Protein AF-A0A2D7XE38-F1 (afdb_monomer)

Sequence (533 aa):
MKELQLIQGSDQWLEARTKHFTASEAPIMMGASKKMGRNELLRLKATGNEREYSDWVQRNLFDKGHALEALARVLVEEDIGEELYPVTATDDDGWLLASMDGMTMLGARLFEHKQWNEELAADVRAGDLGPEYYWQLEQQLLVTGADEAIFVVSDGTREKWEQMIYKPVKGRAEKLIAGWKQFEKDLAEYEVVPEKPQPVGKTMESLPALRIELTGAVTASNLAEYKAHAFEVIQSINTDLQTDQDFADAEKTVKWCKDVEDRLDAAKQHALSQTASIDELFRTIDAISAETRTKRLELDRLVKAQKENRRLEIKTTAEASLKKHLDALNDRVQPVRFTVQADFAGAMKGKRTIATLQDAADTELARAKIDANQLADKIDANLKLIREAGHDFLFSDLQALALKEADDLKMLIDARITKHNAEEQAKIDAKLAAARDEIRQEEQAKAVDQAAKPVEQTAKPVEQEASKAAPSASTGLRTGCYGRTPTAKQTRPTDRQIIDCLTLQFRVHDSKVIEWLLDMDLEAASREMESAF

Foldseek 3Di:
DFWDPDDPPDPVNQLLPLVAAELLCLCQLLQNDPPAFNVRVLLCNLVVDDDDDDPCCCVPPPVLQLVLLVLVQVVVCVVPVFHWDWTWFFAPVSHYIYTFSTAGPVLAETEHEDEADPVQLVCLVVVNHGSSPVSSVLSNCVGRVYAWYWYWYYSSDPVGIGIDIDGHDPPSNVLSVLSVVLSVVVSVVDDNDPPPDQQQADAQDDQDDWDFDDDQHTPDTPLVVSLVVLVVSLVPQDLPQDDSNNLNNLVNLLVVLVVLLVVLVVVVVVVVVHDDDDVVSVVSSVVSNVSSVVSSVSSVVSSVVVVVVLLVVLQVVLVVVLVVLQVVLPVVLPPAHDAFDFDLVVQQPPPDDSVSSNSSSVSSSSVSSSVSVVLSVLLNVQVVVCVVLPCVVLPPVSRVLSNDDNVVNVVVSCVSVVVVVVVVVVVVVVVVVVVVVVVVVVVVVVVVVVVPDDDDDDDDDDDDDDDDDDDDDDDDDDDDDDDDDDDDDDDDDDPVVVLVVCCVVVVHDSVVSVVVVVPDPPVVVVVVVVVVD

Secondary structure (DSSP, 8-state):
-EEE---TTSHHHHHHHHHSEEGGGHHHHTT--SSS-HHHHHHHHHHT------HHHIIIIIIHHHHHHHHHHHHHHHHHSS-EEEEEEE-SSS-EEEEEEEEETTS-EEEEEEE--HHHHHHHHHT---HHHHHHHHHHHHHH--SEEEEEEESSSSSSEEEEEE---TTHHHHHHHHHHHHHHHHHT------PPP--PPPPPPPPP--EEEESEEEEE-HHHHHHHHHHHHHHS-----SHHHHHHHHHHHHHHHHHHHHHHHHHHHHHTT-S--HHHHHHHHHHHHHHHHHHHHHHHHHHHHHHHHHHHHHHHHHHHHHHHHHHHHHHTTT--------HHHHTTT--SHHHHHHHHHHHHHHHHHHHHHHHHHHHHHHHHHHHTS-GGG-TTHHHHTTS-HHHHHHHHHHHHHHHHHHHHHHHHHHHHHHHHHHHHHHHHHHHHHT---------------------------------------PPPPHHHHHHHHHHHHT--HHHHHHHHHS--HHHHHHHHHT--

Radius of gyration: 43.66 Å; Cα contacts (8 Å, |Δi|>4): 543; chains: 1; bounding box: 97×76×158 Å

Mean predicted aligned error: 15.08 Å

Solvent-accessible surface area (backbone atoms only — not comparable to full-atom values): 30902 Å² total; per-residue (Å²): 87,41,80,49,101,54,61,84,93,36,72,72,36,52,60,51,51,66,77,32,52,38,17,89,45,37,11,24,72,70,59,45,38,94,84,53,50,39,56,56,52,44,51,31,61,72,68,70,52,79,85,87,70,54,75,64,51,44,54,70,52,47,56,44,36,56,59,27,39,62,44,37,47,57,59,48,27,69,74,71,74,50,64,64,46,66,48,33,32,20,24,81,88,65,53,45,31,23,74,37,68,17,30,31,94,83,49,49,37,36,32,42,69,41,69,63,43,76,67,62,35,50,29,35,70,71,67,59,68,52,56,55,49,50,38,24,51,41,38,37,34,68,26,61,68,28,67,34,34,43,41,37,31,24,72,37,44,87,89,45,62,33,62,40,81,45,60,84,54,92,68,47,58,64,46,51,54,42,43,52,62,47,50,54,51,55,46,75,67,55,76,84,71,76,80,70,74,77,52,73,40,54,76,75,82,79,79,77,86,87,50,79,39,77,74,101,48,80,78,48,65,51,60,69,63,53,49,54,51,51,50,51,56,64,67,66,56,82,80,82,69,84,48,71,48,44,46,27,25,38,56,43,41,37,50,50,35,48,61,47,42,56,51,46,50,52,53,48,56,56,50,66,75,73,57,97,81,56,66,70,59,53,58,48,49,51,49,53,42,51,51,39,51,48,56,28,55,50,44,53,47,52,50,51,51,48,55,52,51,52,51,48,51,54,46,53,51,42,53,52,52,50,47,55,52,47,51,56,47,30,68,70,40,60,94,36,77,79,86,74,85,72,59,47,70,66,54,32,53,92,50,85,46,71,67,52,33,47,35,28,31,53,42,47,40,49,51,40,51,39,58,43,50,55,50,46,52,48,28,44,55,39,48,46,55,52,60,74,66,74,51,66,89,81,48,86,57,46,69,63,54,28,72,49,57,69,65,66,41,49,57,51,50,54,52,51,51,55,50,50,55,51,54,50,51,52,55,50,53,52,52,54,49,51,55,54,52,52,52,50,51,52,50,51,53,55,50,59,69,66,61,81,69,90,86,87,90,89,82,91,86,90,91,89,88,90,86,90,87,84,83,89,87,89,84,87,82,92,82,87,85,91,79,81,83,80,84,72,80,85,68,82,73,53,71,64,59,52,44,54,51,51,22,66,75,71,70,48,58,60,70,59,51,52,50,53,66,69,70,54,61,62,67,59,54,49,52,52,55,66,71,72,111

pLDDT: mean 84.03, std 16.88, range [28.22, 98.31]

Structure (mmCIF, N/CA/C/O backbone):
data_AF-A0A2D7XE38-F1
#
_entry.id   AF-A0A2D7XE38-F1
#
loop_
_atom_site.group_PDB
_atom_site.id
_atom_site.type_symbol
_atom_site.label_atom_id
_atom_site.label_alt_id
_atom_site.label_comp_id
_atom_site.label_asym_id
_atom_site.label_entity_id
_atom_site.label_seq_id
_atom_site.pdbx_PDB_ins_code
_atom_site.Cartn_x
_atom_site.Cartn_y
_atom_site.Cartn_z
_atom_site.occupancy
_atom_site.B_iso_or_equiv
_atom_site.auth_seq_id
_atom_site.auth_comp_id
_atom_site.auth_asym_id
_atom_site.auth_atom_id
_atom_site.pdbx_PDB_model_num
ATOM 1 N N . MET A 1 1 ? -15.564 -20.311 10.139 1.00 91.31 1 MET A N 1
ATOM 2 C CA . MET A 1 1 ? -14.860 -20.684 8.892 1.00 91.31 1 MET A CA 1
ATOM 3 C C . MET A 1 1 ? -15.537 -21.880 8.230 1.00 91.31 1 MET A C 1
ATOM 5 O O . MET A 1 1 ? -16.139 -22.695 8.927 1.00 91.31 1 MET A O 1
ATOM 9 N N . LYS A 1 2 ? -15.362 -22.050 6.915 1.00 93.81 2 LYS A N 1
ATOM 10 C CA . LYS A 1 2 ? -15.827 -23.217 6.144 1.00 93.81 2 LYS A CA 1
ATOM 11 C C . LYS A 1 2 ? -14.663 -23.862 5.395 1.00 93.81 2 LYS A C 1
ATOM 13 O O . LYS A 1 2 ? -14.098 -23.236 4.505 1.00 93.81 2 LYS A O 1
ATOM 18 N N . GLU A 1 3 ? -14.320 -25.105 5.715 1.00 93.75 3 GLU A N 1
ATOM 19 C CA . GLU A 1 3 ? -13.298 -25.848 4.966 1.00 93.75 3 GLU A CA 1
ATOM 20 C C . GLU A 1 3 ? -13.785 -26.238 3.567 1.00 93.75 3 GLU A C 1
ATOM 22 O O . GLU A 1 3 ? -14.900 -26.733 3.385 1.00 93.75 3 GLU A O 1
ATOM 27 N N . LEU A 1 4 ? -12.914 -26.056 2.577 1.00 92.75 4 LEU A N 1
ATOM 28 C CA . LEU A 1 4 ? -13.113 -26.495 1.205 1.00 92.75 4 LEU A CA 1
ATOM 29 C C . LEU A 1 4 ? -12.293 -27.766 0.970 1.00 92.75 4 LEU A C 1
ATOM 31 O O . LEU A 1 4 ? -11.076 -27.773 1.140 1.00 92.75 4 LEU A O 1
ATOM 35 N N . GLN A 1 5 ? -12.960 -28.835 0.534 1.00 91.69 5 GLN A N 1
ATOM 36 C CA . GLN A 1 5 ? -12.341 -30.130 0.227 1.00 91.69 5 GLN A CA 1
ATOM 37 C C . GLN A 1 5 ? -11.603 -30.071 -1.125 1.00 91.69 5 GLN A C 1
ATOM 39 O O . GLN A 1 5 ? -12.030 -30.661 -2.115 1.00 91.69 5 GLN A O 1
ATOM 44 N N . LEU A 1 6 ? -10.523 -29.286 -1.167 1.00 91.06 6 LEU A N 1
ATOM 45 C CA . LEU A 1 6 ? -9.747 -28.940 -2.357 1.00 91.06 6 LEU A CA 1
ATOM 46 C C . LEU A 1 6 ? -8.266 -29.271 -2.148 1.00 91.06 6 LEU A C 1
ATOM 48 O O . LEU A 1 6 ? -7.663 -28.872 -1.154 1.00 91.06 6 LEU A O 1
ATOM 52 N N . ILE A 1 7 ? -7.658 -29.945 -3.125 1.00 89.12 7 ILE A N 1
ATOM 53 C CA . ILE A 1 7 ? -6.214 -30.206 -3.133 1.00 89.12 7 ILE A CA 1
ATOM 54 C C . ILE A 1 7 ? -5.501 -28.919 -3.563 1.00 89.12 7 ILE A C 1
ATOM 56 O O . ILE A 1 7 ? -5.771 -28.398 -4.649 1.00 89.12 7 ILE A O 1
ATOM 60 N N . GLN A 1 8 ? -4.596 -28.400 -2.732 1.00 88.31 8 GLN A N 1
ATOM 61 C CA . GLN A 1 8 ? -3.843 -27.186 -3.061 1.00 88.31 8 GLN A CA 1
ATOM 62 C C . GLN A 1 8 ? -2.996 -27.399 -4.326 1.00 88.31 8 GLN A C 1
ATOM 64 O O . GLN A 1 8 ? -2.434 -28.473 -4.536 1.00 88.31 8 GLN A O 1
ATOM 69 N N . GLY A 1 9 ? -2.960 -26.397 -5.207 1.00 83.75 9 GLY A N 1
ATOM 70 C CA . GLY A 1 9 ? -2.322 -26.498 -6.524 1.00 83.75 9 GLY A CA 1
ATOM 71 C C . GLY A 1 9 ? -3.111 -27.263 -7.601 1.00 83.75 9 GLY A C 1
ATOM 72 O O . GLY A 1 9 ? -2.611 -27.377 -8.714 1.00 83.75 9 GLY A O 1
ATOM 73 N N . SER A 1 10 ? -4.320 -27.767 -7.318 1.00 88.38 10 SER A N 1
ATOM 74 C CA . SER A 1 10 ? -5.197 -28.367 -8.344 1.00 88.38 10 SER A CA 1
ATOM 75 C C . SER A 1 10 ? -6.051 -27.330 -9.085 1.00 88.38 10 SER A C 1
ATOM 77 O O . SER A 1 10 ? -6.361 -26.270 -8.541 1.00 88.38 10 SER A O 1
ATOM 79 N N . ASP A 1 11 ? -6.520 -27.670 -10.287 1.00 88.94 11 ASP A N 1
ATOM 80 C CA . ASP A 1 11 ? -7.397 -26.830 -11.118 1.00 88.94 11 ASP A CA 1
ATOM 81 C C . ASP A 1 11 ? -8.637 -26.331 -10.349 1.00 88.94 11 ASP A C 1
ATOM 83 O O . ASP A 1 11 ? -9.005 -25.165 -10.440 1.00 88.94 11 ASP A O 1
ATOM 87 N N . GLN A 1 12 ? -9.251 -27.182 -9.517 1.00 90.44 12 GLN A N 1
ATOM 88 C CA . GLN A 1 12 ? -10.419 -26.817 -8.698 1.00 90.44 12 GLN A CA 1
ATOM 89 C C . GLN A 1 12 ? -10.074 -25.795 -7.602 1.00 90.44 12 GLN A C 1
ATOM 91 O O . GLN A 1 12 ? -10.903 -24.966 -7.225 1.00 90.44 12 GLN A O 1
ATOM 96 N N . TRP A 1 13 ? -8.844 -25.841 -7.087 1.00 91.06 13 TRP A N 1
ATOM 97 C CA . TRP A 1 13 ? -8.325 -24.873 -6.123 1.00 91.06 13 TRP A CA 1
ATOM 98 C C . TRP A 1 13 ? -7.972 -23.543 -6.799 1.00 91.06 13 TRP A C 1
ATOM 100 O O . TRP A 1 13 ? -8.266 -22.486 -6.242 1.00 91.06 13 TRP A O 1
ATOM 110 N N . LEU A 1 14 ? -7.435 -23.568 -8.023 1.00 88.12 14 LEU A N 1
ATOM 111 C CA . LEU A 1 14 ? -7.238 -22.368 -8.845 1.00 88.12 14 LEU A CA 1
ATOM 112 C C . LEU A 1 14 ? -8.584 -21.706 -9.201 1.00 88.12 14 LEU A C 1
ATOM 114 O O . LEU A 1 14 ? -8.777 -20.522 -8.916 1.00 88.12 14 LEU A O 1
ATOM 118 N N . GLU A 1 15 ? -9.565 -22.483 -9.671 1.00 88.50 15 GLU A N 1
ATOM 119 C CA . GLU A 1 15 ? -10.914 -22.002 -10.000 1.00 88.50 15 GLU A CA 1
ATOM 120 C C . GLU A 1 15 ? -11.650 -21.429 -8.771 1.00 88.50 15 GLU A C 1
ATOM 122 O O . GLU A 1 15 ? -12.406 -20.462 -8.878 1.00 88.50 15 GLU A O 1
ATOM 127 N N . ALA A 1 16 ? -11.429 -21.986 -7.575 1.00 90.06 16 ALA A N 1
ATOM 128 C CA . ALA A 1 16 ? -11.934 -21.397 -6.337 1.00 90.06 16 ALA A CA 1
ATOM 129 C C . ALA A 1 16 ? -11.265 -20.041 -6.043 1.00 90.06 16 ALA A C 1
ATOM 131 O O . ALA A 1 16 ? -11.941 -19.084 -5.660 1.00 90.06 16 ALA A O 1
ATOM 132 N N . ARG A 1 17 ? -9.951 -19.922 -6.256 1.00 90.94 17 ARG A N 1
ATOM 133 C CA . ARG A 1 17 ? -9.167 -18.706 -5.982 1.00 90.94 17 ARG A CA 1
ATOM 134 C C . ARG A 1 17 ? -9.442 -17.550 -6.947 1.00 90.94 17 ARG A C 1
ATOM 136 O O . ARG A 1 17 ? -9.263 -16.399 -6.552 1.00 90.94 17 ARG A O 1
ATOM 143 N N . THR A 1 18 ? -9.916 -17.796 -8.171 1.00 86.50 18 THR A N 1
ATOM 144 C CA . THR A 1 18 ? -10.368 -16.700 -9.054 1.00 86.50 18 THR A CA 1
ATOM 145 C C . THR A 1 18 ? -11.619 -16.004 -8.501 1.00 86.50 18 THR A C 1
ATOM 147 O O . THR A 1 18 ? -11.728 -14.784 -8.605 1.00 86.50 18 THR A O 1
ATOM 150 N N . LYS A 1 19 ? -12.514 -16.759 -7.845 1.00 87.56 19 LYS A N 1
ATOM 151 C CA . LYS A 1 19 ? -13.845 -16.315 -7.381 1.00 87.56 19 LYS A CA 1
ATOM 152 C C . LYS A 1 19 ? -13.878 -15.645 -6.002 1.00 87.56 19 LYS A C 1
ATOM 154 O O . LYS A 1 19 ? -14.866 -14.992 -5.689 1.00 87.56 19 LYS A O 1
ATOM 159 N N . HIS A 1 20 ? -12.834 -15.809 -5.190 1.00 92.62 20 HIS A N 1
ATOM 160 C CA . HIS A 1 20 ? -12.748 -15.270 -3.824 1.00 92.62 20 HIS A CA 1
ATOM 161 C C . HIS A 1 20 ? -11.574 -14.291 -3.687 1.00 92.62 20 HIS A C 1
ATOM 163 O O . HIS A 1 20 ? -10.660 -14.274 -4.517 1.00 92.62 20 HIS A O 1
ATOM 169 N N . PHE A 1 21 ? -11.544 -13.509 -2.607 1.00 95.88 21 PHE A N 1
ATOM 170 C CA . PHE A 1 21 ? -10.371 -12.712 -2.243 1.00 95.88 21 PHE A CA 1
ATOM 171 C C . PHE A 1 21 ? -9.426 -13.542 -1.375 1.00 95.88 21 PHE A C 1
ATOM 173 O O . PHE A 1 21 ? -9.794 -13.928 -0.267 1.00 95.88 21 PHE A O 1
ATOM 180 N N . THR A 1 22 ? -8.226 -13.866 -1.867 1.00 95.75 22 THR A N 1
ATOM 181 C CA . THR A 1 22 ? -7.351 -14.844 -1.197 1.00 95.75 22 THR A CA 1
ATOM 182 C C . THR A 1 22 ? -6.312 -14.192 -0.282 1.00 95.75 22 THR A C 1
ATOM 184 O O . THR A 1 22 ? -5.786 -13.123 -0.589 1.00 95.75 22 THR A O 1
ATOM 187 N N . ALA A 1 23 ? -5.929 -14.867 0.806 1.00 96.81 23 ALA A N 1
ATOM 188 C CA . ALA A 1 23 ? -4.904 -14.370 1.732 1.00 96.81 23 ALA A CA 1
ATOM 189 C C . ALA A 1 23 ? -3.565 -14.049 1.036 1.00 96.81 23 ALA A C 1
ATOM 191 O O . ALA A 1 23 ? -2.936 -13.033 1.317 1.00 96.81 23 ALA A O 1
ATOM 192 N N . SER A 1 24 ? -3.167 -14.862 0.052 1.00 94.12 24 SER A N 1
ATOM 193 C CA . SER A 1 24 ? -1.986 -14.620 -0.791 1.00 94.12 24 SER A CA 1
ATOM 194 C C . SER A 1 24 ? -2.069 -13.354 -1.661 1.00 94.12 24 SER A C 1
ATOM 196 O O . SER A 1 24 ? -1.044 -12.860 -2.125 1.00 94.12 24 SER A O 1
ATOM 198 N N . GLU A 1 25 ? -3.271 -12.825 -1.900 1.00 95.62 25 GLU A N 1
ATOM 199 C CA . GLU A 1 25 ? -3.508 -11.595 -2.666 1.00 95.62 25 GLU A CA 1
ATOM 200 C C . GLU A 1 25 ? -3.668 -10.359 -1.769 1.00 95.62 25 GLU A C 1
ATOM 202 O O . GLU A 1 25 ? -3.504 -9.241 -2.254 1.00 95.62 25 GLU A O 1
ATOM 207 N N . ALA A 1 26 ? -3.910 -10.526 -0.464 1.00 97.25 26 ALA A N 1
ATOM 208 C CA . ALA A 1 26 ? -3.991 -9.426 0.498 1.00 97.25 26 ALA A CA 1
ATOM 209 C C . ALA A 1 26 ? -2.785 -8.459 0.455 1.00 97.25 26 ALA A C 1
ATOM 211 O O . ALA A 1 26 ? -3.016 -7.251 0.351 1.00 97.25 26 ALA A O 1
ATOM 212 N N . PRO A 1 27 ? -1.508 -8.908 0.447 1.00 97.38 27 PRO A N 1
ATOM 213 C CA . PRO A 1 27 ? -0.373 -7.992 0.307 1.00 97.38 27 PRO A CA 1
ATOM 214 C C . PRO A 1 27 ? -0.314 -7.290 -1.060 1.00 97.38 27 PRO A C 1
ATOM 216 O O . PRO A 1 27 ? 0.305 -6.236 -1.165 1.00 97.38 27 PRO A O 1
ATOM 219 N N . ILE A 1 28 ? -0.952 -7.822 -2.107 1.00 96.62 28 ILE A N 1
ATOM 220 C CA . ILE A 1 28 ? -1.035 -7.170 -3.425 1.00 96.62 28 ILE A CA 1
ATOM 221 C C . ILE A 1 28 ? -2.143 -6.106 -3.413 1.00 96.62 28 ILE A C 1
ATOM 223 O O . ILE A 1 28 ? -1.911 -4.965 -3.808 1.00 96.62 28 ILE A O 1
ATOM 227 N N . MET A 1 29 ? -3.321 -6.447 -2.884 1.00 96.44 29 MET A N 1
ATOM 228 C CA . MET A 1 29 ? -4.447 -5.527 -2.689 1.00 96.44 29 MET A CA 1
ATOM 229 C C . MET A 1 29 ? -4.064 -4.320 -1.813 1.00 96.44 29 MET A C 1
ATOM 231 O O . MET A 1 29 ? -4.436 -3.189 -2.136 1.00 96.44 29 MET A O 1
ATOM 235 N N . MET A 1 30 ? -3.269 -4.555 -0.762 1.00 96.00 30 MET A N 1
ATOM 236 C CA . MET A 1 30 ? -2.732 -3.533 0.149 1.00 96.00 30 MET A CA 1
ATOM 237 C C . MET A 1 30 ? -1.474 -2.817 -0.385 1.00 96.00 30 MET A C 1
ATOM 239 O O . MET A 1 30 ? -0.893 -2.003 0.330 1.00 96.00 30 MET A O 1
ATOM 243 N N . GLY A 1 31 ? -1.021 -3.107 -1.613 1.00 94.06 31 GLY A N 1
ATOM 244 C CA . GLY A 1 31 ? 0.112 -2.414 -2.245 1.00 94.06 31 GLY A CA 1
ATOM 245 C C . GLY A 1 31 ? 1.503 -2.742 -1.686 1.00 94.06 31 GLY A C 1
ATOM 246 O O . GLY A 1 31 ? 2.456 -2.009 -1.945 1.00 94.06 31 GLY A O 1
ATOM 247 N N . ALA A 1 32 ? 1.626 -3.816 -0.906 1.00 94.94 32 ALA A N 1
ATOM 248 C CA . ALA A 1 32 ? 2.845 -4.222 -0.209 1.00 94.94 32 ALA A CA 1
ATOM 249 C C . ALA A 1 32 ? 3.702 -5.255 -0.968 1.00 94.94 32 ALA A C 1
ATOM 251 O O . ALA A 1 32 ? 4.870 -5.437 -0.622 1.00 94.94 32 ALA A O 1
ATOM 252 N N . SER A 1 33 ? 3.155 -5.953 -1.970 1.00 93.44 33 SER A N 1
ATOM 253 C CA . SER A 1 33 ? 3.909 -6.978 -2.704 1.00 93.44 33 SER A CA 1
ATOM 254 C C . SER A 1 33 ? 4.952 -6.394 -3.660 1.00 93.44 33 SER A C 1
ATOM 256 O O . SER A 1 33 ? 4.726 -5.402 -4.351 1.00 93.44 33 SER A O 1
ATOM 258 N N . LYS A 1 34 ? 6.087 -7.088 -3.769 1.00 88.12 34 LYS A N 1
ATOM 259 C CA . LYS A 1 34 ? 7.170 -6.804 -4.718 1.00 88.12 34 LYS A CA 1
ATOM 260 C C . LYS A 1 34 ? 6.959 -7.483 -6.089 1.00 88.12 34 LYS A C 1
ATOM 262 O O . LYS A 1 34 ? 7.770 -7.275 -6.988 1.00 88.12 34 LYS A O 1
ATOM 267 N N . LYS A 1 35 ? 5.921 -8.325 -6.250 1.00 86.62 35 LYS A N 1
ATOM 268 C CA . LYS A 1 35 ? 5.784 -9.323 -7.347 1.00 86.62 35 LYS A CA 1
ATOM 269 C C . LYS A 1 35 ? 4.577 -9.127 -8.285 1.00 86.62 35 LYS A C 1
ATOM 271 O O . LYS A 1 35 ? 4.483 -9.811 -9.311 1.00 86.62 35 LYS A O 1
ATOM 276 N N . MET A 1 36 ? 3.638 -8.260 -7.917 1.00 89.81 36 MET A N 1
ATOM 277 C CA . MET A 1 36 ? 2.423 -7.937 -8.675 1.00 89.81 36 MET A CA 1
ATOM 278 C C . MET A 1 36 ? 1.924 -6.553 -8.240 1.00 89.81 36 MET A C 1
ATOM 280 O O . MET A 1 36 ? 1.984 -6.235 -7.053 1.00 89.81 36 MET A O 1
ATOM 284 N N . GLY A 1 37 ? 1.442 -5.744 -9.187 1.00 91.25 37 GLY A N 1
ATOM 285 C CA . GLY A 1 37 ? 0.799 -4.456 -8.891 1.00 91.25 37 GLY A CA 1
ATOM 286 C C . GLY A 1 37 ? -0.668 -4.611 -8.475 1.00 91.25 37 GLY A C 1
ATOM 287 O O . GLY A 1 37 ? -1.339 -5.566 -8.875 1.00 91.25 37 GLY A O 1
ATOM 288 N N . ARG A 1 38 ? -1.213 -3.649 -7.725 1.00 94.50 38 ARG A N 1
ATOM 289 C CA . ARG A 1 38 ? -2.636 -3.646 -7.343 1.00 94.50 38 ARG A CA 1
ATOM 290 C C . ARG A 1 38 ? -3.548 -3.590 -8.573 1.00 94.50 38 ARG A C 1
ATOM 292 O O . ARG A 1 38 ? -4.564 -4.284 -8.621 1.00 94.50 38 ARG A O 1
ATOM 299 N N . ASN A 1 39 ? -3.153 -2.831 -9.594 1.00 91.62 39 ASN A N 1
ATOM 300 C CA . ASN A 1 39 ? -3.896 -2.721 -10.850 1.00 91.62 39 ASN A CA 1
ATOM 301 C C . ASN A 1 39 ? -3.761 -3.983 -11.727 1.00 91.62 39 ASN A C 1
ATOM 303 O O . ASN A 1 39 ? -4.655 -4.277 -12.521 1.00 91.62 39 ASN A O 1
ATOM 307 N N . GLU A 1 40 ? -2.682 -4.760 -11.568 1.00 90.25 40 GLU A N 1
ATOM 308 C CA . GLU A 1 40 ? -2.535 -6.076 -12.207 1.00 90.25 40 GLU A CA 1
ATOM 309 C C . GLU A 1 40 ? -3.527 -7.082 -11.597 1.00 90.25 40 GLU A C 1
ATOM 311 O O . GLU A 1 40 ? -4.193 -7.806 -12.338 1.00 90.25 40 GLU A O 1
ATOM 316 N N . LEU A 1 41 ? -3.704 -7.063 -10.268 1.00 92.69 41 LEU A N 1
ATOM 317 C CA . LEU A 1 41 ? -4.703 -7.883 -9.575 1.00 92.69 41 LEU A CA 1
ATOM 318 C C . LEU A 1 41 ? -6.144 -7.480 -9.930 1.00 92.69 41 LEU A C 1
ATOM 320 O O . LEU A 1 41 ? -6.959 -8.363 -10.201 1.00 92.69 41 LEU A O 1
ATOM 324 N N . LEU A 1 42 ? -6.457 -6.174 -9.978 1.00 92.19 42 LEU A N 1
ATOM 325 C CA . LEU A 1 42 ? -7.767 -5.679 -10.436 1.00 92.19 42 LEU A CA 1
ATOM 326 C C . LEU A 1 42 ? -8.098 -6.226 -11.828 1.00 92.19 42 LEU A C 1
ATOM 328 O O . LEU A 1 42 ? -9.168 -6.796 -12.024 1.00 92.19 42 LEU A O 1
ATOM 332 N N . ARG A 1 43 ? -7.152 -6.140 -12.773 1.00 89.06 43 ARG A N 1
ATOM 333 C CA . ARG A 1 43 ? -7.316 -6.666 -14.133 1.00 89.06 43 ARG A CA 1
ATOM 334 C C . ARG A 1 43 ? -7.589 -8.172 -14.157 1.00 89.06 43 ARG A C 1
ATOM 336 O O . ARG A 1 43 ? -8.465 -8.607 -14.900 1.00 89.06 43 ARG A O 1
ATOM 343 N N . LEU A 1 44 ? -6.852 -8.970 -13.379 1.00 89.38 44 LEU A N 1
ATOM 344 C CA . LEU A 1 44 ? -7.047 -10.426 -13.325 1.00 89.38 44 LEU A CA 1
ATOM 345 C C . LEU A 1 44 ? -8.444 -10.775 -12.785 1.00 89.38 44 LEU A C 1
ATOM 347 O O . LEU A 1 44 ? -9.185 -11.499 -13.445 1.00 89.38 44 LEU A O 1
ATOM 351 N N . LYS A 1 45 ? -8.859 -10.177 -11.658 1.00 90.56 45 LYS A N 1
ATOM 352 C CA . LYS A 1 45 ? -10.202 -10.392 -11.086 1.00 90.56 45 LYS A CA 1
ATOM 353 C C . LYS A 1 45 ? -11.325 -9.877 -12.004 1.00 90.56 45 LYS A C 1
ATOM 355 O O . LYS A 1 45 ? -12.351 -10.537 -12.112 1.00 90.56 45 LYS A O 1
ATOM 360 N N . ALA A 1 46 ? -11.129 -8.755 -12.703 1.00 88.88 46 ALA A N 1
ATOM 361 C CA . ALA A 1 46 ? -12.121 -8.182 -13.624 1.00 88.88 46 ALA A CA 1
ATOM 362 C C . ALA A 1 46 ? -12.295 -8.985 -14.924 1.00 88.88 46 ALA A C 1
ATOM 364 O O . ALA A 1 46 ? -13.385 -9.021 -15.490 1.00 88.88 46 ALA A O 1
ATOM 365 N N . THR A 1 47 ? -11.221 -9.606 -15.419 1.00 84.56 47 THR A N 1
ATOM 366 C CA . THR A 1 47 ? -11.256 -10.405 -16.658 1.00 84.56 47 THR A CA 1
ATOM 367 C C . THR A 1 47 ? -11.572 -11.880 -16.420 1.00 84.56 47 THR A C 1
ATOM 369 O O . THR A 1 47 ? -11.950 -12.567 -17.363 1.00 84.56 47 THR A O 1
ATOM 372 N N . GLY A 1 48 ? -11.410 -12.376 -15.188 1.00 80.56 48 GLY A N 1
ATOM 373 C CA . GLY A 1 48 ? -11.491 -13.803 -14.869 1.00 80.56 48 GLY A CA 1
ATOM 374 C C . GLY A 1 48 ? -10.308 -14.624 -15.399 1.00 80.56 48 GLY A C 1
ATOM 375 O O . GLY A 1 48 ? -10.330 -15.847 -15.301 1.00 80.56 48 GLY A O 1
ATOM 376 N N . ASN A 1 49 ? -9.284 -13.970 -15.958 1.00 75.56 49 ASN A N 1
ATOM 377 C CA . ASN A 1 49 ? -8.098 -14.633 -16.487 1.00 75.56 49 ASN A CA 1
ATOM 378 C C . ASN A 1 49 ? -7.180 -15.094 -15.349 1.00 75.56 49 ASN A C 1
ATOM 380 O O . ASN A 1 49 ? -6.871 -14.326 -14.434 1.00 75.56 49 ASN A O 1
ATOM 384 N N . GLU A 1 50 ? -6.671 -16.318 -15.450 1.00 69.62 50 GLU A N 1
ATOM 385 C CA . GLU A 1 50 ? -5.587 -16.785 -14.588 1.00 69.62 50 GLU A CA 1
ATOM 386 C C . GLU A 1 50 ? -4.246 -16.148 -14.985 1.00 69.62 50 GLU A C 1
ATOM 388 O O . GLU A 1 50 ? -4.038 -15.722 -16.124 1.00 69.62 50 GLU A O 1
ATOM 393 N N . ARG A 1 51 ? -3.307 -16.068 -14.033 1.00 73.06 51 ARG A N 1
ATOM 394 C CA . ARG A 1 51 ? -1.942 -15.613 -14.320 1.00 73.06 51 ARG A CA 1
ATOM 395 C C . ARG A 1 51 ? -1.129 -16.795 -14.837 1.00 73.06 51 ARG A C 1
ATOM 397 O O . ARG A 1 51 ? -0.747 -17.659 -14.053 1.00 73.06 51 ARG A O 1
ATOM 404 N N . GLU A 1 52 ? -0.820 -16.802 -16.129 1.00 73.00 52 GLU A N 1
ATOM 405 C CA . GLU A 1 52 ? 0.128 -17.765 -16.690 1.00 73.00 52 GLU A CA 1
ATOM 406 C C . GLU A 1 52 ? 1.513 -17.604 -16.037 1.00 73.00 52 GLU A C 1
ATOM 408 O O . GLU A 1 52 ? 2.078 -16.507 -15.972 1.00 73.00 52 GLU A O 1
ATOM 413 N N . TYR A 1 53 ? 2.074 -18.718 -15.567 1.00 75.62 53 TYR A N 1
ATOM 414 C CA . TYR A 1 53 ? 3.443 -18.815 -15.067 1.00 75.62 53 TYR A CA 1
ATOM 415 C C . TYR A 1 53 ? 4.268 -19.674 -16.025 1.00 75.62 53 TYR A C 1
ATOM 417 O O . TYR A 1 53 ? 3.766 -20.632 -16.605 1.00 75.62 53 TYR A O 1
ATOM 425 N N . SER A 1 54 ? 5.555 -19.363 -16.185 1.00 79.81 54 SER A N 1
ATOM 426 C CA . SER A 1 54 ? 6.431 -20.199 -17.010 1.00 79.81 54 SER A CA 1
ATOM 427 C C . SER A 1 54 ? 6.776 -21.518 -16.310 1.00 79.81 54 SER A C 1
ATOM 429 O O . SER A 1 54 ? 6.915 -21.558 -15.086 1.00 79.81 54 SER A O 1
ATOM 431 N N . ASP A 1 55 ? 7.039 -22.564 -17.103 1.00 80.81 55 ASP A N 1
ATOM 432 C CA . ASP A 1 55 ? 7.636 -23.848 -16.694 1.00 80.81 55 ASP A CA 1
ATOM 433 C C . ASP A 1 55 ? 8.715 -23.722 -15.609 1.00 80.81 55 ASP A C 1
ATOM 435 O O . ASP A 1 55 ? 8.828 -24.563 -14.714 1.00 80.81 55 ASP A O 1
ATOM 439 N N . TRP A 1 56 ? 9.553 -22.685 -15.714 1.00 88.94 56 TRP A N 1
ATOM 440 C CA . TRP A 1 56 ? 10.634 -22.446 -14.771 1.00 88.94 56 TRP A CA 1
ATOM 441 C C . TRP A 1 56 ? 10.110 -21.979 -13.410 1.00 88.94 56 TRP A C 1
ATOM 443 O O . TRP A 1 56 ? 10.568 -22.496 -12.393 1.00 88.94 56 TRP A O 1
ATOM 453 N N . VAL A 1 57 ? 9.149 -21.049 -13.375 1.00 84.12 57 VAL A N 1
ATOM 454 C CA . VAL A 1 57 ? 8.550 -20.564 -12.120 1.00 84.12 57 VAL A CA 1
ATOM 455 C C . VAL A 1 57 ? 7.760 -21.678 -11.442 1.00 84.12 57 VAL A C 1
ATOM 457 O O . VAL A 1 57 ? 7.947 -21.887 -10.247 1.00 84.12 57 VAL A O 1
ATOM 460 N N . GLN A 1 58 ? 6.970 -22.447 -12.200 1.00 85.00 58 GLN A N 1
ATOM 461 C CA . GLN A 1 58 ? 6.234 -23.592 -11.659 1.00 85.00 58 GLN A CA 1
ATOM 462 C C . GLN A 1 58 ? 7.184 -24.566 -10.945 1.00 85.00 58 GLN A C 1
ATOM 464 O O . GLN A 1 58 ? 7.100 -24.737 -9.729 1.00 85.00 58 GLN A O 1
ATOM 469 N N . ARG A 1 59 ? 8.182 -25.096 -11.666 1.00 81.56 59 ARG A N 1
ATOM 470 C CA . ARG A 1 59 ? 9.091 -26.128 -11.140 1.00 81.56 59 ARG A CA 1
ATOM 471 C C . ARG A 1 59 ? 10.025 -25.632 -10.037 1.00 81.56 59 ARG A C 1
ATOM 473 O O . ARG A 1 59 ? 10.257 -26.339 -9.061 1.00 81.56 59 ARG A O 1
ATOM 480 N N . ASN A 1 60 ? 10.596 -24.434 -10.180 1.00 84.38 60 ASN A N 1
ATOM 481 C CA . ASN A 1 60 ? 11.656 -23.959 -9.280 1.00 84.38 60 ASN A CA 1
ATOM 482 C C . ASN A 1 60 ? 11.131 -23.139 -8.091 1.00 84.38 60 ASN A C 1
ATOM 484 O O . ASN A 1 60 ? 11.863 -22.980 -7.112 1.00 84.38 60 ASN A O 1
ATOM 488 N N . LEU A 1 61 ? 9.897 -22.623 -8.155 1.00 84.62 61 LEU A N 1
ATOM 489 C CA . LEU A 1 61 ? 9.326 -21.764 -7.114 1.00 84.62 61 LEU A CA 1
ATOM 490 C C . LEU A 1 61 ? 8.117 -22.392 -6.409 1.00 84.62 61 LEU A C 1
ATOM 492 O O . LEU A 1 61 ? 8.089 -22.368 -5.180 1.00 84.62 61 LEU A O 1
ATOM 496 N N . PHE A 1 62 ? 7.164 -22.972 -7.148 1.00 85.38 62 PHE A N 1
ATOM 497 C CA . PHE A 1 62 ? 5.961 -23.579 -6.561 1.00 85.38 62 PHE A CA 1
ATOM 498 C C . PHE A 1 62 ? 6.170 -25.055 -6.214 1.00 85.38 62 PHE A C 1
ATOM 500 O O . PHE A 1 62 ? 6.112 -25.400 -5.039 1.00 85.38 62 PHE A O 1
ATOM 507 N N . ASP A 1 63 ? 6.513 -25.910 -7.181 1.00 86.38 63 ASP A N 1
ATOM 508 C CA . ASP A 1 63 ? 6.695 -27.355 -6.954 1.00 86.38 63 ASP A CA 1
ATOM 509 C C . ASP A 1 63 ? 7.801 -27.611 -5.914 1.00 86.38 63 ASP A C 1
ATOM 511 O O . ASP A 1 63 ? 7.624 -28.364 -4.956 1.00 86.38 63 ASP A O 1
ATOM 515 N N . LYS A 1 64 ? 8.929 -26.898 -6.051 1.00 89.94 64 LYS A N 1
ATOM 516 C CA . LYS A 1 64 ? 10.001 -26.877 -5.046 1.00 89.94 64 LYS A CA 1
ATOM 517 C C . LYS A 1 64 ? 9.544 -26.270 -3.714 1.00 89.94 64 LYS A C 1
ATOM 519 O O . LYS A 1 64 ? 10.002 -26.721 -2.673 1.00 89.94 64 LYS A O 1
ATOM 524 N N . GLY A 1 65 ? 8.671 -25.261 -3.732 1.00 89.44 65 GLY A N 1
ATOM 525 C CA . GLY A 1 65 ? 8.107 -24.656 -2.524 1.00 89.44 65 GLY A CA 1
ATOM 526 C C . GLY A 1 65 ? 7.371 -25.693 -1.680 1.00 89.44 65 GLY A C 1
ATOM 527 O O . GLY A 1 65 ? 7.794 -25.957 -0.560 1.00 89.44 65 GLY A O 1
ATOM 528 N N . HIS A 1 66 ? 6.370 -26.359 -2.261 1.00 88.69 66 HIS A N 1
ATOM 529 C CA . HIS A 1 66 ? 5.597 -27.415 -1.597 1.00 88.69 66 HIS A CA 1
ATOM 530 C C . HIS A 1 66 ? 6.478 -28.588 -1.120 1.00 88.69 66 HIS A C 1
ATOM 532 O O . HIS A 1 66 ? 6.247 -29.153 -0.056 1.00 88.69 66 HIS A O 1
ATOM 538 N N . ALA A 1 67 ? 7.530 -28.942 -1.870 1.00 91.94 67 ALA A N 1
ATOM 539 C CA . ALA A 1 67 ? 8.468 -29.988 -1.455 1.00 91.94 67 ALA A CA 1
ATOM 540 C C . ALA A 1 67 ? 9.308 -29.609 -0.217 1.00 91.94 67 ALA A C 1
ATOM 542 O O . ALA A 1 67 ? 9.662 -30.487 0.567 1.00 91.94 67 ALA A O 1
ATOM 543 N N . LEU A 1 68 ? 9.637 -28.325 -0.034 1.00 94.56 68 LEU A N 1
ATOM 544 C CA . LEU A 1 68 ? 10.363 -27.833 1.145 1.00 94.56 68 LEU A CA 1
ATOM 545 C C . LEU A 1 68 ? 9.428 -27.553 2.327 1.00 94.56 68 LEU A C 1
ATOM 547 O O . LEU A 1 68 ? 9.803 -27.811 3.468 1.00 94.56 68 LEU A O 1
ATOM 551 N N . GLU A 1 69 ? 8.214 -27.087 2.045 1.00 94.88 69 GLU A N 1
ATOM 552 C CA . GLU A 1 69 ? 7.118 -26.918 3.000 1.00 94.88 69 GLU A CA 1
ATOM 553 C C . GLU A 1 69 ? 6.780 -28.253 3.677 1.00 94.88 69 GLU A C 1
ATOM 555 O O . GLU A 1 69 ? 6.864 -28.349 4.898 1.00 94.88 69 GLU A O 1
ATOM 560 N N . ALA A 1 70 ? 6.543 -29.317 2.902 1.00 94.12 70 ALA A N 1
ATOM 561 C CA . ALA A 1 70 ? 6.230 -30.641 3.440 1.00 94.12 70 ALA A CA 1
ATOM 562 C C . ALA A 1 70 ? 7.361 -31.251 4.297 1.00 94.12 70 ALA A C 1
ATOM 564 O O . ALA A 1 70 ? 7.083 -32.016 5.219 1.00 94.12 70 ALA A O 1
ATOM 565 N N . LEU A 1 71 ? 8.630 -30.913 4.025 1.00 96.25 71 LEU A N 1
ATOM 566 C CA . LEU A 1 71 ? 9.766 -31.292 4.879 1.00 96.25 71 LEU A CA 1
ATOM 567 C C . LEU A 1 71 ? 9.817 -30.453 6.162 1.00 96.25 71 LEU A C 1
ATOM 569 O O . LEU A 1 71 ? 10.081 -30.983 7.239 1.00 96.25 71 LEU A O 1
ATOM 573 N N . ALA A 1 72 ? 9.547 -29.150 6.058 1.00 96.69 72 ALA A N 1
ATOM 574 C CA . AL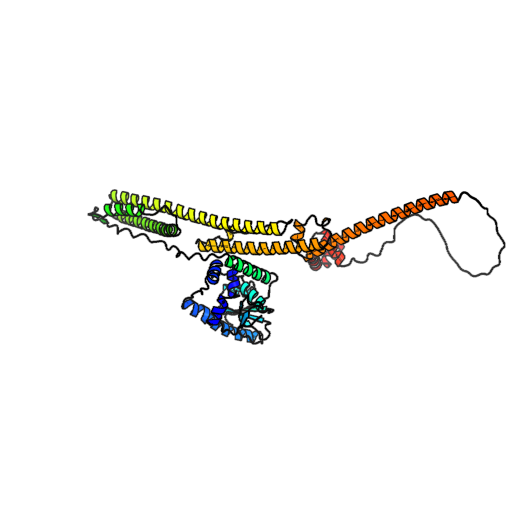A A 1 72 ? 9.500 -28.254 7.203 1.00 96.69 72 ALA A CA 1
ATOM 575 C C . ALA A 1 72 ? 8.325 -28.565 8.141 1.00 96.69 72 ALA A C 1
ATOM 577 O O . ALA A 1 72 ? 8.490 -28.468 9.352 1.00 96.69 72 ALA A O 1
ATOM 578 N N . ARG A 1 73 ? 7.170 -28.988 7.614 1.00 96.69 73 ARG A N 1
ATOM 579 C CA . ARG A 1 73 ? 5.978 -29.290 8.415 1.00 96.69 73 ARG A CA 1
ATOM 580 C C . ARG A 1 73 ? 6.257 -30.346 9.483 1.00 96.69 73 ARG A C 1
ATOM 582 O O . ARG A 1 73 ? 5.995 -30.079 10.647 1.00 96.69 73 ARG A O 1
ATOM 589 N N . VAL A 1 74 ? 6.911 -31.451 9.114 1.00 96.81 74 VAL A N 1
ATOM 590 C CA . VAL A 1 74 ? 7.315 -32.524 10.048 1.00 96.81 74 VAL A CA 1
ATOM 591 C C . VAL A 1 74 ? 8.183 -31.987 11.192 1.00 96.81 74 VAL A C 1
ATOM 593 O O . VAL A 1 74 ? 8.016 -32.374 12.344 1.00 96.81 74 VAL A O 1
ATOM 596 N N . LEU A 1 75 ? 9.082 -31.048 10.892 1.00 97.25 75 LEU A N 1
ATOM 597 C CA . LEU A 1 75 ? 9.953 -30.419 11.888 1.00 97.25 75 LEU A CA 1
ATOM 598 C C . LEU A 1 75 ? 9.190 -29.441 12.806 1.00 97.25 75 LEU A C 1
ATOM 600 O O . LEU A 1 75 ? 9.567 -29.281 13.964 1.00 97.25 75 LEU A O 1
ATOM 604 N N . VAL A 1 76 ? 8.107 -28.815 12.330 1.00 97.25 76 VAL A N 1
ATOM 605 C CA . VAL A 1 76 ? 7.202 -28.018 13.179 1.00 97.25 76 VAL A CA 1
ATOM 606 C C . VAL A 1 76 ? 6.316 -28.919 14.040 1.00 97.25 76 VAL A C 1
ATOM 608 O O . VAL A 1 76 ? 6.139 -28.625 15.218 1.00 97.25 76 VAL A O 1
ATOM 611 N N . GLU A 1 77 ? 5.801 -30.025 13.496 1.00 97.38 77 GLU A N 1
ATOM 612 C CA . GLU A 1 77 ? 5.021 -31.029 14.239 1.00 97.38 77 GLU A CA 1
ATOM 613 C C . GLU A 1 77 ? 5.839 -31.620 15.404 1.00 97.38 77 GLU A C 1
ATOM 615 O O . GLU A 1 77 ? 5.324 -31.741 16.518 1.00 97.38 77 GLU A O 1
ATOM 620 N N . GLU A 1 78 ? 7.135 -31.895 15.190 1.00 96.56 78 GLU A N 1
ATOM 621 C CA . GLU A 1 78 ? 8.089 -32.257 16.253 1.00 96.56 78 GLU A CA 1
ATOM 622 C C . GLU A 1 78 ? 8.253 -31.160 17.324 1.00 96.56 78 GLU A C 1
ATOM 624 O O . GLU A 1 78 ? 8.329 -31.481 18.511 1.00 96.56 78 GLU A O 1
ATOM 629 N N . ASP A 1 79 ? 8.306 -29.882 16.928 1.00 94.81 79 ASP A N 1
ATOM 630 C CA . ASP A 1 79 ? 8.503 -28.749 17.848 1.00 94.81 79 ASP A CA 1
ATOM 631 C C . ASP A 1 79 ? 7.260 -28.444 18.704 1.00 94.81 79 ASP A C 1
ATOM 633 O O . ASP A 1 79 ? 7.403 -28.025 19.857 1.00 94.81 79 ASP A O 1
ATOM 637 N N . ILE A 1 80 ? 6.047 -28.623 18.160 1.00 95.81 80 ILE A N 1
ATOM 638 C CA . ILE A 1 80 ? 4.787 -28.281 18.852 1.00 95.81 80 ILE A CA 1
ATOM 639 C C . ILE A 1 80 ? 4.072 -29.480 19.487 1.00 95.81 80 ILE A C 1
ATOM 641 O O . ILE A 1 80 ? 3.258 -29.280 20.389 1.00 95.81 80 ILE A O 1
ATOM 645 N N . GLY A 1 81 ? 4.361 -30.711 19.052 1.00 95.88 81 GLY A N 1
ATOM 646 C CA . GLY A 1 81 ? 3.710 -31.928 19.552 1.00 95.88 81 GLY A CA 1
ATOM 647 C C . GLY A 1 81 ? 2.255 -32.115 19.093 1.00 95.88 81 GLY A C 1
ATOM 648 O O . GLY A 1 81 ? 1.501 -32.842 19.738 1.00 95.88 81 GLY A O 1
ATOM 649 N N . GLU A 1 82 ? 1.858 -31.462 17.998 1.00 95.56 82 GLU A N 1
ATOM 650 C CA . GLU A 1 82 ? 0.525 -31.510 17.380 1.00 95.56 82 GLU A CA 1
ATOM 651 C C . GLU A 1 82 ? 0.671 -31.712 15.860 1.00 95.56 82 GLU A C 1
ATOM 653 O O . GLU A 1 82 ? 1.558 -31.123 15.245 1.00 95.56 82 GLU A O 1
ATOM 658 N N . GLU A 1 83 ? -0.208 -32.517 15.255 1.00 96.06 83 GLU A N 1
ATOM 659 C CA . GLU A 1 83 ? -0.247 -32.756 13.801 1.00 96.06 83 GLU A CA 1
ATOM 660 C C . GLU A 1 83 ? -0.787 -31.530 13.035 1.00 96.06 83 GLU A C 1
ATOM 662 O O . GLU A 1 83 ? -1.707 -30.845 13.501 1.00 96.06 83 GLU A O 1
ATOM 667 N N . LEU A 1 84 ? -0.246 -31.280 11.837 1.00 97.00 84 LEU A N 1
ATOM 668 C CA . LEU A 1 84 ? -0.567 -30.153 10.958 1.00 97.00 84 LEU A CA 1
ATOM 669 C C . LEU A 1 84 ? -1.047 -30.641 9.582 1.00 97.00 84 LEU A C 1
ATOM 671 O O . LEU A 1 84 ? -0.286 -31.218 8.803 1.00 97.00 84 LEU A O 1
ATOM 675 N N . TYR A 1 85 ? -2.293 -30.324 9.218 1.00 94.69 85 TYR A N 1
ATOM 676 C CA . TYR A 1 85 ? -2.839 -30.653 7.894 1.00 94.69 85 TYR A CA 1
ATOM 677 C C . TYR A 1 85 ? -2.978 -29.409 7.000 1.00 94.69 85 TYR A C 1
ATOM 679 O O . TYR A 1 85 ? -3.425 -28.366 7.484 1.00 94.69 85 TYR A O 1
ATOM 687 N N . PRO A 1 86 ? -2.632 -29.483 5.697 1.00 94.62 86 PRO A N 1
ATOM 688 C CA . PRO A 1 86 ? -2.895 -28.402 4.755 1.00 94.62 86 PRO A CA 1
ATOM 689 C C . PRO A 1 86 ? -4.396 -28.217 4.576 1.00 94.62 86 PRO A C 1
ATOM 691 O O . PRO A 1 86 ? -5.124 -29.177 4.320 1.00 94.62 86 PRO A O 1
ATOM 694 N N . VAL A 1 87 ? -4.855 -26.973 4.640 1.00 94.88 87 VAL A N 1
ATOM 695 C CA . VAL A 1 87 ? -6.282 -26.646 4.597 1.00 94.88 87 VAL A CA 1
ATOM 696 C C . VAL A 1 87 ? -6.517 -25.407 3.743 1.00 94.88 87 VAL A C 1
ATOM 698 O O . VAL A 1 87 ? -5.751 -24.446 3.761 1.00 94.88 87 VAL A O 1
ATOM 701 N N . THR A 1 88 ? -7.595 -25.434 2.964 1.00 96.56 88 THR A N 1
ATOM 702 C CA . THR A 1 88 ? -8.160 -24.243 2.327 1.00 96.56 88 THR A CA 1
ATOM 703 C C . THR A 1 88 ? -9.555 -24.027 2.885 1.00 96.56 88 THR A C 1
ATOM 705 O O . THR A 1 88 ? -10.353 -24.958 2.925 1.00 96.56 88 THR A O 1
ATOM 708 N N . ALA A 1 89 ? -9.847 -22.811 3.330 1.00 96.25 89 ALA A N 1
ATOM 709 C CA . ALA A 1 89 ? -11.107 -22.453 3.964 1.00 96.25 89 ALA A CA 1
ATOM 710 C C . ALA A 1 89 ? -11.580 -21.067 3.512 1.00 96.25 89 ALA A C 1
ATOM 712 O O . ALA A 1 89 ? -10.779 -20.242 3.069 1.00 96.25 89 ALA A O 1
ATOM 713 N N . THR A 1 90 ? -12.875 -20.798 3.653 1.00 97.19 90 THR A N 1
ATOM 714 C CA . THR A 1 90 ? -13.424 -19.438 3.597 1.00 97.19 90 THR A CA 1
ATOM 715 C C . THR A 1 90 ? -13.830 -18.954 4.981 1.00 97.19 90 THR A C 1
ATOM 717 O O . THR A 1 90 ? -14.012 -19.747 5.912 1.00 97.19 90 THR A O 1
ATOM 720 N N . ASP A 1 91 ? -14.042 -17.646 5.104 1.00 95.31 91 ASP A N 1
ATOM 721 C CA . ASP A 1 91 ? -14.876 -17.103 6.174 1.00 95.31 91 ASP A CA 1
ATOM 722 C C . ASP A 1 91 ? -16.323 -17.649 6.090 1.00 95.31 91 ASP A C 1
ATOM 724 O O . A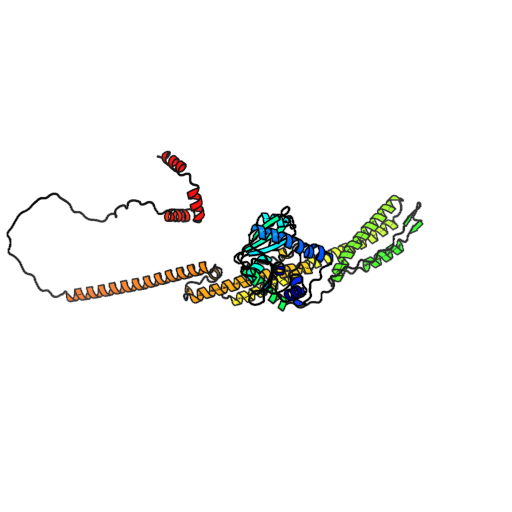SP A 1 91 ? -16.694 -18.408 5.183 1.00 95.31 91 ASP A O 1
ATOM 728 N N . ASP A 1 92 ? -17.153 -17.308 7.075 1.00 92.12 92 ASP A N 1
ATOM 729 C CA . ASP A 1 92 ? -18.516 -17.842 7.159 1.00 92.12 92 ASP A CA 1
ATOM 730 C C . ASP A 1 92 ? -19.489 -17.228 6.143 1.00 92.12 92 ASP A C 1
ATOM 732 O O . ASP A 1 92 ? -20.515 -17.846 5.852 1.00 92.12 92 ASP A O 1
ATOM 736 N N . ASP A 1 93 ? -19.149 -16.102 5.514 1.00 90.38 93 ASP A N 1
ATOM 737 C CA . ASP A 1 93 ? -19.930 -15.515 4.419 1.00 90.38 93 ASP A CA 1
ATOM 738 C C . ASP A 1 93 ? -19.530 -16.076 3.038 1.00 90.38 93 ASP A C 1
ATOM 740 O O . ASP A 1 93 ? -20.355 -16.106 2.125 1.00 90.38 93 ASP A O 1
ATOM 744 N N . GLY A 1 94 ? -18.313 -16.615 2.890 1.00 91.62 94 GLY A N 1
ATOM 745 C CA . GLY A 1 94 ? -17.760 -17.062 1.606 1.00 91.62 94 GLY A CA 1
ATOM 746 C C . GLY A 1 94 ? -17.130 -15.924 0.795 1.00 91.62 94 GLY A C 1
ATOM 747 O O . GLY A 1 94 ? -17.148 -15.962 -0.433 1.00 91.62 94 GLY A O 1
ATOM 748 N N . TRP A 1 95 ? -16.616 -14.894 1.469 1.00 94.38 95 TRP A N 1
ATOM 749 C CA . TRP A 1 95 ? -16.082 -13.666 0.874 1.00 94.38 95 TRP A CA 1
ATOM 750 C C . TRP A 1 95 ? -14.548 -13.692 0.822 1.00 94.38 95 TRP A C 1
ATOM 752 O O . TRP A 1 95 ? -13.945 -13.563 -0.251 1.00 94.38 95 TRP A O 1
ATOM 762 N N . LEU A 1 96 ? -13.910 -13.941 1.968 1.00 97.12 96 LEU A N 1
ATOM 763 C CA . LEU A 1 96 ? -12.472 -14.166 2.079 1.00 97.12 96 LEU A CA 1
ATOM 764 C C . LEU A 1 96 ? -12.147 -15.661 2.009 1.00 97.12 96 LEU A C 1
ATOM 766 O O . LEU A 1 96 ? -12.789 -16.481 2.663 1.00 97.12 96 LEU A O 1
ATOM 770 N N . LEU A 1 97 ? -11.096 -16.005 1.262 1.00 97.31 97 LEU A N 1
ATOM 771 C CA . LEU A 1 97 ? -10.516 -17.347 1.198 1.00 97.31 97 LEU A CA 1
ATOM 772 C C . LEU A 1 97 ? -9.095 -17.331 1.767 1.00 97.31 97 LEU A C 1
ATOM 774 O O . LEU A 1 97 ? -8.312 -16.409 1.524 1.00 97.31 97 LEU A O 1
ATOM 778 N N . ALA A 1 98 ? -8.736 -18.376 2.494 1.00 97.31 98 ALA A N 1
ATOM 779 C CA . ALA A 1 98 ? -7.385 -18.618 2.961 1.00 97.31 98 ALA A CA 1
ATOM 780 C C . ALA A 1 98 ? -6.960 -20.045 2.605 1.00 97.31 98 ALA A C 1
ATOM 782 O O . ALA A 1 98 ? -7.741 -20.989 2.704 1.00 97.31 98 ALA A O 1
ATOM 783 N N . SER A 1 99 ? -5.709 -20.187 2.184 1.00 96.25 99 SER A N 1
ATOM 784 C CA . SER A 1 99 ? -5.017 -21.468 2.103 1.00 96.25 99 SER A CA 1
ATOM 785 C C . SER A 1 99 ? -3.843 -21.384 3.064 1.00 96.25 99 SER A C 1
ATOM 787 O O . SER A 1 99 ? -3.166 -20.353 3.092 1.00 96.25 99 SER A O 1
ATOM 789 N N . MET A 1 100 ? -3.661 -22.420 3.872 1.00 95.50 100 MET A N 1
ATOM 790 C CA . MET A 1 100 ? -2.601 -22.536 4.868 1.00 95.50 100 MET A CA 1
ATOM 791 C C . MET A 1 100 ? -1.795 -23.797 4.565 1.00 95.50 100 MET A C 1
ATOM 793 O O . MET A 1 100 ? -2.377 -24.829 4.210 1.00 95.50 100 MET A O 1
ATOM 797 N N . ASP A 1 101 ? -0.479 -23.719 4.738 1.00 96.12 101 ASP A N 1
ATOM 798 C CA . ASP A 1 101 ? 0.421 -24.862 4.563 1.00 96.12 101 ASP A CA 1
ATOM 799 C C . ASP A 1 101 ? 0.172 -25.928 5.645 1.00 96.12 101 ASP A C 1
ATOM 801 O O . ASP A 1 101 ? 0.242 -27.129 5.385 1.00 96.12 101 ASP A O 1
ATOM 805 N N . GLY A 1 102 ? -0.234 -25.493 6.843 1.00 96.25 102 GLY A N 1
ATOM 806 C CA . GLY A 1 102 ? -0.768 -26.367 7.882 1.00 96.25 102 GLY A CA 1
ATOM 807 C C . GLY A 1 102 ? -1.709 -25.660 8.858 1.00 96.25 102 GLY A C 1
ATOM 808 O O . GLY A 1 102 ? -1.695 -24.437 9.003 1.00 96.25 102 GLY A O 1
ATOM 809 N N . MET A 1 103 ? -2.515 -26.445 9.563 1.00 97.31 103 MET A N 1
ATOM 810 C CA . MET A 1 103 ? -3.320 -26.023 10.710 1.00 97.31 103 MET A CA 1
ATOM 811 C C . MET A 1 103 ? -3.465 -27.200 11.679 1.00 97.31 103 MET A C 1
ATOM 813 O O . MET A 1 103 ? -3.514 -28.348 11.234 1.00 97.31 103 MET A O 1
ATOM 817 N N . THR A 1 104 ? -3.524 -26.944 12.990 1.00 96.81 104 THR A N 1
ATOM 818 C CA . THR A 1 104 ? -3.723 -28.026 13.973 1.00 96.81 104 THR A CA 1
ATOM 819 C C . THR A 1 104 ? -5.177 -28.501 14.002 1.00 96.81 104 THR A C 1
ATOM 821 O O . THR A 1 104 ? -6.100 -27.766 13.646 1.00 96.81 104 THR A O 1
ATOM 824 N N . MET A 1 105 ? -5.416 -29.735 14.459 1.00 92.94 105 MET A N 1
ATOM 825 C CA . MET A 1 105 ? -6.746 -30.382 14.459 1.00 92.94 105 MET A CA 1
ATOM 826 C C . MET A 1 105 ? -7.848 -29.646 15.248 1.00 92.94 105 MET A C 1
ATOM 828 O O . MET A 1 105 ? -9.024 -29.962 15.082 1.00 92.94 105 MET A O 1
ATOM 832 N N . LEU A 1 106 ? -7.494 -28.674 16.097 1.00 92.25 106 LEU A N 1
ATOM 833 C CA . LEU A 1 106 ? -8.440 -27.815 16.826 1.00 92.25 106 LEU A CA 1
ATOM 834 C C . LEU A 1 106 ? -8.599 -26.411 16.212 1.00 92.25 106 LEU A C 1
ATOM 836 O O . LEU A 1 106 ? -9.319 -25.589 16.770 1.00 92.25 106 LEU A O 1
ATOM 840 N N . GLY A 1 107 ? -7.913 -26.112 15.104 1.00 91.81 107 GLY A N 1
ATOM 841 C CA . GLY A 1 107 ? -7.906 -24.789 14.471 1.00 91.81 107 GLY A CA 1
ATOM 842 C C . GLY A 1 107 ? -7.165 -23.703 15.262 1.00 91.81 107 GLY A C 1
ATOM 843 O O . GLY A 1 107 ? -7.273 -22.534 14.919 1.00 91.81 107 GLY A O 1
ATOM 844 N N . ALA A 1 108 ? -6.429 -24.060 16.321 1.00 93.00 108 ALA A N 1
ATOM 845 C CA . ALA A 1 108 ? -5.843 -23.095 17.256 1.00 93.00 108 ALA A CA 1
ATOM 846 C C . ALA A 1 108 ? -4.556 -22.432 16.733 1.00 93.00 108 ALA A C 1
ATOM 848 O O . ALA A 1 108 ? -4.327 -21.248 16.989 1.00 93.00 108 ALA A O 1
ATOM 849 N N . ARG A 1 109 ? -3.725 -23.178 15.987 1.00 96.69 109 ARG A N 1
ATOM 850 C CA . ARG A 1 109 ? -2.506 -22.660 15.343 1.00 96.69 109 ARG A CA 1
ATOM 851 C C . ARG A 1 109 ? -2.501 -22.922 13.848 1.00 96.69 109 ARG A C 1
ATOM 853 O O . ARG A 1 109 ? -2.916 -23.993 13.401 1.00 96.69 109 ARG A O 1
ATOM 860 N N . LEU A 1 110 ? -1.959 -21.963 13.105 1.00 98.00 110 LEU A N 1
ATOM 861 C CA . LEU A 1 110 ? -1.653 -22.088 11.679 1.00 98.00 110 LEU A CA 1
ATOM 862 C C . LEU A 1 110 ? -0.151 -22.320 11.468 1.00 98.00 110 LEU A C 1
ATOM 864 O O . LEU A 1 110 ? 0.663 -21.951 12.315 1.00 98.00 110 LEU A O 1
ATOM 868 N N . PHE A 1 111 ? 0.215 -22.864 10.314 1.00 97.94 111 PHE A N 1
ATOM 869 C CA . PHE A 1 111 ? 1.584 -22.979 9.819 1.00 97.94 111 PHE A CA 1
ATOM 870 C C . PHE A 1 111 ? 1.669 -22.383 8.409 1.00 97.94 111 PHE A C 1
ATOM 872 O O . PHE A 1 111 ? 0.794 -22.621 7.573 1.00 97.94 111 PHE A O 1
ATOM 879 N N . GLU A 1 112 ? 2.720 -21.598 8.177 1.00 98.06 112 GLU A N 1
ATOM 880 C CA . GLU A 1 112 ? 3.013 -20.916 6.917 1.00 98.06 112 GLU A CA 1
ATOM 881 C C . GLU A 1 112 ? 4.519 -21.000 6.627 1.00 98.06 112 GLU A C 1
ATOM 883 O O . GLU A 1 112 ? 5.347 -20.603 7.454 1.00 98.06 112 GLU A O 1
ATOM 888 N N . HIS A 1 113 ? 4.882 -21.475 5.436 1.00 97.44 113 HIS A N 1
ATOM 889 C CA . HIS A 1 113 ? 6.260 -21.692 5.006 1.00 97.44 113 HIS A CA 1
ATOM 890 C C . HIS A 1 113 ? 6.704 -20.706 3.923 1.00 97.44 113 HIS A C 1
ATOM 892 O O . HIS A 1 113 ? 5.952 -20.336 3.016 1.00 97.44 113 HIS A O 1
ATOM 898 N N . LYS A 1 114 ? 7.979 -20.310 3.970 1.00 96.19 114 LYS A N 1
ATOM 899 C CA . LYS A 1 114 ? 8.686 -19.657 2.862 1.00 96.19 114 LYS A CA 1
ATOM 900 C C . LYS A 1 114 ? 10.041 -20.329 2.630 1.00 96.19 114 LYS A C 1
ATOM 902 O O . LYS A 1 114 ? 10.781 -20.627 3.566 1.00 96.19 114 LYS A O 1
ATOM 907 N N . GLN A 1 115 ? 10.407 -20.497 1.356 1.00 95.12 115 GLN A N 1
ATOM 908 C CA . GLN A 1 115 ? 11.756 -20.933 0.974 1.00 95.12 115 GLN A CA 1
ATOM 909 C C . GLN A 1 115 ? 12.819 -19.957 1.509 1.00 95.12 115 GLN A C 1
ATOM 911 O O . GLN A 1 115 ? 12.611 -18.742 1.467 1.00 95.12 115 GLN A O 1
ATOM 916 N N . TRP A 1 116 ? 13.973 -20.484 1.936 1.00 96.19 116 TRP A N 1
ATOM 917 C CA . TRP A 1 116 ? 15.071 -19.683 2.489 1.00 96.19 116 TRP A CA 1
ATOM 918 C C . TRP A 1 116 ? 15.458 -18.475 1.624 1.00 96.19 116 TRP A C 1
ATOM 920 O O . TRP A 1 116 ? 15.806 -18.597 0.445 1.00 96.19 116 TRP A O 1
ATOM 930 N N . ASN A 1 117 ? 15.475 -17.310 2.263 1.00 94.75 117 ASN A N 1
ATOM 931 C CA . ASN A 1 117 ? 16.002 -16.059 1.746 1.00 94.75 117 ASN A CA 1
ATOM 932 C C . ASN A 1 117 ? 16.685 -15.328 2.909 1.00 94.75 117 ASN A C 1
ATOM 934 O O . ASN A 1 117 ? 16.097 -15.221 3.980 1.00 94.75 117 ASN A O 1
ATOM 938 N N . GLU A 1 118 ? 17.908 -14.838 2.704 1.00 96.38 118 GLU A N 1
ATOM 939 C CA . GLU A 1 118 ? 18.744 -14.316 3.796 1.00 96.38 118 GLU A CA 1
ATOM 940 C C . GLU A 1 118 ? 18.182 -13.037 4.441 1.00 96.38 118 GLU A C 1
ATOM 942 O O . GLU A 1 118 ? 18.323 -12.847 5.647 1.00 96.38 118 GLU A O 1
ATOM 947 N N . GLU A 1 119 ? 17.511 -12.183 3.656 1.00 95.44 119 GLU A N 1
ATOM 948 C CA . GLU A 1 119 ? 16.841 -10.976 4.159 1.00 95.44 119 GLU A CA 1
ATOM 949 C C . GLU A 1 119 ? 15.644 -11.380 5.030 1.00 95.44 119 GLU A C 1
ATOM 951 O O . GLU A 1 119 ? 15.577 -11.017 6.198 1.00 95.44 119 GLU A O 1
ATOM 956 N N . LEU A 1 120 ? 14.758 -12.236 4.507 1.00 95.94 120 LEU A N 1
ATOM 957 C CA . LEU A 1 120 ? 13.571 -12.701 5.230 1.00 95.94 120 LEU A CA 1
ATOM 958 C C . LEU A 1 120 ? 13.915 -13.526 6.484 1.00 95.94 120 LEU A C 1
ATOM 960 O O . LEU A 1 120 ? 13.219 -13.439 7.491 1.00 95.94 120 LEU A O 1
ATOM 964 N N . ALA A 1 121 ? 14.988 -14.317 6.441 1.00 96.81 121 ALA A N 1
ATOM 965 C CA . ALA A 1 121 ? 15.494 -15.044 7.601 1.00 96.81 121 ALA A CA 1
ATOM 966 C C . ALA A 1 121 ? 16.003 -14.079 8.689 1.00 96.81 121 ALA A C 1
ATOM 968 O O . ALA A 1 121 ? 15.768 -14.307 9.875 1.00 96.81 121 ALA A O 1
ATOM 969 N N . ALA A 1 122 ? 16.652 -12.973 8.306 1.00 97.00 122 ALA A N 1
ATOM 970 C CA . ALA A 1 122 ? 17.047 -11.926 9.244 1.00 97.00 122 ALA A CA 1
ATOM 971 C C . ALA A 1 122 ? 15.839 -11.154 9.810 1.00 97.00 122 ALA A C 1
ATOM 973 O O . ALA A 1 122 ? 15.800 -10.935 11.021 1.00 97.00 122 ALA A O 1
ATOM 974 N N . ASP A 1 123 ? 14.846 -10.815 8.978 1.00 96.19 123 ASP A N 1
ATOM 975 C CA . ASP A 1 123 ? 13.590 -10.167 9.394 1.00 96.19 123 ASP A CA 1
ATOM 976 C C . ASP A 1 123 ? 12.849 -11.018 10.446 1.00 96.19 123 ASP A C 1
ATOM 978 O O . ASP A 1 123 ? 12.469 -10.523 11.509 1.00 96.19 123 ASP A O 1
ATOM 982 N N . VAL A 1 124 ? 12.707 -12.327 10.192 1.00 97.12 124 VAL A N 1
ATOM 983 C CA . VAL A 1 124 ? 12.069 -13.289 11.112 1.00 97.12 124 VAL A CA 1
ATOM 984 C C . VAL A 1 124 ? 12.855 -13.442 12.412 1.00 97.12 124 VAL A C 1
ATOM 986 O O . VAL A 1 124 ? 12.261 -13.378 13.487 1.00 97.12 124 VAL A O 1
ATOM 989 N N . ARG A 1 125 ? 14.188 -13.555 12.340 1.00 96.94 125 ARG A N 1
ATOM 990 C CA . ARG A 1 125 ? 15.070 -13.611 13.520 1.00 96.94 125 ARG A CA 1
ATOM 991 C C . ARG A 1 125 ? 15.005 -12.332 14.370 1.00 96.94 125 ARG A C 1
ATOM 993 O O . ARG A 1 125 ? 15.208 -12.388 15.581 1.00 96.94 125 ARG A O 1
ATOM 1000 N N . ALA A 1 126 ? 14.727 -11.183 13.750 1.00 96.44 126 ALA A N 1
ATOM 1001 C CA . ALA A 1 126 ? 14.502 -9.907 14.430 1.00 96.44 126 ALA A CA 1
ATOM 1002 C C . ALA A 1 126 ? 13.056 -9.724 14.940 1.00 96.44 126 ALA A C 1
ATOM 1004 O O . ALA A 1 126 ? 12.808 -8.841 15.761 1.00 96.44 126 ALA A O 1
ATOM 1005 N N . GLY A 1 127 ? 12.108 -10.539 14.466 1.00 94.69 127 GLY A N 1
ATOM 1006 C CA . GLY A 1 127 ? 10.675 -10.406 14.736 1.00 94.69 127 GLY A CA 1
ATOM 1007 C C . GLY A 1 127 ? 9.972 -9.287 13.951 1.00 94.69 127 GLY A C 1
ATOM 1008 O O . GLY A 1 127 ? 8.800 -9.016 14.218 1.00 94.69 127 GLY A O 1
ATOM 1009 N N . ASP A 1 128 ? 10.646 -8.646 12.990 1.00 93.69 128 ASP A N 1
ATOM 1010 C CA . ASP A 1 128 ? 10.123 -7.515 12.205 1.00 93.69 128 ASP A CA 1
ATOM 1011 C C . ASP A 1 128 ? 9.589 -7.987 10.844 1.00 93.69 128 ASP A C 1
ATOM 1013 O O . ASP A 1 128 ? 10.151 -7.731 9.778 1.00 93.69 128 ASP A O 1
ATOM 1017 N N . LEU A 1 129 ? 8.500 -8.759 10.879 1.00 94.81 129 LEU A N 1
ATOM 1018 C CA . LEU A 1 129 ? 7.918 -9.331 9.668 1.00 94.81 129 LEU A CA 1
ATOM 1019 C C . LEU A 1 129 ? 7.311 -8.239 8.771 1.00 94.81 129 LEU A C 1
ATOM 1021 O O . LEU A 1 129 ? 6.372 -7.546 9.164 1.00 94.81 129 LEU A O 1
ATOM 1025 N N . GLY A 1 130 ? 7.797 -8.133 7.532 1.00 94.56 130 GLY A N 1
ATOM 1026 C CA . GLY A 1 130 ? 7.346 -7.124 6.569 1.00 94.56 130 GLY A CA 1
ATOM 1027 C C . GLY A 1 130 ? 5.892 -7.278 6.066 1.00 94.56 130 GLY A C 1
ATOM 1028 O O . GLY A 1 130 ? 5.307 -8.367 6.110 1.00 94.56 130 GLY A O 1
ATOM 1029 N N . PRO A 1 131 ? 5.297 -6.203 5.503 1.00 95.69 131 PRO A N 1
ATOM 1030 C CA . PRO A 1 131 ? 3.895 -6.173 5.063 1.00 95.69 131 PRO A CA 1
ATOM 1031 C C . PRO A 1 131 ? 3.582 -7.081 3.868 1.00 95.69 131 PRO A C 1
ATOM 1033 O O . PRO A 1 131 ? 2.422 -7.419 3.656 1.00 95.69 131 PRO A O 1
ATOM 1036 N N . GLU A 1 132 ? 4.588 -7.526 3.108 1.00 94.44 132 GLU A N 1
ATOM 1037 C CA . GLU A 1 132 ? 4.401 -8.548 2.067 1.00 94.44 132 GLU A CA 1
ATOM 1038 C C . GLU A 1 132 ? 3.963 -9.909 2.652 1.00 94.44 132 GLU A C 1
ATOM 1040 O O . GLU A 1 132 ? 3.381 -10.714 1.931 1.00 94.44 132 GLU A O 1
ATOM 1045 N N . TYR A 1 133 ? 4.181 -10.140 3.954 1.00 96.06 133 TYR A N 1
ATOM 1046 C CA . TYR A 1 133 ? 3.849 -11.391 4.643 1.00 96.06 133 TYR A CA 1
ATOM 1047 C C . TYR A 1 133 ? 2.754 -11.213 5.697 1.00 96.06 133 TYR A C 1
ATOM 1049 O O . TYR A 1 133 ? 1.803 -11.993 5.706 1.00 96.06 133 TYR A O 1
ATOM 1057 N N . TYR A 1 134 ? 2.811 -10.178 6.551 1.00 97.00 134 TYR A N 1
ATOM 1058 C CA . TYR A 1 134 ? 1.818 -10.072 7.630 1.00 97.00 134 TYR A CA 1
ATOM 1059 C C . TYR A 1 134 ? 0.384 -9.854 7.126 1.00 97.00 134 TYR A C 1
ATOM 1061 O O . TYR A 1 134 ? -0.546 -10.284 7.796 1.00 97.00 134 TYR A O 1
ATOM 1069 N N . TRP A 1 135 ? 0.167 -9.257 5.944 1.00 97.94 135 TRP A N 1
ATOM 1070 C CA . TRP A 1 135 ? -1.185 -9.169 5.371 1.00 97.94 135 TRP A CA 1
ATOM 1071 C C . TRP A 1 135 ? -1.749 -10.534 4.945 1.00 97.94 135 TRP A C 1
ATOM 1073 O O . TRP A 1 135 ? -2.962 -10.718 5.003 1.00 97.94 135 TRP A O 1
ATOM 1083 N N . GLN A 1 136 ? -0.899 -11.500 4.570 1.00 97.69 136 GLN A N 1
ATOM 1084 C CA . GLN A 1 136 ? -1.339 -12.879 4.341 1.00 97.69 136 GLN A CA 1
ATOM 1085 C C . GLN A 1 136 ? -1.751 -13.530 5.670 1.00 97.69 136 GLN A C 1
ATOM 1087 O O . GLN A 1 136 ? -2.859 -14.056 5.769 1.00 97.69 136 GLN A O 1
ATOM 1092 N N . LEU A 1 137 ? -0.899 -13.424 6.698 1.00 98.06 137 LEU A N 1
ATOM 1093 C CA . LEU A 1 137 ? -1.148 -14.012 8.020 1.00 98.06 137 LEU A CA 1
ATOM 1094 C C . LEU A 1 137 ? -2.401 -13.430 8.693 1.00 98.06 137 LEU A C 1
ATOM 1096 O O . LEU A 1 137 ? -3.227 -14.178 9.204 1.00 98.06 137 LEU A O 1
ATOM 1100 N N . GLU A 1 138 ? -2.592 -12.108 8.644 1.00 98.06 138 GLU A N 1
ATOM 1101 C CA . GLU A 1 138 ? -3.795 -11.441 9.163 1.00 98.06 138 GLU A CA 1
ATOM 1102 C C . GLU A 1 138 ? -5.075 -11.948 8.487 1.00 98.06 138 GLU A C 1
ATOM 1104 O O . GLU A 1 138 ? -6.071 -12.160 9.174 1.00 98.06 138 GLU A O 1
ATOM 1109 N N . GLN A 1 139 ? -5.068 -12.200 7.170 1.00 98.31 139 GLN A N 1
ATOM 1110 C CA . GLN A 1 139 ? -6.240 -12.781 6.510 1.00 98.31 139 GLN A CA 1
ATOM 1111 C C . GLN A 1 139 ? -6.439 -14.260 6.855 1.00 98.31 139 GLN A C 1
ATOM 1113 O O . GLN A 1 139 ? -7.580 -14.680 7.018 1.00 98.31 139 GLN A O 1
ATOM 1118 N N . GLN A 1 140 ? -5.371 -15.052 6.969 1.00 98.06 140 GLN A N 1
ATOM 1119 C CA . GLN A 1 140 ? -5.484 -16.456 7.377 1.00 98.06 140 GLN A CA 1
ATOM 1120 C C . GLN A 1 140 ? -6.096 -16.567 8.780 1.00 98.06 140 GLN A C 1
ATOM 1122 O O . GLN A 1 140 ? -7.081 -17.279 8.954 1.00 98.06 140 GLN A O 1
ATOM 1127 N N . LEU A 1 141 ? -5.588 -15.790 9.742 1.00 97.69 141 LEU A N 1
ATOM 1128 C CA . LEU A 1 141 ? -6.091 -15.735 11.119 1.00 97.69 141 LEU A CA 1
ATOM 1129 C C . LEU A 1 141 ? -7.528 -15.185 11.192 1.00 97.69 141 LEU A C 1
ATOM 1131 O O . LEU A 1 141 ? -8.344 -15.710 11.945 1.00 97.69 141 LEU A O 1
ATOM 1135 N N . LEU A 1 142 ? -7.874 -14.184 10.372 1.00 96.94 142 LEU A N 1
ATOM 1136 C CA . LEU A 1 142 ? -9.243 -13.663 10.254 1.00 96.94 142 LEU A CA 1
ATOM 1137 C C . LEU A 1 142 ? -10.228 -14.691 9.668 1.00 96.94 142 LEU A C 1
ATOM 1139 O O . LEU A 1 142 ? -11.381 -14.738 10.090 1.00 96.94 142 LEU A O 1
ATOM 1143 N N . VAL A 1 143 ? -9.795 -15.496 8.692 1.00 96.94 143 VAL A N 1
ATOM 1144 C CA . VAL A 1 143 ? -10.631 -16.524 8.052 1.00 96.94 143 VAL A CA 1
ATOM 1145 C C . VAL A 1 143 ? -10.864 -17.716 8.980 1.00 96.94 143 VAL A C 1
ATOM 1147 O O . VAL A 1 143 ? -11.986 -18.220 9.031 1.00 96.94 143 VAL A O 1
ATOM 1150 N N . THR A 1 144 ? -9.836 -18.172 9.704 1.00 95.75 144 THR A N 1
ATOM 1151 C CA . THR A 1 144 ? -9.930 -19.363 10.566 1.00 95.75 144 THR A CA 1
ATOM 1152 C C . THR A 1 144 ? -10.446 -19.066 11.972 1.00 95.75 144 THR A C 1
ATOM 1154 O O . THR A 1 144 ? -11.175 -19.882 12.533 1.00 95.75 144 THR A O 1
ATOM 1157 N N . GLY A 1 145 ? -10.097 -17.907 12.538 1.00 95.12 145 GLY A N 1
ATOM 1158 C CA . GLY A 1 145 ? -10.282 -17.598 13.958 1.00 95.12 145 GLY A CA 1
ATOM 1159 C C . GLY A 1 145 ? -9.177 -18.148 14.872 1.00 95.12 145 GLY A C 1
ATOM 1160 O O . GLY A 1 145 ? -9.376 -18.189 16.083 1.00 95.12 145 GLY A O 1
ATOM 1161 N N . ALA A 1 146 ? -8.041 -18.581 14.313 1.00 96.31 146 ALA A N 1
ATOM 1162 C CA . ALA A 1 146 ? -6.900 -19.109 15.066 1.00 96.31 146 ALA A CA 1
ATOM 1163 C C . ALA A 1 146 ? -6.163 -18.027 15.889 1.00 96.31 146 ALA A C 1
ATOM 1165 O O . ALA A 1 146 ? -6.118 -16.856 15.506 1.00 96.31 146 ALA A O 1
ATOM 1166 N N . ASP A 1 147 ? -5.531 -18.428 16.999 1.00 95.69 147 ASP A N 1
ATOM 1167 C CA . ASP A 1 147 ? -4.854 -17.517 17.940 1.00 95.69 147 ASP A CA 1
ATOM 1168 C C . ASP A 1 147 ? -3.483 -17.024 17.439 1.00 95.69 147 ASP A C 1
ATOM 1170 O O . ASP A 1 147 ? -3.024 -15.931 17.795 1.00 95.69 147 ASP A O 1
ATOM 1174 N N . GLU A 1 148 ? -2.776 -17.861 16.675 1.00 97.12 148 GLU A N 1
ATOM 1175 C CA . GLU A 1 148 ? -1.401 -17.616 16.235 1.00 97.12 148 GLU A CA 1
ATOM 1176 C C . GLU A 1 148 ? -1.021 -18.401 14.969 1.00 97.12 148 GLU A C 1
ATOM 1178 O O . GLU A 1 148 ? -1.577 -19.460 14.672 1.00 97.12 148 GLU A O 1
ATOM 1183 N N . ALA A 1 149 ? -0.045 -17.879 14.224 1.00 98.12 149 ALA A N 1
ATOM 1184 C CA . ALA A 1 149 ? 0.538 -18.527 13.054 1.00 98.12 149 ALA A CA 1
ATOM 1185 C C . ALA A 1 149 ? 2.045 -18.737 13.252 1.00 98.12 149 ALA A C 1
ATOM 1187 O O . ALA A 1 149 ? 2.777 -17.803 13.586 1.00 98.12 149 ALA A O 1
ATOM 1188 N N . ILE A 1 150 ? 2.509 -19.963 13.024 1.00 98.19 150 ILE A N 1
ATOM 1189 C CA . ILE A 1 150 ? 3.919 -20.347 13.028 1.00 98.19 150 ILE A CA 1
ATOM 1190 C C . ILE A 1 150 ? 4.470 -20.042 11.633 1.00 98.19 150 ILE A C 1
ATOM 1192 O O . ILE A 1 150 ? 4.180 -20.759 10.675 1.00 98.19 150 ILE A O 1
ATOM 1196 N N . PHE A 1 151 ? 5.235 -18.958 11.510 1.00 98.31 151 PHE A N 1
ATOM 1197 C CA . PHE A 1 151 ? 5.841 -18.540 10.249 1.00 98.31 151 PHE A CA 1
ATOM 1198 C C . PHE A 1 151 ? 7.285 -19.043 10.180 1.00 98.31 151 PHE A C 1
ATOM 1200 O O . PHE A 1 151 ? 8.105 -18.666 11.021 1.00 98.31 151 PHE A O 1
ATOM 1207 N N . VAL A 1 152 ? 7.591 -19.886 9.191 1.00 98.12 152 VAL A N 1
ATOM 1208 C CA . VAL A 1 152 ? 8.893 -20.556 9.037 1.00 98.12 152 VAL A CA 1
ATOM 1209 C C . VAL A 1 152 ? 9.561 -20.172 7.723 1.00 98.12 152 VAL A C 1
ATOM 1211 O O . VAL A 1 152 ? 8.953 -20.216 6.654 1.00 98.12 152 VAL A O 1
ATOM 1214 N N . VAL A 1 153 ? 10.855 -19.869 7.799 1.00 97.81 153 VAL A N 1
ATOM 1215 C CA . VAL A 1 153 ? 11.734 -19.612 6.657 1.00 97.81 153 VAL A CA 1
ATOM 1216 C C . VAL A 1 153 ? 12.807 -20.692 6.646 1.00 97.81 153 VAL A C 1
ATOM 1218 O O . VAL A 1 153 ? 13.688 -20.700 7.507 1.00 97.81 153 VAL A O 1
ATOM 1221 N N . SER A 1 154 ? 12.743 -21.627 5.693 1.00 97.44 154 SER A N 1
ATOM 1222 C CA . SER A 1 154 ? 13.720 -22.722 5.637 1.00 97.44 154 SER A CA 1
ATOM 1223 C C . SER A 1 154 ? 13.977 -23.293 4.244 1.00 97.44 154 SER A C 1
ATOM 1225 O O . SER A 1 154 ? 13.252 -23.025 3.282 1.00 97.44 154 SER A O 1
ATOM 1227 N N . ASP A 1 155 ? 15.036 -24.096 4.125 1.00 95.81 155 ASP A N 1
ATOM 1228 C CA . ASP A 1 155 ? 15.276 -24.967 2.967 1.00 95.81 155 ASP A CA 1
ATOM 1229 C C . ASP A 1 155 ? 14.831 -26.422 3.204 1.00 95.81 155 ASP A C 1
ATOM 1231 O O . ASP A 1 155 ? 15.355 -27.342 2.581 1.00 95.81 155 ASP A O 1
ATOM 1235 N N . GLY A 1 156 ? 13.853 -26.627 4.098 1.00 94.56 156 GLY A N 1
ATOM 1236 C CA . GLY A 1 156 ? 13.377 -27.952 4.515 1.00 94.56 156 GLY A CA 1
ATOM 1237 C C . GLY A 1 156 ? 14.304 -28.662 5.511 1.00 94.56 156 GLY A C 1
ATOM 1238 O O . GLY A 1 156 ? 14.045 -29.809 5.865 1.00 94.56 156 GLY A O 1
ATOM 1239 N N . THR A 1 157 ? 15.375 -28.007 5.973 1.00 95.19 157 THR A N 1
ATOM 1240 C CA . THR A 1 157 ? 16.339 -28.557 6.939 1.00 95.19 157 THR A CA 1
ATOM 1241 C C . THR A 1 157 ? 16.478 -27.672 8.178 1.00 95.19 157 THR A C 1
ATOM 1243 O O . THR A 1 157 ? 16.187 -26.478 8.138 1.00 95.19 157 THR A O 1
ATOM 1246 N N . ARG A 1 158 ? 17.001 -28.236 9.275 1.00 95.25 158 ARG A N 1
ATOM 1247 C CA . ARG A 1 158 ? 17.386 -27.470 10.475 1.00 95.25 158 ARG A CA 1
ATOM 1248 C C . ARG A 1 158 ? 18.696 -26.672 10.304 1.00 95.25 158 ARG A C 1
ATOM 1250 O O . ARG A 1 158 ? 19.034 -25.903 11.196 1.00 95.25 158 ARG A O 1
ATOM 1257 N N . GLU A 1 159 ? 19.443 -26.838 9.203 1.00 95.06 159 GLU A N 1
ATOM 1258 C CA . GLU A 1 159 ? 20.682 -26.070 8.950 1.00 95.06 159 GLU A CA 1
ATOM 1259 C C . GLU A 1 159 ? 20.392 -24.635 8.493 1.00 95.06 159 GLU A C 1
ATOM 1261 O O . GLU A 1 159 ? 21.157 -23.718 8.794 1.00 95.06 159 GLU A O 1
ATOM 1266 N N . LYS A 1 160 ? 19.278 -24.439 7.780 1.00 96.25 160 LYS A N 1
ATOM 1267 C CA . LYS A 1 160 ? 18.751 -23.127 7.402 1.00 96.25 160 LYS A CA 1
ATOM 1268 C C . LYS A 1 160 ? 17.311 -23.022 7.862 1.00 96.25 160 LYS A C 1
ATOM 1270 O O . LYS A 1 160 ? 16.390 -23.347 7.116 1.00 96.25 160 LYS A O 1
ATOM 1275 N N . TRP A 1 161 ? 17.147 -22.596 9.108 1.00 97.69 161 TRP A N 1
ATOM 1276 C CA . TRP A 1 161 ? 15.868 -22.551 9.799 1.00 97.69 161 TRP A CA 1
ATOM 1277 C C . TRP A 1 161 ? 15.755 -21.279 10.634 1.00 97.69 161 TRP A C 1
ATOM 1279 O O . TRP A 1 161 ? 16.539 -21.074 11.555 1.00 97.69 161 TRP A O 1
ATOM 1289 N N . GLU A 1 162 ? 14.763 -20.448 10.333 1.00 98.00 162 GLU A N 1
ATOM 1290 C CA . GLU A 1 162 ? 14.326 -19.347 11.192 1.00 98.00 162 GLU A CA 1
ATOM 1291 C C . GLU A 1 162 ? 12.804 -19.409 11.323 1.00 98.00 162 GLU A C 1
ATOM 1293 O O . GLU A 1 162 ? 12.106 -19.706 10.350 1.00 98.00 162 GLU A O 1
ATOM 1298 N N . GLN A 1 163 ? 12.279 -19.140 12.520 1.00 97.31 163 GLN A N 1
ATOM 1299 C CA . GLN A 1 163 ? 10.840 -19.176 12.777 1.00 97.31 163 GLN A CA 1
ATOM 1300 C C . GLN A 1 163 ? 10.401 -18.102 13.766 1.00 97.31 163 GLN A C 1
ATOM 1302 O O . GLN A 1 163 ? 11.141 -17.748 14.682 1.00 97.31 163 GLN A O 1
ATOM 1307 N N . MET A 1 164 ? 9.162 -17.639 13.621 1.00 97.62 164 MET A N 1
ATOM 1308 C CA . MET A 1 164 ? 8.516 -16.758 14.591 1.00 97.62 164 MET A CA 1
ATOM 1309 C C . MET A 1 164 ? 7.041 -17.113 14.780 1.00 97.62 164 MET A C 1
ATOM 1311 O O . MET A 1 164 ? 6.378 -17.603 13.866 1.00 97.62 164 MET A O 1
ATOM 1315 N N . ILE A 1 165 ? 6.517 -16.808 15.967 1.00 97.94 165 ILE A N 1
ATOM 1316 C CA . ILE A 1 165 ? 5.081 -16.850 16.240 1.00 97.94 165 ILE A CA 1
ATOM 1317 C C . ILE A 1 165 ? 4.490 -15.482 15.902 1.00 97.94 165 ILE A C 1
ATOM 1319 O O . ILE A 1 165 ? 4.794 -14.484 16.557 1.00 97.94 165 ILE A O 1
ATOM 1323 N N . TYR A 1 166 ? 3.636 -15.438 14.885 1.00 97.94 166 TYR A N 1
ATOM 1324 C CA . TYR A 1 166 ? 2.843 -14.267 14.537 1.00 97.94 166 TYR A CA 1
ATOM 1325 C C . TYR A 1 166 ? 1.484 -14.310 15.250 1.00 97.94 166 TYR A C 1
ATOM 1327 O O . TYR A 1 166 ? 0.862 -15.368 15.351 1.00 97.94 166 TYR A O 1
ATOM 1335 N N . LYS A 1 167 ? 1.000 -13.156 15.719 1.00 97.31 167 LYS A N 1
ATOM 1336 C CA . LYS A 1 167 ? -0.306 -12.996 16.383 1.00 97.31 167 LYS A CA 1
ATOM 1337 C C . LYS A 1 167 ? -1.068 -11.804 15.789 1.00 97.31 167 LYS A C 1
ATOM 1339 O O . LYS A 1 167 ? -0.408 -10.845 15.383 1.00 97.31 167 LYS A O 1
ATOM 1344 N N . PRO A 1 168 ? -2.417 -11.822 15.767 1.00 95.25 168 PRO A N 1
ATOM 1345 C CA . PRO A 1 168 ? -3.214 -10.718 15.235 1.00 95.25 168 PRO A CA 1
ATOM 1346 C C . PRO A 1 168 ? -2.884 -9.383 15.914 1.00 95.25 168 PRO A C 1
ATOM 1348 O O . PRO A 1 168 ? -2.890 -9.280 17.144 1.00 95.25 168 PRO A O 1
ATOM 1351 N N . VAL A 1 169 ? -2.628 -8.336 15.127 1.00 96.19 169 VAL A N 1
ATOM 1352 C CA . VAL A 1 169 ? -2.349 -6.993 15.659 1.00 96.19 169 VAL A CA 1
ATOM 1353 C C . VAL A 1 169 ? -3.601 -6.127 15.549 1.00 96.19 169 VAL A C 1
ATOM 1355 O O . VAL A 1 169 ? -4.083 -5.854 14.453 1.00 96.19 169 VAL A O 1
ATOM 1358 N N . LYS A 1 170 ? -4.110 -5.646 16.692 1.00 93.88 170 LYS A N 1
ATOM 1359 C CA . LYS A 1 170 ? -5.314 -4.796 16.785 1.00 93.88 170 LYS A CA 1
ATOM 1360 C C . LYS A 1 170 ? -5.316 -3.685 15.722 1.00 93.88 170 LYS A C 1
ATOM 1362 O O . LYS A 1 170 ? -4.394 -2.869 15.681 1.00 93.88 170 LYS A O 1
ATOM 1367 N N . GLY A 1 171 ? -6.365 -3.623 14.900 1.00 92.81 171 GLY A N 1
ATOM 1368 C CA . GLY A 1 171 ? -6.497 -2.660 13.806 1.00 92.81 171 GLY A CA 1
ATOM 1369 C C . GLY A 1 171 ? -5.993 -3.151 12.441 1.00 92.81 171 GLY A C 1
ATOM 1370 O O . GLY A 1 171 ? -6.240 -2.464 11.447 1.00 92.81 171 GLY A O 1
ATOM 1371 N N . ARG A 1 172 ? -5.287 -4.291 12.341 1.00 95.62 172 ARG A N 1
ATOM 1372 C CA . ARG A 1 172 ? -4.851 -4.853 11.047 1.00 95.62 172 ARG A CA 1
ATOM 1373 C C . ARG A 1 172 ? -5.993 -5.572 10.331 1.00 95.62 172 ARG A C 1
ATOM 1375 O O . ARG A 1 172 ? -6.269 -5.208 9.190 1.00 95.62 172 ARG A O 1
ATOM 1382 N N . ALA A 1 173 ? -6.703 -6.491 10.985 1.00 95.12 173 ALA A N 1
ATOM 1383 C CA . ALA A 1 173 ? -7.880 -7.155 10.415 1.00 95.12 173 ALA A CA 1
ATOM 1384 C C . ALA A 1 173 ? -8.931 -6.149 9.896 1.00 95.12 173 ALA A C 1
ATOM 1386 O O . ALA A 1 173 ? -9.411 -6.261 8.768 1.00 95.12 173 ALA A O 1
ATOM 1387 N N . GLU A 1 174 ? -9.226 -5.095 10.660 1.00 94.50 174 GLU A N 1
ATOM 1388 C CA . GLU A 1 174 ? -10.178 -4.044 10.281 1.00 94.50 174 GLU A CA 1
ATOM 1389 C C . GLU A 1 174 ? -9.695 -3.218 9.074 1.00 94.50 174 GLU A C 1
ATOM 1391 O O . GLU A 1 174 ? -10.503 -2.800 8.238 1.00 94.50 174 GLU A O 1
ATOM 1396 N N . LYS A 1 175 ? -8.377 -3.006 8.941 1.00 95.69 175 LYS A N 1
ATOM 1397 C CA . LYS A 1 175 ? -7.761 -2.382 7.756 1.00 95.69 175 LYS A CA 1
ATOM 1398 C C . LYS A 1 175 ? -7.753 -3.303 6.542 1.00 95.69 175 LYS A C 1
ATOM 1400 O O . LYS A 1 175 ? -7.992 -2.816 5.443 1.00 95.69 175 LYS A O 1
ATOM 1405 N N . LEU A 1 176 ? -7.547 -4.604 6.724 1.00 96.88 176 LEU A N 1
ATOM 1406 C CA . LEU A 1 176 ? -7.586 -5.597 5.650 1.00 96.88 176 LEU A CA 1
ATOM 1407 C C . LEU A 1 176 ? -9.006 -5.752 5.079 1.00 96.88 176 LEU A C 1
ATOM 1409 O O . LEU A 1 176 ? -9.190 -5.704 3.864 1.00 96.88 176 LEU A O 1
ATOM 1413 N N . ILE A 1 177 ? -10.022 -5.815 5.947 1.00 96.81 177 ILE A N 1
ATOM 1414 C CA . ILE A 1 177 ? -11.445 -5.801 5.561 1.00 96.81 177 ILE A CA 1
ATOM 1415 C C . ILE A 1 177 ? -11.805 -4.497 4.831 1.00 96.81 177 ILE A C 1
ATOM 1417 O O . ILE A 1 177 ? -12.499 -4.528 3.814 1.00 96.81 177 ILE A O 1
ATOM 1421 N N . ALA A 1 178 ? -11.344 -3.342 5.324 1.00 96.06 178 ALA A N 1
ATOM 1422 C CA . ALA A 1 178 ? -11.569 -2.060 4.652 1.00 96.06 178 ALA A CA 1
ATOM 1423 C C . ALA A 1 178 ? -10.828 -1.968 3.303 1.00 96.06 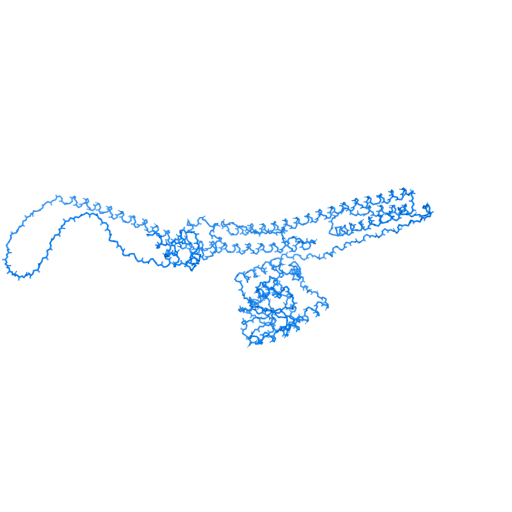178 ALA A C 1
ATOM 1425 O O . ALA A 1 178 ? -11.353 -1.376 2.360 1.00 96.06 178 ALA A O 1
ATOM 1426 N N . GLY A 1 179 ? -9.655 -2.600 3.199 1.00 97.00 179 GLY A N 1
ATOM 1427 C CA . GLY A 1 179 ? -8.890 -2.776 1.970 1.00 97.00 179 GLY A CA 1
ATOM 1428 C C . GLY A 1 179 ? -9.664 -3.548 0.911 1.00 97.00 179 GLY A C 1
ATOM 1429 O O . GLY A 1 179 ? -9.893 -3.014 -0.175 1.00 97.00 179 GLY A O 1
ATOM 1430 N N . TRP A 1 180 ? -10.156 -4.747 1.243 1.00 97.69 180 TRP A N 1
ATOM 1431 C CA . TRP A 1 180 ? -10.985 -5.535 0.325 1.00 97.69 180 TRP A CA 1
ATOM 1432 C C . TRP A 1 180 ? -12.263 -4.789 -0.075 1.00 97.69 180 TRP A C 1
ATOM 1434 O O . TRP A 1 180 ? -12.545 -4.686 -1.263 1.00 97.69 180 TRP A O 1
ATOM 1444 N N . LYS A 1 181 ? -12.947 -4.118 0.862 1.00 96.62 181 LYS A N 1
ATOM 1445 C CA . LYS A 1 181 ? -14.124 -3.273 0.560 1.00 96.62 181 LYS A CA 1
ATOM 1446 C C . LYS A 1 181 ? -13.826 -2.049 -0.309 1.00 96.62 181 LYS A C 1
ATOM 1448 O O . LYS A 1 181 ? -14.748 -1.483 -0.899 1.00 96.62 181 LYS A O 1
ATOM 1453 N N . GLN A 1 182 ? -12.575 -1.590 -0.380 1.00 96.06 182 GLN A N 1
ATOM 1454 C CA . GLN A 1 182 ? -12.164 -0.571 -1.348 1.00 96.06 182 GLN A CA 1
ATOM 1455 C C . GLN A 1 182 ? -11.759 -1.201 -2.685 1.00 96.06 182 GLN A C 1
ATOM 1457 O O . GLN A 1 182 ? -12.084 -0.647 -3.730 1.00 96.06 182 GLN A O 1
ATOM 1462 N N . PHE A 1 183 ? -11.121 -2.372 -2.662 1.00 96.44 183 PHE A N 1
ATOM 1463 C CA . PHE A 1 183 ? -10.796 -3.151 -3.855 1.00 96.44 183 PHE A CA 1
ATOM 1464 C C . PHE A 1 183 ? -12.056 -3.581 -4.620 1.00 96.44 183 PHE A C 1
ATOM 1466 O O . PHE A 1 183 ? -12.088 -3.428 -5.830 1.00 96.44 183 PHE A O 1
ATOM 1473 N N . GLU A 1 184 ? -13.124 -4.004 -3.939 1.00 95.62 184 GLU A N 1
ATOM 1474 C CA . GLU A 1 184 ? -14.434 -4.293 -4.547 1.00 95.62 184 GLU A CA 1
ATOM 1475 C C . GLU A 1 184 ? -15.042 -3.084 -5.264 1.00 95.62 184 GLU A C 1
ATOM 1477 O O . GLU A 1 184 ? -15.580 -3.223 -6.360 1.00 95.62 184 GLU A O 1
ATOM 1482 N N . LYS A 1 185 ? -14.946 -1.889 -4.668 1.00 94.81 185 LYS A N 1
ATOM 1483 C CA . LYS A 1 185 ? -15.432 -0.647 -5.291 1.00 94.81 185 LYS A CA 1
ATOM 1484 C C . LYS A 1 185 ? -14.604 -0.294 -6.516 1.00 94.81 185 LYS A C 1
ATOM 1486 O O . LYS A 1 185 ? -15.171 -0.033 -7.567 1.00 94.81 185 LYS A O 1
ATOM 1491 N N . ASP A 1 186 ? -13.279 -0.330 -6.388 1.00 93.38 186 ASP A N 1
ATOM 1492 C CA . ASP A 1 186 ? -12.377 -0.048 -7.505 1.00 93.38 186 ASP A CA 1
ATOM 1493 C C . ASP A 1 186 ? -12.523 -1.108 -8.624 1.00 93.38 186 ASP A C 1
ATOM 1495 O O . ASP A 1 186 ? -12.346 -0.775 -9.788 1.00 93.38 186 ASP A O 1
ATOM 1499 N N . LEU A 1 187 ? -12.893 -2.355 -8.291 1.00 92.94 187 LEU A N 1
ATOM 1500 C CA . LEU A 1 187 ? -13.199 -3.447 -9.226 1.00 92.94 187 LEU A CA 1
ATOM 1501 C C . LEU A 1 187 ? -14.558 -3.262 -9.924 1.00 92.94 187 LEU A C 1
ATOM 1503 O O . LEU A 1 187 ? -14.672 -3.532 -11.114 1.00 92.94 187 LEU A O 1
ATOM 1507 N N . ALA A 1 188 ? -15.576 -2.769 -9.214 1.00 92.81 188 ALA A N 1
ATOM 1508 C CA . ALA A 1 188 ? -16.873 -2.415 -9.794 1.00 92.81 188 ALA A CA 1
ATOM 1509 C C . ALA A 1 188 ? -16.814 -1.133 -10.653 1.00 92.81 188 ALA A C 1
ATOM 1511 O O . ALA A 1 188 ? -17.603 -0.977 -11.582 1.00 92.81 188 ALA A O 1
ATOM 1512 N N . GLU A 1 189 ? -15.869 -0.234 -10.361 1.00 90.00 189 GLU A N 1
ATOM 1513 C CA . GLU A 1 189 ? -15.522 0.944 -11.170 1.00 90.00 189 GLU A CA 1
ATOM 1514 C C . GLU A 1 189 ? -14.485 0.626 -12.279 1.00 90.00 189 GLU A C 1
ATOM 1516 O O . GLU A 1 189 ? -14.133 1.514 -13.057 1.00 90.00 189 GLU A O 1
ATOM 1521 N N . TYR A 1 190 ? -13.989 -0.618 -12.387 1.00 87.06 190 TYR A N 1
ATOM 1522 C CA . TYR A 1 190 ? -12.924 -0.988 -13.328 1.00 87.06 190 TYR A CA 1
ATOM 1523 C C . TYR A 1 190 ? -13.445 -1.188 -14.759 1.00 87.06 190 TYR A C 1
ATOM 1525 O O . TYR A 1 190 ? -13.908 -2.265 -15.142 1.00 87.06 190 TYR A O 1
ATOM 1533 N N . GLU A 1 191 ? -13.294 -0.165 -15.599 1.00 80.38 191 GLU A N 1
ATOM 1534 C CA . GLU A 1 191 ? -13.424 -0.335 -17.045 1.00 80.38 191 GLU A CA 1
ATOM 1535 C C . GLU A 1 191 ? -12.256 -1.178 -17.586 1.00 80.38 191 GLU A C 1
ATOM 1537 O O . GLU A 1 191 ? -11.087 -0.798 -17.479 1.00 80.38 191 GLU A O 1
ATOM 1542 N N . VAL A 1 192 ? -12.568 -2.320 -18.213 1.00 68.50 192 VAL A N 1
ATOM 1543 C CA . VAL A 1 192 ? -11.577 -3.185 -18.875 1.00 68.50 192 VAL A CA 1
ATOM 1544 C C . VAL A 1 192 ? -11.084 -2.510 -20.158 1.00 68.50 192 VAL A C 1
ATOM 1546 O O . VAL A 1 192 ? -11.520 -2.822 -21.267 1.00 68.50 192 VAL A O 1
ATOM 1549 N N . VAL A 1 193 ? -10.156 -1.564 -20.008 1.00 61.91 193 VAL A N 1
ATOM 1550 C CA . VAL A 1 193 ? -9.411 -0.977 -21.125 1.00 61.91 193 VAL A CA 1
ATOM 1551 C C . VAL A 1 193 ? -8.573 -2.090 -21.765 1.00 61.91 193 VAL A C 1
ATOM 1553 O O . VAL A 1 193 ? -7.711 -2.651 -21.082 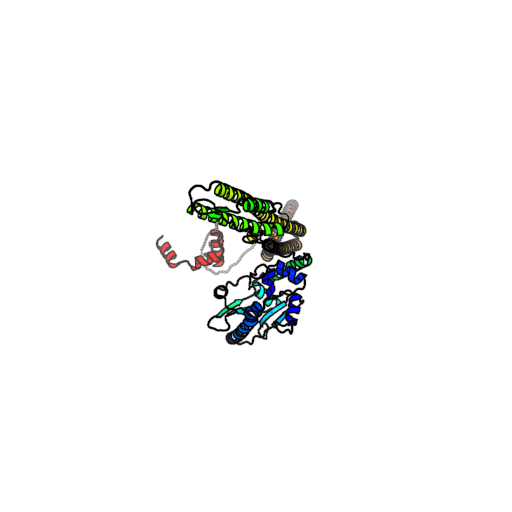1.00 61.91 193 VAL A O 1
ATOM 1556 N N . PRO A 1 194 ? -8.774 -2.427 -23.056 1.00 54.88 194 PRO A N 1
ATOM 1557 C CA . PRO A 1 194 ? -7.956 -3.432 -23.721 1.00 54.88 194 PRO A CA 1
ATOM 1558 C C . PRO A 1 194 ? -6.486 -3.028 -23.653 1.00 54.88 194 PRO A C 1
ATOM 1560 O O . PRO A 1 194 ? -6.140 -1.894 -24.000 1.00 54.88 194 PRO A O 1
ATOM 1563 N N . GLU A 1 195 ? -5.624 -3.941 -23.200 1.00 49.91 195 GLU A N 1
ATOM 1564 C CA . GLU A 1 195 ? -4.195 -3.673 -23.051 1.00 49.91 195 GLU A CA 1
ATOM 1565 C C . GLU A 1 195 ? -3.587 -3.413 -24.434 1.00 49.91 195 GLU A C 1
ATOM 1567 O O . GLU A 1 195 ? -3.244 -4.334 -25.176 1.00 49.91 195 GLU A O 1
ATOM 1572 N N . LYS A 1 196 ? -3.475 -2.127 -24.800 1.00 48.00 196 LYS A N 1
ATOM 1573 C CA . LYS A 1 196 ? -2.658 -1.704 -25.937 1.00 48.00 196 LYS A CA 1
ATOM 1574 C C . LYS A 1 196 ? -1.271 -2.306 -25.700 1.00 48.00 196 LYS A C 1
ATOM 1576 O O . LYS A 1 196 ? -0.722 -2.072 -24.619 1.00 48.00 196 LYS A O 1
ATOM 1581 N N . PRO A 1 197 ? -0.723 -3.090 -26.647 1.00 48.97 197 PRO A N 1
ATOM 1582 C CA . PRO A 1 197 ? 0.536 -3.787 -26.428 1.00 48.97 197 PRO A CA 1
ATOM 1583 C C . PRO A 1 197 ? 1.584 -2.767 -25.997 1.00 48.97 197 PRO A C 1
ATOM 1585 O O . PRO A 1 197 ? 1.677 -1.705 -26.619 1.00 48.97 197 PRO A O 1
ATOM 1588 N N . GLN A 1 198 ? 2.316 -3.061 -24.912 1.00 51.47 198 GLN A N 1
ATOM 1589 C CA . GLN A 1 198 ? 3.287 -2.114 -24.357 1.00 51.47 198 GLN A CA 1
ATOM 1590 C C . GLN A 1 198 ? 4.164 -1.592 -25.496 1.00 51.47 198 GLN A C 1
ATOM 1592 O O . GLN A 1 198 ? 4.694 -2.420 -26.242 1.00 51.47 198 GLN A O 1
ATOM 1597 N N . PRO A 1 199 ? 4.297 -0.266 -25.668 1.00 52.72 199 PRO A N 1
ATOM 1598 C CA . PRO A 1 199 ? 4.894 0.297 -26.866 1.00 52.72 199 PRO A CA 1
ATOM 1599 C C . PRO A 1 199 ? 6.369 -0.094 -26.950 1.00 52.72 199 PRO A C 1
ATOM 1601 O O . PRO A 1 199 ? 7.253 0.509 -26.339 1.00 52.72 199 PRO A O 1
ATOM 1604 N N . VAL A 1 200 ? 6.649 -1.159 -27.698 1.00 61.03 200 VAL A N 1
ATOM 1605 C CA . VAL A 1 200 ? 8.010 -1.593 -27.977 1.00 61.03 200 VAL A CA 1
ATOM 1606 C C . VAL A 1 200 ? 8.519 -0.655 -29.049 1.00 61.03 200 VAL A C 1
ATOM 1608 O O . VAL A 1 200 ? 8.167 -0.802 -30.217 1.00 61.03 200 VAL A O 1
ATOM 1611 N N . GLY A 1 201 ? 9.343 0.312 -28.640 1.00 58.28 201 GLY A N 1
ATOM 1612 C CA . GLY A 1 201 ? 9.909 1.285 -29.569 1.00 58.28 201 GLY A CA 1
ATOM 1613 C C . GLY A 1 201 ? 10.516 0.604 -30.799 1.00 58.28 201 GLY A C 1
ATOM 1614 O O . GLY A 1 201 ? 11.215 -0.410 -30.667 1.00 58.28 201 GLY A O 1
ATOM 1615 N N . LYS A 1 202 ? 10.276 1.124 -31.994 1.00 66.06 202 LYS A N 1
ATOM 1616 C CA . LYS A 1 202 ? 10.938 0.653 -33.208 1.00 66.06 202 LYS A CA 1
ATOM 1617 C C . LYS A 1 202 ? 12.403 1.075 -33.177 1.00 66.06 202 LYS A C 1
ATOM 1619 O O . LYS A 1 202 ? 12.753 2.179 -32.768 1.00 66.06 202 LYS A O 1
ATOM 1624 N N . THR A 1 203 ? 13.286 0.170 -33.577 1.00 61.69 203 THR A N 1
ATOM 1625 C CA . THR A 1 203 ? 14.675 0.521 -33.881 1.00 61.69 203 THR A CA 1
ATOM 1626 C C . THR A 1 203 ? 14.717 1.076 -35.295 1.00 61.69 203 THR A C 1
ATOM 1628 O O . THR A 1 203 ? 14.342 0.361 -36.222 1.00 61.69 203 THR A O 1
ATOM 1631 N N . MET A 1 204 ? 15.174 2.320 -35.450 1.00 69.25 204 MET A N 1
ATOM 1632 C CA . MET A 1 204 ? 15.424 2.919 -36.763 1.00 69.25 204 MET A CA 1
ATOM 1633 C C . MET A 1 204 ? 16.371 2.041 -37.588 1.00 69.25 204 MET A C 1
ATOM 1635 O O . MET A 1 204 ? 17.275 1.402 -37.034 1.00 69.25 204 MET A O 1
ATOM 1639 N N . GLU A 1 205 ? 16.174 2.022 -38.906 1.00 66.75 205 GLU A N 1
ATOM 1640 C CA . GLU A 1 205 ? 17.043 1.273 -39.813 1.00 66.75 205 GLU A CA 1
ATOM 1641 C C . GLU A 1 205 ? 18.500 1.752 -39.694 1.00 66.75 205 GLU A C 1
ATOM 1643 O O . GLU A 1 205 ? 18.799 2.899 -39.345 1.00 66.75 205 GLU A O 1
ATOM 1648 N N . SER A 1 206 ? 19.447 0.841 -39.904 1.00 62.56 206 SER A N 1
ATOM 1649 C CA . SER A 1 206 ? 20.865 1.171 -39.794 1.00 62.56 206 SER A CA 1
ATOM 1650 C C . SER A 1 206 ? 21.326 1.941 -41.026 1.00 62.56 206 SER A C 1
ATOM 1652 O O . SER A 1 206 ? 21.273 1.392 -42.126 1.00 62.56 206 SER A O 1
ATOM 1654 N N . LEU A 1 207 ? 21.865 3.152 -40.830 1.00 72.19 207 LEU A N 1
ATOM 1655 C CA . LEU A 1 207 ? 22.545 3.892 -41.897 1.00 72.19 207 LEU A CA 1
ATOM 1656 C C . LEU A 1 207 ? 23.572 2.989 -42.617 1.00 72.19 207 LEU A C 1
ATOM 1658 O O . LEU A 1 207 ? 24.269 2.215 -41.944 1.00 72.19 207 LEU A O 1
ATOM 1662 N N . PRO A 1 208 ? 23.697 3.087 -43.955 1.00 71.06 208 PRO A N 1
ATOM 1663 C CA . PRO A 1 208 ? 24.602 2.252 -44.738 1.00 71.06 208 PRO A CA 1
ATOM 1664 C C . PRO A 1 208 ? 26.058 2.447 -44.307 1.00 71.06 208 PRO A C 1
ATOM 1666 O O . PRO A 1 208 ? 26.438 3.496 -43.790 1.00 71.06 208 PRO A O 1
ATOM 1669 N N . ALA A 1 209 ? 26.902 1.439 -44.530 1.00 75.25 209 ALA A N 1
ATOM 1670 C CA . ALA A 1 209 ? 28.307 1.516 -44.142 1.00 75.25 209 ALA A CA 1
ATOM 1671 C C . ALA A 1 209 ? 29.029 2.670 -44.869 1.00 75.25 209 ALA A C 1
ATOM 1673 O O . ALA A 1 209 ? 29.079 2.721 -46.102 1.00 75.25 209 ALA A O 1
ATOM 1674 N N . LEU A 1 210 ? 29.612 3.587 -44.094 1.00 73.75 210 LEU A N 1
ATOM 1675 C CA . LEU A 1 210 ? 30.454 4.666 -44.604 1.00 73.75 210 LEU A CA 1
ATOM 1676 C C . LEU A 1 210 ? 31.779 4.070 -45.105 1.00 73.75 210 LEU A C 1
ATOM 1678 O O . LEU A 1 210 ? 32.571 3.556 -44.315 1.00 73.75 210 LEU A O 1
ATOM 1682 N N . ARG A 1 211 ? 32.012 4.123 -46.420 1.00 73.94 211 ARG A N 1
ATOM 1683 C CA . ARG A 1 211 ? 33.209 3.588 -47.083 1.00 73.94 211 ARG A CA 1
ATOM 1684 C C . ARG A 1 211 ? 34.148 4.734 -47.443 1.00 73.94 211 ARG A C 1
ATOM 1686 O O . ARG A 1 211 ? 33.761 5.689 -48.119 1.00 73.94 211 ARG A O 1
ATOM 1693 N N . ILE A 1 212 ? 35.392 4.625 -46.989 1.00 67.75 212 ILE A N 1
ATOM 1694 C CA . ILE A 1 212 ? 36.452 5.609 -47.212 1.00 67.75 212 ILE A CA 1
ATOM 1695 C C . ILE A 1 212 ? 37.715 4.826 -47.568 1.00 67.75 212 ILE A C 1
ATOM 1697 O O . ILE A 1 212 ? 38.245 4.103 -46.726 1.00 67.75 212 ILE A O 1
ATOM 1701 N N . GLU A 1 213 ? 38.187 4.953 -48.806 1.00 66.88 213 GLU A N 1
ATOM 1702 C CA . GLU A 1 213 ? 39.435 4.336 -49.266 1.00 66.88 213 GLU A CA 1
ATOM 1703 C C . GLU A 1 213 ? 40.510 5.409 -49.466 1.00 66.88 213 GLU A C 1
ATOM 1705 O O . GLU A 1 213 ? 40.263 6.467 -50.051 1.00 66.88 213 GLU A O 1
ATOM 1710 N N . LEU A 1 214 ? 41.690 5.151 -48.896 1.00 62.50 214 LEU A N 1
ATOM 1711 C CA . LEU A 1 214 ? 42.761 6.123 -48.685 1.00 62.50 214 LEU A CA 1
ATOM 1712 C C . LEU A 1 214 ? 44.109 5.516 -49.084 1.00 62.50 214 LEU A C 1
ATOM 1714 O O . LEU A 1 214 ? 44.570 4.558 -48.469 1.00 62.50 214 LEU A O 1
ATOM 1718 N N . THR A 1 215 ? 44.772 6.118 -50.069 1.00 54.91 215 THR A N 1
ATOM 1719 C CA . THR A 1 215 ? 46.184 5.854 -50.398 1.00 54.91 215 THR A CA 1
ATOM 1720 C C . THR A 1 215 ? 46.845 7.163 -50.818 1.00 54.91 215 THR A C 1
ATOM 1722 O O . THR A 1 215 ? 46.829 7.527 -51.993 1.00 54.91 215 THR A O 1
ATOM 1725 N N . GLY A 1 216 ? 47.360 7.924 -49.847 1.00 57.88 216 GLY A N 1
ATOM 1726 C CA . GLY A 1 216 ? 47.939 9.267 -50.041 1.00 57.88 216 GLY A CA 1
ATOM 1727 C C . GLY A 1 216 ? 46.913 10.382 -50.302 1.00 57.88 216 GLY A C 1
ATOM 1728 O O . GLY A 1 216 ? 47.122 11.517 -49.888 1.00 57.88 216 GLY A O 1
ATOM 1729 N N . ALA A 1 217 ? 45.786 10.043 -50.925 1.00 59.22 217 ALA A N 1
ATOM 1730 C CA . ALA A 1 217 ? 44.566 10.836 -51.028 1.00 59.22 217 ALA A CA 1
ATOM 1731 C C . ALA A 1 217 ? 43.341 9.901 -50.949 1.00 59.22 217 ALA A C 1
ATOM 1733 O O . ALA A 1 217 ? 43.493 8.675 -50.960 1.00 59.22 217 ALA A O 1
ATOM 1734 N N . VAL A 1 218 ? 42.132 10.469 -50.884 1.00 59.28 218 VAL A N 1
ATOM 1735 C CA . VAL A 1 218 ? 40.879 9.702 -51.008 1.00 59.28 218 VAL A CA 1
ATOM 1736 C C . VAL A 1 218 ? 40.761 9.179 -52.440 1.00 59.28 218 VAL A C 1
ATOM 1738 O O . VAL A 1 218 ? 40.720 9.969 -53.381 1.00 59.28 218 VAL A O 1
ATOM 1741 N N . THR A 1 219 ? 40.708 7.858 -52.611 1.00 62.44 219 THR A N 1
ATOM 1742 C CA . THR A 1 219 ? 40.582 7.206 -53.928 1.00 62.44 219 THR A CA 1
ATOM 1743 C C . THR A 1 219 ? 39.138 6.866 -54.280 1.00 62.44 219 THR A C 1
ATOM 1745 O O . THR A 1 219 ? 38.757 6.959 -55.444 1.00 62.44 219 THR A O 1
ATOM 1748 N N . ALA A 1 220 ? 38.325 6.515 -53.281 1.00 64.75 220 ALA A N 1
ATOM 1749 C CA . ALA A 1 220 ? 36.889 6.303 -53.418 1.00 64.75 220 ALA A CA 1
ATOM 1750 C C . ALA A 1 220 ? 36.167 6.572 -52.088 1.00 64.75 220 ALA A C 1
ATOM 1752 O O . ALA A 1 220 ? 36.667 6.231 -51.013 1.00 64.75 220 ALA A O 1
ATOM 1753 N N . SER A 1 221 ? 34.965 7.152 -52.149 1.00 70.06 221 SER A N 1
ATOM 1754 C CA . SER A 1 221 ? 34.068 7.255 -50.994 1.00 70.06 221 SER A CA 1
ATOM 1755 C C . SER A 1 221 ? 32.609 7.439 -51.416 1.00 70.06 221 SER A C 1
ATOM 1757 O O . SER A 1 221 ? 32.332 8.124 -52.397 1.00 70.06 221 SER A O 1
ATOM 1759 N N . ASN A 1 222 ? 31.678 6.873 -50.643 1.00 80.44 222 ASN A N 1
ATOM 1760 C CA . ASN A 1 222 ? 30.228 7.065 -50.796 1.00 80.44 222 ASN A CA 1
ATOM 1761 C C . ASN A 1 222 ? 29.691 8.278 -50.004 1.00 80.44 222 ASN A C 1
ATOM 1763 O O . ASN A 1 222 ? 28.496 8.369 -49.733 1.00 80.44 222 ASN A O 1
ATOM 1767 N N . LEU A 1 223 ? 30.564 9.214 -49.612 1.00 75.75 223 LEU A N 1
ATOM 1768 C CA . LEU A 1 223 ? 30.262 10.304 -48.679 1.00 75.75 223 LEU A CA 1
ATOM 1769 C C . LEU A 1 223 ? 29.045 11.165 -49.066 1.00 75.75 223 LEU A C 1
ATOM 1771 O O . LEU A 1 223 ? 28.270 11.541 -48.189 1.00 75.75 223 LEU A O 1
ATOM 1775 N N . ALA A 1 224 ? 28.866 11.482 -50.352 1.00 76.12 224 ALA A N 1
ATOM 1776 C CA . ALA A 1 224 ? 27.755 12.316 -50.818 1.00 76.12 224 ALA A CA 1
ATOM 1777 C C . ALA A 1 224 ? 26.396 11.599 -50.697 1.00 76.12 224 ALA A C 1
ATOM 1779 O O . ALA A 1 224 ? 25.431 12.183 -50.205 1.00 76.12 224 ALA A O 1
ATOM 1780 N N . GLU A 1 225 ? 26.347 10.322 -51.083 1.00 78.31 225 GLU A N 1
ATOM 1781 C CA . GLU A 1 225 ? 25.169 9.453 -50.970 1.00 78.31 225 GLU A CA 1
ATOM 1782 C C . GLU A 1 225 ? 24.833 9.192 -49.495 1.00 78.31 225 GLU A C 1
ATOM 1784 O O . GLU A 1 225 ? 23.697 9.389 -49.066 1.00 78.31 225 GLU A O 1
ATOM 1789 N N . TYR A 1 226 ? 25.852 8.850 -48.696 1.00 80.56 226 TYR A N 1
ATOM 1790 C CA . TYR A 1 226 ? 25.735 8.671 -47.250 1.00 80.56 226 TYR A CA 1
ATOM 1791 C C . TYR A 1 226 ? 25.202 9.936 -46.567 1.00 80.56 226 TYR A C 1
ATOM 1793 O O . TYR A 1 226 ? 24.316 9.844 -45.724 1.00 80.56 226 TYR A O 1
ATOM 1801 N N . LYS A 1 227 ? 25.685 11.127 -46.951 1.00 79.69 227 LYS A N 1
ATOM 1802 C CA . LYS A 1 227 ? 25.192 12.404 -46.419 1.00 79.69 227 LYS A CA 1
ATOM 1803 C C . LYS A 1 227 ? 23.731 12.650 -46.776 1.00 79.69 227 LYS A C 1
ATOM 1805 O O . LYS A 1 227 ? 22.966 13.013 -45.889 1.00 79.69 227 LYS A O 1
ATOM 1810 N N . ALA A 1 228 ? 23.355 12.478 -48.044 1.00 82.38 228 ALA A N 1
ATOM 1811 C CA . ALA A 1 228 ? 21.986 12.708 -48.497 1.00 82.38 228 ALA A CA 1
ATOM 1812 C C . ALA A 1 228 ? 21.000 11.808 -47.738 1.00 82.38 228 ALA A C 1
ATOM 1814 O O . ALA A 1 228 ? 20.049 12.307 -47.140 1.00 82.38 228 ALA A O 1
ATOM 1815 N N . HIS A 1 229 ? 21.294 10.508 -47.674 1.00 80.88 229 HIS A N 1
ATOM 1816 C CA . HIS A 1 229 ? 20.442 9.538 -46.996 1.00 80.88 229 HIS A CA 1
ATOM 1817 C C . HIS A 1 229 ? 20.473 9.674 -45.461 1.00 80.88 229 HIS A C 1
ATOM 1819 O O . HIS A 1 229 ? 19.445 9.528 -44.809 1.00 80.88 229 HIS A O 1
ATOM 1825 N N . ALA A 1 230 ? 21.608 10.037 -44.851 1.00 81.69 230 ALA A N 1
ATOM 1826 C CA . ALA A 1 230 ? 21.644 10.335 -43.418 1.00 81.69 230 ALA A CA 1
ATOM 1827 C C . ALA A 1 230 ? 20.775 11.554 -43.067 1.00 81.69 230 ALA A C 1
ATOM 1829 O O . ALA A 1 230 ? 20.040 11.505 -42.085 1.00 81.69 230 ALA A O 1
ATOM 1830 N N . PHE A 1 231 ? 20.809 12.624 -43.871 1.00 82.88 231 PHE A N 1
ATOM 1831 C CA . PHE A 1 231 ? 19.928 13.783 -43.679 1.00 82.88 231 PHE A CA 1
ATOM 1832 C C . PHE A 1 231 ? 18.449 13.426 -43.888 1.00 82.88 231 PHE A C 1
ATOM 1834 O O . PHE A 1 231 ? 17.625 13.822 -43.071 1.00 82.88 231 PHE A O 1
ATOM 1841 N N . GLU A 1 232 ? 18.119 12.641 -44.917 1.00 84.19 232 GLU A N 1
ATOM 1842 C CA . GLU A 1 232 ? 16.770 12.104 -45.158 1.00 84.19 232 GLU A CA 1
ATOM 1843 C C . GLU A 1 232 ? 16.249 11.316 -43.942 1.00 84.19 232 GLU A C 1
ATOM 1845 O O . GLU A 1 232 ? 15.180 11.626 -43.414 1.00 84.19 232 GLU A O 1
ATOM 1850 N N . VAL A 1 233 ? 17.039 10.367 -43.424 1.00 83.88 233 VAL A N 1
ATOM 1851 C CA . VAL A 1 233 ? 16.672 9.578 -42.239 1.00 83.88 233 VAL A CA 1
ATOM 1852 C C . VAL A 1 233 ? 16.519 10.469 -41.000 1.00 83.88 233 VAL A C 1
ATOM 1854 O O . VAL A 1 233 ? 15.512 10.355 -40.305 1.00 83.88 233 VAL A O 1
ATOM 1857 N N . ILE A 1 234 ? 17.446 11.398 -40.732 1.00 84.56 234 ILE A N 1
ATOM 1858 C CA . ILE A 1 234 ? 17.357 12.295 -39.561 1.00 84.56 234 ILE A CA 1
ATOM 1859 C C . ILE A 1 234 ? 16.154 13.254 -39.658 1.00 84.56 234 ILE A C 1
ATOM 1861 O O . ILE A 1 234 ? 15.547 13.577 -38.636 1.00 84.56 234 ILE A O 1
ATOM 1865 N N . GLN A 1 235 ? 15.765 13.677 -40.864 1.00 83.81 235 GLN A N 1
ATOM 1866 C CA . GLN A 1 235 ? 14.577 14.511 -41.090 1.00 83.81 235 GLN A CA 1
ATOM 1867 C C . GLN A 1 235 ? 13.269 13.709 -41.028 1.00 83.81 235 GLN A C 1
ATOM 1869 O O . GLN A 1 235 ? 12.237 14.276 -40.677 1.00 83.81 235 GLN A O 1
ATOM 1874 N N . SER A 1 236 ? 13.304 12.399 -41.298 1.00 84.44 236 SER A N 1
ATOM 1875 C CA . SER A 1 236 ? 12.143 11.504 -41.151 1.00 84.44 236 SER A CA 1
ATOM 1876 C C . SER A 1 236 ? 11.777 11.173 -39.693 1.00 84.44 236 SER A C 1
ATOM 1878 O O . SER A 1 236 ? 10.701 10.634 -39.434 1.00 84.44 236 SER A O 1
ATOM 1880 N N . ILE A 1 237 ? 12.650 11.498 -38.730 1.00 85.88 237 ILE A N 1
ATOM 1881 C CA . ILE A 1 237 ? 12.417 11.273 -37.298 1.00 85.88 237 ILE A CA 1
ATOM 1882 C C . ILE A 1 237 ? 11.219 12.104 -36.815 1.00 85.88 237 ILE A C 1
ATOM 1884 O O . ILE A 1 237 ? 11.287 13.335 -36.776 1.00 85.88 237 ILE A O 1
ATOM 1888 N N . ASN A 1 238 ? 10.150 11.423 -36.380 1.00 82.50 238 ASN A N 1
ATOM 1889 C CA . ASN A 1 238 ? 8.971 12.081 -35.821 1.00 82.50 238 ASN A CA 1
ATOM 1890 C C . ASN A 1 238 ? 9.334 12.891 -34.563 1.00 82.50 238 ASN A C 1
ATOM 1892 O O . ASN A 1 238 ? 9.874 12.344 -33.603 1.00 82.50 238 ASN A O 1
ATOM 1896 N N . THR A 1 239 ? 8.999 14.182 -34.560 1.00 83.06 239 THR A N 1
ATOM 1897 C CA . THR A 1 239 ? 9.075 15.071 -33.388 1.00 83.06 239 THR A CA 1
ATOM 1898 C C . THR A 1 239 ? 7.703 15.523 -32.884 1.00 83.06 239 THR A C 1
ATOM 1900 O O . THR A 1 239 ? 7.632 16.162 -31.837 1.00 83.06 239 THR A O 1
ATOM 1903 N N . ASP A 1 240 ? 6.619 15.186 -33.586 1.00 79.31 240 ASP A N 1
ATOM 1904 C CA . ASP A 1 240 ? 5.242 15.367 -33.120 1.00 79.31 240 ASP A CA 1
ATOM 1905 C C . ASP A 1 240 ? 4.794 14.102 -32.373 1.00 79.31 240 ASP A C 1
ATOM 1907 O O . ASP A 1 240 ? 4.170 13.189 -32.920 1.00 79.31 240 ASP A O 1
ATOM 1911 N N . LEU A 1 241 ? 5.232 13.999 -31.118 1.00 77.25 241 LEU A N 1
ATOM 1912 C CA . LEU A 1 241 ? 5.013 12.819 -30.287 1.00 77.25 241 LEU A CA 1
ATOM 1913 C C . LEU A 1 241 ? 3.623 12.905 -29.637 1.00 77.25 241 LEU A C 1
ATOM 1915 O O . LEU A 1 241 ? 3.426 13.667 -28.691 1.00 77.25 241 LEU A O 1
ATOM 1919 N N . GLN A 1 242 ? 2.659 12.136 -30.150 1.00 68.88 242 GLN A N 1
ATOM 1920 C CA . GLN A 1 242 ? 1.250 12.201 -29.729 1.00 68.88 242 GLN A CA 1
ATOM 1921 C C . GLN A 1 242 ? 0.794 10.956 -28.950 1.00 68.88 242 GLN A C 1
ATOM 1923 O O . GLN A 1 242 ? -0.093 11.044 -28.103 1.00 68.88 242 GLN A O 1
ATOM 1928 N N . THR A 1 243 ? 1.392 9.790 -29.208 1.00 66.50 243 THR A N 1
ATOM 1929 C CA . THR A 1 243 ? 1.000 8.503 -28.613 1.00 66.50 243 THR A CA 1
ATOM 1930 C C . THR A 1 243 ? 2.127 7.873 -27.797 1.00 66.50 243 THR A C 1
ATOM 1932 O O . THR A 1 243 ? 3.305 8.132 -28.037 1.00 66.50 243 THR A O 1
ATOM 1935 N N . ASP A 1 244 ? 1.792 6.967 -26.872 1.00 65.06 244 ASP A N 1
ATOM 1936 C CA . ASP A 1 244 ? 2.790 6.226 -26.081 1.00 65.06 244 ASP A CA 1
ATOM 1937 C C . ASP A 1 244 ? 3.793 5.440 -26.958 1.00 65.06 244 ASP A C 1
ATOM 1939 O O . ASP A 1 244 ? 4.931 5.213 -26.543 1.00 65.06 244 ASP A O 1
ATOM 1943 N N . GLN A 1 245 ? 3.403 5.068 -28.187 1.00 72.19 245 GLN A N 1
ATOM 1944 C CA . GLN A 1 245 ? 4.303 4.466 -29.174 1.00 72.19 245 GLN A CA 1
ATOM 1945 C C . GLN A 1 245 ? 5.315 5.477 -29.720 1.00 72.19 245 GLN A C 1
ATOM 1947 O O . GLN A 1 245 ? 6.493 5.141 -29.796 1.00 72.19 245 GLN A O 1
ATOM 1952 N N . ASP A 1 246 ? 4.902 6.711 -30.028 1.00 71.00 246 ASP A N 1
ATOM 1953 C CA . ASP A 1 246 ? 5.823 7.765 -30.475 1.00 71.00 246 ASP A CA 1
ATOM 1954 C C . ASP A 1 246 ? 6.890 8.053 -29.410 1.00 71.00 246 ASP A C 1
ATOM 1956 O O . ASP A 1 246 ? 8.064 8.208 -29.734 1.00 71.00 246 ASP A O 1
ATOM 1960 N N . PHE A 1 247 ? 6.518 8.058 -28.125 1.00 71.69 247 PHE A N 1
ATOM 1961 C CA . PHE A 1 247 ? 7.477 8.260 -27.032 1.00 71.69 247 PHE A CA 1
ATOM 1962 C C . PHE A 1 247 ? 8.454 7.086 -26.862 1.00 71.69 247 PHE A C 1
ATOM 1964 O O . PHE A 1 247 ? 9.635 7.313 -26.588 1.00 71.69 247 PHE A O 1
ATOM 1971 N N . ALA A 1 248 ? 8.012 5.842 -27.068 1.00 74.75 248 ALA A N 1
ATOM 1972 C CA . ALA A 1 248 ? 8.898 4.679 -27.028 1.00 74.75 248 ALA A CA 1
ATOM 1973 C C . ALA A 1 248 ? 9.818 4.582 -28.260 1.00 74.75 248 ALA A C 1
ATOM 1975 O O . ALA A 1 248 ? 10.997 4.232 -28.127 1.00 74.75 248 ALA A O 1
ATOM 1976 N N . ASP A 1 249 ? 9.302 4.917 -29.447 1.00 81.19 249 ASP A N 1
ATOM 1977 C CA . ASP A 1 249 ? 10.077 5.069 -30.683 1.00 81.19 249 ASP A CA 1
ATOM 1978 C C . ASP A 1 249 ? 11.119 6.187 -30.500 1.00 81.19 249 ASP A C 1
ATOM 1980 O O . ASP A 1 249 ? 12.301 5.984 -30.791 1.00 81.19 249 ASP A O 1
ATOM 1984 N N . ALA A 1 250 ? 10.735 7.326 -29.913 1.00 82.88 250 ALA A N 1
ATOM 1985 C CA . ALA A 1 250 ? 11.635 8.431 -29.592 1.00 82.88 250 ALA A CA 1
ATOM 1986 C C . ALA A 1 250 ? 12.729 8.041 -28.583 1.00 82.88 250 ALA A C 1
ATOM 1988 O O . ALA A 1 250 ? 13.886 8.393 -28.798 1.00 82.88 250 ALA A O 1
ATOM 1989 N N . GLU A 1 251 ? 12.433 7.269 -27.529 1.00 83.44 251 GLU A N 1
ATOM 1990 C CA . GLU A 1 251 ? 13.466 6.785 -26.593 1.00 83.44 251 GLU A CA 1
ATOM 1991 C C . GLU A 1 251 ? 14.520 5.907 -27.278 1.00 83.44 251 GLU A C 1
ATOM 1993 O O . GLU A 1 251 ? 15.722 6.081 -27.045 1.00 83.44 251 GLU A O 1
ATOM 1998 N N . LYS A 1 252 ? 14.104 4.990 -28.163 1.00 85.56 252 LYS A N 1
ATOM 1999 C CA . LYS A 1 252 ? 15.064 4.187 -28.936 1.00 85.56 252 LYS A CA 1
ATOM 2000 C C . LYS A 1 252 ? 15.784 5.014 -29.997 1.00 85.56 252 LYS A C 1
ATOM 2002 O O . LYS A 1 252 ? 16.969 4.779 -30.225 1.00 85.56 252 LYS A O 1
ATOM 2007 N N . THR A 1 253 ? 15.125 6.013 -30.577 1.00 85.56 253 THR A N 1
ATOM 2008 C CA . THR A 1 253 ? 15.725 6.937 -31.548 1.00 85.56 253 THR A CA 1
ATOM 2009 C C . THR A 1 253 ? 16.775 7.838 -30.896 1.00 85.56 253 THR A C 1
ATOM 2011 O O . THR A 1 253 ? 17.857 7.996 -31.448 1.00 85.56 253 THR A O 1
ATOM 2014 N N . VAL A 1 254 ? 16.548 8.335 -29.673 1.00 87.31 254 VAL A N 1
ATOM 2015 C CA . VAL A 1 254 ? 17.554 9.080 -28.891 1.00 87.31 254 VAL A CA 1
ATOM 2016 C C . VAL A 1 254 ? 18.815 8.242 -28.669 1.00 87.31 254 VAL A C 1
ATOM 2018 O O . VAL A 1 254 ? 19.924 8.767 -28.796 1.00 87.31 254 VAL A O 1
ATOM 2021 N N . LYS A 1 255 ? 18.667 6.937 -28.391 1.00 87.75 255 LYS A N 1
ATOM 2022 C CA . LYS A 1 255 ? 19.811 6.020 -28.310 1.00 87.75 255 LYS A CA 1
ATOM 2023 C C . LYS A 1 255 ? 20.463 5.796 -29.679 1.00 87.75 255 LYS A C 1
ATOM 2025 O O . LYS A 1 255 ? 21.672 5.950 -29.786 1.00 87.75 255 LYS A O 1
ATOM 2030 N N . TRP A 1 256 ? 19.690 5.488 -30.721 1.00 89.81 256 TRP A N 1
ATOM 2031 C CA . TRP A 1 256 ? 20.201 5.272 -32.082 1.00 89.81 256 TRP A CA 1
ATOM 2032 C C . TRP A 1 256 ? 20.990 6.486 -32.594 1.00 89.81 256 TRP A C 1
ATOM 2034 O O . TRP A 1 256 ? 22.102 6.326 -33.087 1.00 89.81 256 TRP A O 1
ATOM 2044 N N . CYS A 1 257 ? 20.500 7.711 -32.373 1.00 87.00 257 CYS A N 1
ATOM 2045 C CA . CYS A 1 257 ? 21.226 8.936 -32.710 1.00 87.00 257 CYS A CA 1
ATOM 2046 C C . CYS A 1 257 ? 22.554 9.050 -31.946 1.00 87.00 257 CYS A C 1
ATOM 2048 O O . CYS A 1 257 ? 23.523 9.579 -32.485 1.00 87.00 257 CYS A O 1
ATOM 2050 N N . LYS A 1 258 ? 22.629 8.551 -30.703 1.00 89.00 258 LYS A N 1
ATOM 2051 C CA . LYS A 1 258 ? 23.884 8.527 -29.943 1.00 89.00 258 LYS A CA 1
ATOM 2052 C C . LYS A 1 258 ? 24.858 7.477 -30.491 1.00 89.00 258 LYS A C 1
ATOM 2054 O O . LYS A 1 258 ? 26.024 7.799 -30.699 1.00 89.00 258 LYS A O 1
ATOM 2059 N N . ASP A 1 259 ? 24.362 6.284 -30.814 1.00 87.25 259 ASP A N 1
ATOM 2060 C CA . ASP A 1 259 ? 25.143 5.228 -31.467 1.00 87.25 259 ASP A CA 1
ATOM 2061 C C . ASP A 1 259 ? 25.648 5.680 -32.866 1.00 87.25 259 ASP A C 1
ATOM 2063 O O . ASP A 1 259 ? 26.715 5.253 -33.308 1.00 87.25 259 ASP A O 1
ATOM 2067 N N . VAL A 1 260 ? 24.921 6.572 -33.557 1.00 86.56 260 VAL A N 1
ATOM 2068 C CA . VAL A 1 260 ? 25.345 7.226 -34.814 1.00 86.56 260 VAL A CA 1
ATOM 2069 C C . VAL A 1 260 ? 26.405 8.309 -34.575 1.00 86.56 260 VAL A C 1
ATOM 2071 O O . VAL A 1 260 ? 27.413 8.301 -35.279 1.00 86.56 260 VAL A O 1
ATOM 2074 N N . GLU A 1 261 ? 26.245 9.190 -33.575 1.00 86.62 261 GLU A N 1
ATOM 2075 C CA . GLU A 1 261 ? 27.290 10.158 -33.175 1.00 86.62 261 GLU A CA 1
ATOM 2076 C C . GLU A 1 261 ? 28.636 9.462 -32.913 1.00 86.62 261 GLU A C 1
ATOM 2078 O O . GLU A 1 261 ? 29.668 9.900 -33.419 1.00 86.62 261 GLU A O 1
ATOM 2083 N N . ASP A 1 262 ? 28.628 8.359 -32.158 1.00 88.19 262 ASP A N 1
ATOM 2084 C CA . ASP A 1 262 ? 29.857 7.656 -31.769 1.00 88.19 262 ASP A CA 1
ATOM 2085 C C . ASP A 1 262 ? 30.519 6.921 -32.949 1.00 88.19 262 ASP A C 1
ATOM 2087 O O . ASP A 1 262 ? 31.747 6.862 -33.039 1.00 88.19 262 ASP A O 1
ATOM 2091 N N . ARG A 1 263 ? 29.732 6.427 -33.916 1.00 85.56 263 ARG A N 1
ATOM 2092 C CA . ARG A 1 263 ? 30.258 5.887 -35.187 1.00 85.56 263 ARG A CA 1
ATOM 2093 C C . ARG A 1 263 ? 30.879 6.974 -36.066 1.00 85.56 263 ARG A C 1
ATOM 2095 O O . ARG A 1 263 ? 31.892 6.718 -36.717 1.00 85.56 263 ARG A O 1
ATOM 2102 N N . LEU A 1 264 ? 30.277 8.163 -36.099 1.00 85.69 264 LEU A N 1
ATOM 2103 C CA . LEU A 1 264 ? 30.759 9.297 -36.889 1.00 85.69 264 LEU A CA 1
ATOM 2104 C C . LEU A 1 264 ? 32.075 9.858 -36.332 1.00 85.69 264 LEU A C 1
ATOM 2106 O O . LEU A 1 264 ? 32.997 10.099 -37.113 1.00 85.69 264 LEU A O 1
ATOM 2110 N N . ASP A 1 265 ? 32.216 9.979 -35.007 1.00 85.81 265 ASP A N 1
ATOM 2111 C CA . ASP A 1 265 ? 33.503 10.342 -34.401 1.00 85.81 265 ASP A CA 1
ATOM 2112 C C . ASP A 1 265 ? 34.557 9.243 -34.611 1.00 85.81 265 ASP A C 1
ATOM 2114 O O . ASP A 1 265 ? 35.661 9.542 -35.059 1.00 85.81 265 ASP A O 1
ATOM 2118 N N . ALA A 1 266 ? 34.223 7.959 -34.433 1.00 84.44 266 ALA A N 1
ATOM 2119 C CA . ALA A 1 266 ? 35.161 6.867 -34.718 1.00 84.44 266 ALA A CA 1
ATOM 2120 C C . ALA A 1 266 ? 35.686 6.894 -36.172 1.00 84.44 266 ALA A C 1
ATOM 2122 O O . ALA A 1 266 ? 36.888 6.730 -36.406 1.00 84.44 266 ALA A O 1
ATOM 2123 N N . ALA A 1 267 ? 34.817 7.175 -37.152 1.00 80.44 267 ALA A N 1
ATOM 2124 C CA . ALA A 1 267 ? 35.217 7.373 -38.547 1.00 80.44 267 ALA A CA 1
ATOM 2125 C C . ALA A 1 267 ? 36.107 8.619 -38.737 1.00 80.44 267 ALA A C 1
ATOM 2127 O O . ALA A 1 267 ? 37.066 8.581 -39.515 1.00 80.44 267 ALA A O 1
ATOM 2128 N N . LYS A 1 268 ? 35.841 9.704 -37.995 1.00 80.50 268 LYS A N 1
ATOM 2129 C CA . LYS A 1 268 ? 36.668 10.919 -37.979 1.00 80.50 268 LYS A CA 1
ATOM 2130 C C . LYS A 1 268 ? 38.073 10.647 -37.442 1.00 80.50 268 LYS A C 1
ATOM 2132 O O . LYS A 1 268 ? 39.044 11.018 -38.100 1.00 80.50 268 LYS A O 1
ATOM 2137 N N . GLN A 1 269 ? 38.192 9.960 -36.303 1.00 81.00 269 GLN A N 1
ATOM 2138 C CA . GLN A 1 269 ? 39.483 9.589 -35.708 1.00 81.00 269 GLN A CA 1
ATOM 2139 C C . GLN A 1 269 ? 40.282 8.654 -36.632 1.00 81.00 269 GLN A C 1
ATOM 2141 O O . GLN A 1 269 ? 41.484 8.844 -36.821 1.00 81.00 269 GLN A O 1
ATOM 2146 N N . HIS A 1 270 ? 39.615 7.690 -37.281 1.00 76.06 270 HIS A N 1
ATOM 2147 C CA . HIS A 1 270 ? 40.252 6.820 -38.271 1.00 76.06 270 HIS A CA 1
ATOM 2148 C C . HIS A 1 270 ? 40.836 7.625 -39.445 1.00 76.06 270 HIS A C 1
ATOM 2150 O O . HIS A 1 270 ? 42.007 7.453 -39.784 1.00 76.06 270 HIS A O 1
ATOM 2156 N N . ALA A 1 271 ? 40.068 8.553 -40.025 1.00 72.44 271 ALA A N 1
ATOM 2157 C CA . ALA A 1 271 ? 40.538 9.402 -41.121 1.00 72.44 271 ALA A CA 1
ATOM 2158 C C . ALA A 1 271 ? 41.679 10.356 -40.707 1.00 72.44 271 ALA A C 1
ATOM 2160 O O . ALA A 1 271 ? 42.647 10.508 -41.453 1.00 72.44 271 ALA A O 1
ATOM 2161 N N . LEU A 1 272 ? 41.615 10.940 -39.501 1.00 70.69 272 LEU A N 1
ATOM 2162 C CA . LEU A 1 272 ? 42.680 11.784 -38.936 1.00 70.69 272 LEU A CA 1
ATOM 2163 C C . LEU A 1 272 ? 44.026 11.049 -38.810 1.00 70.69 272 LEU A C 1
ATOM 2165 O O . LEU A 1 272 ? 45.073 11.684 -38.907 1.00 70.69 272 LEU A O 1
ATOM 2169 N N . SER A 1 273 ? 44.016 9.723 -38.637 1.00 63.84 273 SER A N 1
ATOM 2170 C CA . SER A 1 273 ? 45.245 8.922 -38.539 1.00 63.84 273 SER A CA 1
ATOM 2171 C C . SER A 1 273 ? 46.002 8.737 -39.865 1.00 63.84 273 SER A C 1
ATOM 2173 O O . SER A 1 273 ? 47.144 8.281 -39.841 1.00 63.84 273 SER A O 1
ATOM 2175 N N . GLN A 1 274 ? 45.383 9.046 -41.015 1.00 60.16 274 GLN A N 1
ATOM 2176 C CA . GLN A 1 274 ? 45.873 8.608 -42.331 1.00 60.16 274 GLN A CA 1
ATOM 2177 C C . GLN A 1 274 ? 46.501 9.709 -43.201 1.00 60.16 274 GLN A C 1
ATOM 2179 O O . GLN A 1 274 ? 47.422 9.406 -43.961 1.00 60.16 274 GLN A O 1
ATOM 2184 N N . THR A 1 275 ? 46.019 10.961 -43.190 1.00 55.62 275 THR A N 1
ATOM 2185 C CA . THR A 1 275 ? 46.626 12.051 -43.999 1.00 55.62 275 THR A CA 1
ATOM 2186 C C . THR A 1 275 ? 46.150 13.459 -43.613 1.00 55.62 275 THR A C 1
ATOM 2188 O O . THR A 1 275 ? 45.120 13.634 -42.972 1.00 55.62 275 THR A O 1
ATOM 2191 N N . ALA A 1 276 ? 46.902 14.485 -44.033 1.00 49.84 276 ALA A N 1
ATOM 2192 C CA . ALA A 1 276 ? 46.794 15.863 -43.534 1.00 49.84 276 ALA A CA 1
ATOM 2193 C C . ALA A 1 276 ? 45.918 16.842 -44.356 1.00 49.84 276 ALA A C 1
ATOM 2195 O O . ALA A 1 276 ? 46.004 18.049 -44.139 1.00 49.84 276 ALA A O 1
ATOM 2196 N N . SER A 1 277 ? 45.083 16.377 -45.294 1.00 56.97 277 SER A N 1
ATOM 2197 C CA . SER A 1 277 ? 44.165 17.259 -46.043 1.00 56.97 277 SER A CA 1
ATOM 2198 C C . SER A 1 277 ? 42.893 16.527 -46.487 1.00 56.97 277 SER A C 1
ATOM 2200 O O . SER A 1 277 ? 42.844 15.956 -47.577 1.00 56.97 277 SER A O 1
ATOM 2202 N N . ILE A 1 278 ? 41.864 16.526 -45.631 1.00 65.06 278 ILE A N 1
ATOM 2203 C CA . ILE A 1 278 ? 40.575 15.849 -45.884 1.00 65.06 278 ILE A CA 1
ATOM 2204 C C . ILE A 1 278 ? 39.369 16.711 -45.434 1.00 65.06 278 ILE A C 1
ATOM 2206 O O . ILE A 1 278 ? 38.381 16.218 -44.891 1.00 65.06 278 ILE A O 1
ATOM 2210 N N . ASP A 1 279 ? 39.452 18.026 -45.660 1.00 70.62 279 ASP A N 1
ATOM 2211 C CA . ASP A 1 279 ? 38.471 19.039 -45.229 1.00 70.62 279 ASP A CA 1
ATOM 2212 C C . ASP A 1 279 ? 37.003 18.694 -45.524 1.00 70.62 279 ASP A C 1
ATOM 2214 O O . ASP A 1 279 ? 36.138 18.900 -44.675 1.00 70.62 279 ASP A O 1
ATOM 2218 N N . GLU A 1 280 ? 36.698 18.186 -46.719 1.00 71.69 280 GLU A N 1
ATOM 2219 C CA . GLU A 1 280 ? 35.320 17.899 -47.142 1.00 71.69 280 GLU A CA 1
ATOM 2220 C C . GLU A 1 280 ? 34.699 16.710 -46.390 1.00 71.69 280 GLU A C 1
ATOM 2222 O O . GLU A 1 280 ? 33.509 16.739 -46.054 1.00 71.69 280 GLU A O 1
ATOM 2227 N N . LEU A 1 281 ? 35.520 15.710 -46.045 1.00 74.88 281 LEU A N 1
ATOM 2228 C CA . LEU A 1 281 ? 35.117 14.594 -45.191 1.00 74.88 281 LEU A CA 1
ATOM 2229 C C . LEU A 1 281 ? 34.776 15.098 -43.791 1.00 74.88 281 LEU A C 1
ATOM 2231 O O . LEU A 1 281 ? 33.688 14.818 -43.293 1.00 74.88 281 LEU A O 1
ATOM 2235 N N . PHE A 1 282 ? 35.664 15.889 -43.183 1.00 78.69 282 PHE A N 1
ATOM 2236 C CA . PHE A 1 282 ? 35.441 16.422 -41.840 1.00 78.69 282 PHE A CA 1
ATOM 2237 C C . PHE A 1 282 ? 34.223 17.349 -41.789 1.00 78.69 282 PHE A C 1
ATOM 2239 O O . PHE A 1 282 ? 33.354 17.143 -40.948 1.00 78.69 282 PHE A O 1
ATOM 2246 N N . ARG A 1 283 ? 34.075 18.278 -42.744 1.00 80.56 283 ARG A N 1
ATOM 2247 C CA . ARG A 1 283 ? 32.887 19.150 -42.847 1.00 80.56 283 ARG A CA 1
ATOM 2248 C C . ARG A 1 283 ? 31.591 18.358 -43.032 1.00 80.56 283 ARG A C 1
ATOM 2250 O O . ARG A 1 283 ? 30.547 18.789 -42.550 1.00 80.56 283 ARG A O 1
ATOM 2257 N N . THR A 1 284 ? 31.630 17.215 -43.717 1.00 80.25 284 THR A N 1
ATOM 2258 C CA . THR A 1 284 ? 30.441 16.373 -43.909 1.00 80.25 284 THR A CA 1
ATOM 2259 C C . THR A 1 284 ? 30.112 15.537 -42.675 1.00 80.25 284 THR A C 1
ATOM 2261 O O . THR A 1 284 ? 28.955 15.533 -42.260 1.00 80.25 284 THR A O 1
ATOM 2264 N N . ILE A 1 285 ? 31.104 14.898 -42.049 1.00 83.94 285 ILE A N 1
ATOM 2265 C CA . ILE A 1 285 ? 30.922 14.177 -40.780 1.00 83.94 285 ILE A CA 1
ATOM 2266 C C . ILE A 1 285 ? 30.413 15.132 -39.693 1.00 83.94 285 ILE A C 1
ATOM 2268 O O . ILE A 1 285 ? 29.465 14.797 -38.984 1.00 83.94 285 ILE A O 1
ATOM 2272 N N . ASP A 1 286 ? 30.974 16.340 -39.602 1.00 85.62 286 ASP A N 1
ATOM 2273 C CA . ASP A 1 286 ? 30.572 17.343 -38.612 1.00 85.62 286 ASP A CA 1
ATOM 2274 C C . ASP A 1 286 ? 29.162 17.887 -38.879 1.00 85.62 286 ASP A C 1
ATOM 2276 O O . ASP A 1 286 ? 28.405 18.085 -37.931 1.00 85.62 286 ASP A O 1
ATOM 2280 N N . ALA A 1 287 ? 28.757 18.048 -40.145 1.00 84.69 287 ALA A N 1
ATOM 2281 C CA . ALA A 1 287 ? 27.387 18.427 -40.495 1.00 84.69 287 ALA A CA 1
ATOM 2282 C C . ALA A 1 287 ? 26.360 17.342 -40.114 1.00 84.69 287 ALA A C 1
ATOM 2284 O O . ALA A 1 287 ? 25.350 17.659 -39.490 1.00 84.69 287 ALA A O 1
ATOM 2285 N N . ILE A 1 288 ? 26.624 16.067 -40.434 1.00 85.38 288 ILE A N 1
ATOM 2286 C CA . ILE A 1 288 ? 25.721 14.957 -40.072 1.00 85.38 288 ILE A CA 1
ATOM 2287 C C . ILE A 1 288 ? 25.671 14.793 -38.544 1.00 85.38 288 ILE A C 1
ATOM 2289 O O . ILE A 1 288 ? 24.593 14.625 -37.974 1.00 85.38 288 ILE A O 1
ATOM 2293 N N . SER A 1 289 ? 26.815 14.903 -37.862 1.00 86.31 289 SER A N 1
ATOM 2294 C CA . SER A 1 289 ? 26.897 14.831 -36.396 1.00 86.31 289 SER A CA 1
ATOM 2295 C C . SER A 1 289 ? 26.145 15.981 -35.720 1.00 86.31 289 SER A C 1
ATOM 2297 O O . SER A 1 289 ? 25.461 15.757 -34.723 1.00 86.31 289 SER A O 1
ATOM 2299 N N . ALA A 1 290 ? 26.231 17.205 -36.255 1.00 89.38 290 ALA A N 1
ATOM 2300 C CA . ALA A 1 290 ? 25.512 18.365 -35.729 1.00 89.38 290 ALA A CA 1
ATOM 2301 C C . ALA A 1 290 ? 23.988 18.230 -35.884 1.00 89.38 290 ALA A C 1
ATOM 2303 O O . ALA A 1 290 ? 23.257 18.516 -34.933 1.00 89.38 290 ALA A O 1
ATOM 2304 N N . GLU A 1 291 ? 23.513 17.745 -37.034 1.00 87.25 291 GLU A N 1
ATOM 2305 C CA . GLU A 1 291 ? 22.085 17.512 -37.285 1.00 87.25 291 GLU A CA 1
ATOM 2306 C C . GLU A 1 291 ? 21.549 16.380 -36.390 1.00 87.25 291 GLU A C 1
ATOM 2308 O O . GLU A 1 291 ? 20.586 16.572 -35.643 1.00 87.25 291 GLU A O 1
ATOM 2313 N N . THR A 1 292 ? 22.258 15.242 -36.350 1.00 85.88 292 THR A N 1
ATOM 2314 C CA . THR A 1 292 ? 21.956 14.090 -35.475 1.00 85.88 292 THR A CA 1
ATOM 2315 C C . THR A 1 292 ? 21.857 14.520 -34.011 1.00 85.88 292 THR A C 1
ATOM 2317 O O . THR A 1 292 ? 20.889 14.196 -33.321 1.00 85.88 292 THR A O 1
ATOM 2320 N N . ARG A 1 293 ? 22.834 15.302 -33.533 1.00 89.69 293 ARG A N 1
ATOM 2321 C CA . ARG A 1 293 ? 22.879 15.819 -32.161 1.00 89.69 293 ARG A CA 1
ATOM 2322 C C . ARG A 1 293 ? 21.749 16.799 -31.869 1.00 89.69 293 ARG A C 1
ATOM 2324 O O . ARG A 1 293 ? 21.213 16.785 -30.762 1.00 89.69 293 ARG A O 1
ATOM 2331 N N . THR A 1 294 ? 21.380 17.638 -32.834 1.00 89.56 294 THR A N 1
ATOM 2332 C CA . THR A 1 294 ? 20.270 18.589 -32.691 1.00 89.56 294 THR A CA 1
ATOM 2333 C C . THR A 1 294 ? 18.950 17.836 -32.543 1.00 89.56 294 THR A C 1
ATOM 2335 O O . THR A 1 294 ? 18.266 18.018 -31.535 1.00 89.56 294 THR A O 1
ATOM 2338 N N . LYS A 1 295 ? 18.658 16.896 -33.453 1.00 86.12 295 LYS A N 1
ATOM 2339 C CA . LYS A 1 295 ? 17.454 16.052 -33.404 1.00 86.12 295 LYS A CA 1
ATOM 2340 C C . LYS A 1 295 ? 17.402 15.175 -32.145 1.00 86.12 295 LYS A C 1
ATOM 2342 O O . LYS A 1 295 ? 16.356 15.060 -31.510 1.00 86.12 295 LYS A O 1
ATOM 2347 N N . ARG A 1 296 ? 18.542 14.629 -31.699 1.00 91.00 296 ARG A N 1
ATOM 2348 C CA . ARG A 1 296 ? 18.636 13.868 -30.440 1.00 91.00 296 ARG A CA 1
ATOM 2349 C C . ARG A 1 296 ? 18.324 14.717 -29.208 1.00 91.00 296 ARG A C 1
ATOM 2351 O O . ARG A 1 296 ? 17.631 14.245 -28.313 1.00 91.00 296 ARG A O 1
ATOM 2358 N N . LEU A 1 297 ? 18.851 15.941 -29.132 1.00 91.06 297 LEU A N 1
ATOM 2359 C CA . LEU A 1 297 ? 18.604 16.851 -28.006 1.00 91.06 297 LEU A CA 1
ATOM 2360 C C . LEU A 1 297 ? 17.173 17.407 -28.009 1.00 91.06 297 LEU A C 1
ATOM 2362 O O . LEU A 1 297 ? 16.645 17.719 -26.946 1.00 91.06 297 LEU A O 1
ATOM 2366 N N . GLU A 1 298 ? 16.544 17.517 -29.177 1.00 87.19 298 GLU A N 1
ATOM 2367 C CA . GLU A 1 298 ? 15.122 17.824 -29.329 1.00 87.19 298 GLU A CA 1
ATOM 2368 C C . GLU A 1 298 ? 14.247 16.681 -28.785 1.00 87.19 298 GLU A C 1
ATOM 2370 O O . GLU A 1 298 ? 13.485 16.902 -27.842 1.00 87.19 298 GLU A O 1
ATOM 2375 N N . LEU A 1 299 ? 14.430 15.447 -29.271 1.00 84.69 299 LEU A N 1
ATOM 2376 C CA . LEU A 1 299 ? 13.696 14.276 -28.773 1.00 84.69 299 LEU A CA 1
ATOM 2377 C C . LEU A 1 299 ? 13.903 14.025 -27.271 1.00 84.69 299 LEU A C 1
ATOM 2379 O O . LEU A 1 299 ? 12.939 13.773 -26.553 1.00 84.69 299 LEU A O 1
ATOM 2383 N N . ASP A 1 300 ? 15.139 14.119 -26.774 1.00 87.00 300 ASP A N 1
ATOM 2384 C CA . ASP A 1 300 ? 15.457 13.929 -25.352 1.00 87.00 300 ASP A CA 1
ATOM 2385 C C . ASP A 1 300 ? 14.714 14.938 -24.456 1.00 87.00 300 ASP A C 1
ATOM 2387 O O . ASP A 1 300 ? 14.249 14.580 -23.372 1.00 87.00 300 ASP A O 1
ATOM 2391 N N . ARG A 1 301 ? 14.526 16.181 -24.925 1.00 88.81 301 ARG A N 1
ATOM 2392 C CA . ARG A 1 301 ? 13.696 17.184 -24.238 1.00 88.81 301 ARG A CA 1
ATOM 2393 C C . ARG A 1 301 ? 12.212 16.837 -24.299 1.00 88.81 301 ARG A C 1
ATOM 2395 O O . ARG A 1 301 ? 11.558 16.912 -23.263 1.00 88.81 301 ARG A O 1
ATOM 2402 N N . LEU A 1 302 ? 11.692 16.447 -25.464 1.00 81.75 302 LEU A N 1
ATOM 2403 C CA . LEU A 1 302 ? 10.274 16.107 -25.651 1.00 81.75 302 LEU A CA 1
ATOM 2404 C C . LEU A 1 302 ? 9.863 14.896 -24.799 1.00 81.75 302 LEU A C 1
ATOM 2406 O O . LEU A 1 302 ? 8.880 14.963 -24.064 1.00 81.75 302 LEU A O 1
ATOM 2410 N N . VAL A 1 303 ? 10.665 13.827 -24.804 1.00 84.50 303 VAL A N 1
ATOM 2411 C CA . VAL A 1 303 ? 10.452 12.631 -23.970 1.00 84.50 303 VAL A CA 1
ATOM 2412 C C . VAL A 1 303 ? 10.492 12.973 -22.476 1.00 84.50 303 VAL A C 1
ATOM 2414 O O . VAL A 1 303 ? 9.658 12.486 -21.712 1.00 84.50 303 VAL A O 1
ATOM 2417 N N . LYS A 1 304 ? 11.430 13.823 -22.031 1.00 85.44 304 LYS A N 1
ATOM 2418 C CA . LYS A 1 304 ? 11.500 14.261 -20.624 1.00 85.44 304 LYS A CA 1
ATOM 2419 C C . LYS A 1 304 ? 10.304 15.124 -20.232 1.00 85.44 304 LYS A C 1
ATOM 2421 O O . LYS A 1 304 ? 9.714 14.880 -19.183 1.00 85.44 304 LYS A O 1
ATOM 2426 N N . ALA A 1 305 ? 9.923 16.079 -21.080 1.00 84.44 305 ALA A N 1
ATOM 2427 C CA . ALA A 1 305 ? 8.756 16.925 -20.860 1.00 84.44 305 ALA A CA 1
ATOM 2428 C C . ALA A 1 305 ? 7.481 16.080 -20.735 1.00 84.44 305 ALA A C 1
ATOM 2430 O O . ALA A 1 305 ? 6.749 16.235 -19.763 1.00 84.44 305 ALA A O 1
ATOM 2431 N N . GLN A 1 306 ? 7.262 15.117 -21.639 1.00 81.06 306 GLN A N 1
ATOM 2432 C CA . GLN A 1 306 ? 6.087 14.249 -21.565 1.00 81.06 306 GLN A CA 1
ATOM 2433 C C . GLN A 1 306 ? 6.079 13.365 -20.315 1.00 81.06 306 GLN A C 1
ATOM 2435 O O . GLN A 1 306 ? 5.030 13.196 -19.701 1.00 81.06 306 GLN A O 1
ATOM 2440 N N . LYS A 1 307 ? 7.227 12.817 -19.896 1.00 79.94 307 LYS A N 1
ATOM 2441 C CA . LYS A 1 307 ? 7.293 11.982 -18.684 1.00 79.94 307 LYS A CA 1
ATOM 2442 C C . LYS A 1 307 ? 6.918 12.753 -17.421 1.00 79.94 307 LYS A C 1
ATOM 2444 O O . LYS A 1 307 ? 6.186 12.215 -16.592 1.00 79.94 307 LYS A O 1
ATOM 2449 N N . GLU A 1 308 ? 7.356 14.004 -17.289 1.00 86.75 308 GLU A N 1
ATOM 2450 C CA . GLU A 1 308 ? 6.955 14.844 -16.156 1.00 86.75 308 GLU A CA 1
ATOM 2451 C C . GLU A 1 308 ? 5.516 15.373 -16.298 1.00 86.75 308 GLU A C 1
ATOM 2453 O O . GLU A 1 308 ? 4.782 15.360 -15.312 1.00 86.75 308 GLU A O 1
ATOM 2458 N N . ASN A 1 309 ? 5.059 15.718 -17.510 1.00 86.69 309 ASN A N 1
ATOM 2459 C CA . ASN A 1 309 ? 3.656 16.071 -17.774 1.00 86.69 309 ASN A CA 1
ATOM 2460 C C . ASN A 1 309 ? 2.708 14.923 -17.395 1.00 86.69 309 ASN A C 1
ATOM 2462 O O . ASN A 1 309 ? 1.749 15.139 -16.660 1.00 86.69 309 ASN A O 1
ATOM 2466 N N . ARG A 1 310 ? 2.994 13.690 -17.834 1.00 84.50 310 ARG A N 1
ATOM 2467 C CA . ARG A 1 310 ? 2.167 12.510 -17.544 1.00 84.50 310 ARG A CA 1
ATOM 2468 C C . ARG A 1 310 ? 2.242 12.106 -16.071 1.00 84.50 310 ARG A C 1
ATOM 2470 O O . ARG A 1 310 ? 1.232 11.697 -15.509 1.00 84.50 310 ARG A O 1
ATOM 2477 N N . ARG A 1 311 ? 3.398 12.268 -15.408 1.00 87.94 311 ARG A N 1
ATOM 2478 C CA . ARG A 1 311 ? 3.495 12.138 -13.940 1.00 87.94 311 ARG A CA 1
ATOM 2479 C C . ARG A 1 311 ? 2.586 13.154 -13.241 1.00 87.94 311 ARG A C 1
ATOM 2481 O O . ARG A 1 311 ? 1.877 12.774 -12.314 1.00 87.94 311 ARG A O 1
ATOM 2488 N N . LEU A 1 312 ? 2.604 14.417 -13.670 1.00 91.50 312 LEU A N 1
ATOM 2489 C CA . LEU A 1 312 ? 1.772 15.473 -13.093 1.00 91.50 312 LEU A CA 1
ATOM 2490 C C . LEU A 1 312 ? 0.277 15.219 -13.338 1.00 91.50 312 LEU A C 1
ATOM 2492 O O . LEU A 1 312 ? -0.510 15.337 -12.409 1.00 91.50 312 LEU A O 1
ATOM 2496 N N . GLU A 1 313 ? -0.106 14.802 -14.544 1.00 90.00 313 GLU A N 1
ATOM 2497 C CA . GLU A 1 313 ? -1.485 14.462 -14.915 1.00 90.00 313 GLU A CA 1
ATOM 2498 C C . GLU A 1 313 ? -2.055 13.323 -14.056 1.00 90.00 313 GLU A C 1
ATOM 2500 O O . GLU A 1 313 ? -3.137 13.469 -13.483 1.00 90.00 313 GLU A O 1
ATOM 2505 N N . ILE A 1 314 ? -1.309 12.219 -13.904 1.00 89.31 314 ILE A N 1
ATOM 2506 C CA . ILE A 1 314 ? -1.700 11.084 -13.052 1.00 89.31 314 ILE A CA 1
ATOM 2507 C C . ILE A 1 314 ? -1.827 11.547 -11.595 1.00 89.31 314 ILE A C 1
ATOM 2509 O O . ILE A 1 314 ? -2.847 11.293 -10.953 1.00 89.31 314 ILE A O 1
ATOM 2513 N N . LYS A 1 315 ? -0.831 12.290 -11.090 1.00 94.88 315 LYS A N 1
ATOM 2514 C CA . LYS A 1 315 ? -0.846 12.842 -9.732 1.00 94.88 315 LYS A CA 1
ATOM 2515 C C . LYS A 1 315 ? -2.084 13.719 -9.495 1.00 94.88 315 LYS A C 1
ATOM 2517 O O . LYS A 1 315 ? -2.823 13.479 -8.548 1.00 94.88 315 LYS A O 1
ATOM 2522 N N . THR A 1 316 ? -2.323 14.719 -10.341 1.00 94.94 316 THR A N 1
ATOM 2523 C CA . THR A 1 316 ? -3.426 15.676 -10.165 1.00 94.94 316 THR A CA 1
ATOM 2524 C C . THR A 1 316 ? -4.795 15.019 -10.357 1.00 94.94 316 THR A C 1
ATOM 2526 O O . THR A 1 316 ? -5.747 15.394 -9.674 1.00 94.94 316 THR A O 1
ATOM 2529 N N . THR A 1 317 ? -4.897 13.985 -11.197 1.00 94.25 317 THR A N 1
ATOM 2530 C CA . THR A 1 317 ? -6.103 13.146 -11.297 1.00 94.25 317 THR A CA 1
ATOM 2531 C C . THR A 1 317 ? -6.379 12.401 -9.987 1.00 94.25 317 THR A C 1
ATOM 2533 O O . THR A 1 317 ? -7.508 12.428 -9.491 1.00 94.25 317 THR A O 1
ATOM 2536 N N . ALA A 1 318 ? -5.353 11.799 -9.376 1.00 95.31 318 ALA A N 1
ATOM 2537 C CA . ALA A 1 318 ? -5.479 11.115 -8.089 1.00 95.31 318 ALA A CA 1
ATOM 2538 C C . ALA A 1 318 ? -5.797 12.087 -6.932 1.00 95.31 318 ALA A C 1
ATOM 2540 O O . ALA A 1 318 ? -6.692 11.815 -6.130 1.00 95.31 318 ALA A O 1
ATOM 2541 N N . GLU A 1 319 ? -5.154 13.261 -6.889 1.00 96.50 319 GLU A N 1
ATOM 2542 C CA . GLU A 1 319 ? -5.452 14.336 -5.928 1.00 96.50 319 GLU A CA 1
ATOM 2543 C C . GLU A 1 319 ? -6.903 14.834 -6.053 1.00 96.50 319 GLU A C 1
ATOM 2545 O O . GLU A 1 319 ? -7.595 14.985 -5.044 1.00 96.50 319 GLU A O 1
ATOM 2550 N N . ALA A 1 320 ? -7.401 15.042 -7.277 1.00 96.88 320 ALA A N 1
ATOM 2551 C CA . ALA A 1 320 ? -8.783 15.454 -7.523 1.00 96.88 320 ALA A CA 1
ATOM 2552 C C . ALA A 1 320 ? -9.800 14.365 -7.131 1.00 96.88 320 ALA A C 1
ATOM 2554 O O . ALA A 1 320 ? -10.846 14.678 -6.554 1.00 96.88 320 ALA A O 1
ATOM 2555 N N . SER A 1 321 ? -9.481 13.093 -7.393 1.00 95.94 321 SER A N 1
ATOM 2556 C CA . SER A 1 321 ? -10.299 11.940 -6.998 1.00 95.94 321 SER A CA 1
ATOM 2557 C C . SER A 1 321 ? -10.392 11.808 -5.472 1.00 95.94 321 SER A C 1
ATOM 2559 O O . SER A 1 321 ? -11.494 11.731 -4.920 1.00 95.94 321 SER A O 1
ATOM 2561 N N . LEU A 1 322 ? -9.256 11.903 -4.767 1.00 97.19 322 LEU A N 1
ATOM 2562 C CA . LEU A 1 322 ? -9.220 11.911 -3.303 1.00 97.19 322 LEU A CA 1
ATOM 2563 C C . LEU A 1 322 ? -9.991 13.103 -2.725 1.00 97.19 322 LEU A C 1
ATOM 2565 O O . LEU A 1 322 ? -10.766 12.926 -1.786 1.00 97.19 322 LEU A O 1
ATOM 2569 N N . LYS A 1 323 ? -9.832 14.307 -3.295 1.00 96.81 323 LYS A N 1
ATOM 2570 C CA . LYS A 1 323 ? -10.573 15.494 -2.848 1.00 96.81 323 LYS A CA 1
ATOM 2571 C C . LYS A 1 323 ? -12.083 15.292 -2.985 1.00 96.81 323 LYS A C 1
ATOM 2573 O O . LYS A 1 323 ? -12.802 15.532 -2.024 1.00 96.81 323 LYS A O 1
ATOM 2578 N N . LYS A 1 324 ? -12.563 14.797 -4.133 1.00 97.06 324 LYS A N 1
ATOM 2579 C CA . LYS A 1 324 ? -13.989 14.498 -4.363 1.00 97.06 324 LYS A CA 1
ATOM 2580 C C . LYS A 1 324 ? -14.538 13.505 -3.327 1.00 97.06 324 LYS A C 1
ATOM 2582 O O . LYS A 1 324 ? -15.654 13.685 -2.844 1.00 97.06 324 LYS A O 1
ATOM 2587 N N . HIS A 1 325 ? -13.755 12.484 -2.969 1.00 96.69 325 HIS A N 1
ATOM 2588 C CA . HIS A 1 325 ? -14.115 11.505 -1.935 1.00 96.69 325 HIS A CA 1
ATOM 2589 C C . HIS A 1 325 ? -14.160 12.130 -0.531 1.00 96.69 325 HIS A C 1
ATOM 2591 O O . HIS A 1 325 ? -15.120 11.926 0.210 1.00 96.69 325 HIS A O 1
ATOM 2597 N N . LEU A 1 326 ? -13.160 12.947 -0.182 1.00 96.75 326 LEU A N 1
ATOM 2598 C CA . LEU A 1 326 ? -13.113 13.681 1.085 1.00 96.75 326 LEU A CA 1
ATOM 2599 C C . LEU A 1 326 ? -14.239 14.714 1.206 1.00 96.75 326 LEU A C 1
ATOM 2601 O O . LEU A 1 326 ? -14.814 14.832 2.283 1.00 96.75 326 LEU A O 1
ATOM 2605 N N . ASP A 1 327 ? -14.581 15.443 0.143 1.00 96.94 327 ASP A N 1
ATOM 2606 C CA . ASP A 1 327 ? -15.692 16.403 0.145 1.00 96.94 327 ASP A CA 1
ATOM 2607 C C . ASP A 1 327 ? -17.019 15.675 0.457 1.00 96.94 327 ASP A C 1
ATOM 2609 O O . ASP A 1 327 ? -17.729 16.057 1.388 1.00 96.94 327 ASP A O 1
ATOM 2613 N N . ALA A 1 328 ? -17.296 14.551 -0.220 1.00 96.81 328 ALA A N 1
ATOM 2614 C CA . ALA A 1 328 ? -18.494 13.738 0.017 1.00 96.81 328 ALA A CA 1
ATOM 2615 C C . ALA A 1 328 ? -18.555 13.117 1.430 1.00 96.81 328 ALA A C 1
ATOM 2617 O O . ALA A 1 328 ? -19.623 13.069 2.043 1.00 96.81 328 ALA A O 1
ATOM 2618 N N . LEU A 1 329 ? -17.422 12.662 1.979 1.00 96.56 329 LEU A N 1
ATOM 2619 C CA . LEU A 1 329 ? -17.362 12.166 3.359 1.00 96.56 329 LEU A CA 1
ATOM 2620 C C . LEU A 1 329 ? -17.532 13.285 4.392 1.00 96.56 329 LEU A C 1
ATOM 2622 O O . LEU A 1 329 ? -18.204 13.078 5.400 1.00 96.56 329 LEU A O 1
ATOM 2626 N N . ASN A 1 330 ? -16.961 14.464 4.146 1.00 96.44 330 ASN A N 1
ATOM 2627 C CA . ASN A 1 330 ? -17.125 15.631 5.008 1.00 96.44 330 ASN A CA 1
ATOM 2628 C C . ASN A 1 330 ? -18.583 16.095 5.066 1.00 96.44 330 ASN A C 1
ATOM 2630 O O . ASN A 1 330 ? -19.065 16.460 6.137 1.00 96.44 330 ASN A O 1
ATOM 2634 N N . ASP A 1 331 ? -19.300 16.032 3.945 1.00 96.25 331 ASP A N 1
ATOM 2635 C CA . ASP A 1 331 ? -20.721 16.369 3.905 1.00 96.25 331 ASP A CA 1
ATOM 2636 C C . ASP A 1 331 ? -21.601 15.297 4.588 1.00 96.25 331 ASP A C 1
ATOM 2638 O O . ASP A 1 331 ? -22.624 15.651 5.175 1.00 96.25 331 ASP A O 1
ATOM 2642 N N . ARG A 1 332 ? -21.171 14.020 4.643 1.00 94.88 332 ARG A N 1
ATOM 2643 C CA . ARG A 1 332 ? -21.798 12.991 5.505 1.00 94.88 332 ARG A CA 1
ATOM 2644 C C . ARG A 1 332 ? -21.648 13.306 6.997 1.00 94.88 332 ARG A C 1
ATOM 2646 O O . ARG A 1 332 ? -22.609 13.134 7.739 1.00 94.88 332 ARG A O 1
ATOM 2653 N N . VAL A 1 333 ? -20.466 13.736 7.446 1.00 94.50 333 VAL A N 1
ATOM 2654 C CA . VAL A 1 333 ? -20.141 13.872 8.885 1.00 94.50 333 VAL A CA 1
ATOM 2655 C C . VAL A 1 333 ? -20.316 15.290 9.452 1.00 94.50 333 VAL A C 1
ATOM 2657 O O . VAL A 1 333 ? -19.715 15.647 10.467 1.00 94.50 333 VAL A O 1
ATOM 2660 N N . GLN A 1 334 ? -21.156 16.116 8.819 1.00 92.81 334 GLN A N 1
ATOM 2661 C CA . GLN A 1 334 ? -21.446 17.468 9.307 1.00 92.81 334 GLN A CA 1
ATOM 2662 C C . GLN A 1 334 ? -21.989 17.468 10.753 1.00 92.81 334 GLN A C 1
ATOM 2664 O O . GLN A 1 334 ? -22.768 16.589 11.123 1.00 92.81 334 GLN A O 1
ATOM 2669 N N . PRO A 1 335 ? -21.609 18.461 11.585 1.00 91.81 335 PRO A N 1
ATOM 2670 C CA . PRO A 1 335 ? -20.872 19.686 11.237 1.00 91.81 335 PRO A CA 1
ATOM 2671 C C . PRO A 1 335 ? -19.337 19.550 11.238 1.00 91.81 335 PRO A C 1
ATOM 2673 O O . PRO A 1 335 ? -18.644 20.538 11.001 1.00 91.81 335 PRO A O 1
ATOM 2676 N N . VAL A 1 336 ? -18.791 18.365 11.520 1.00 93.81 336 VAL A N 1
ATOM 2677 C CA . VAL A 1 336 ? -17.339 18.133 11.598 1.00 93.81 336 VAL A CA 1
ATOM 2678 C C . VAL A 1 336 ? -16.732 18.103 10.195 1.00 93.81 336 VAL A C 1
ATOM 2680 O O . VAL A 1 336 ? -17.370 17.652 9.243 1.00 93.81 336 VAL A O 1
ATOM 2683 N N . ARG A 1 337 ? -15.487 18.572 10.052 1.00 93.81 337 ARG A N 1
ATOM 2684 C CA . ARG A 1 337 ? -14.677 18.353 8.846 1.00 93.81 337 ARG A CA 1
ATOM 2685 C C . ARG A 1 337 ? -13.300 17.776 9.181 1.00 93.81 337 ARG A C 1
ATOM 2687 O O . ARG A 1 337 ? -12.735 18.047 10.237 1.00 93.81 337 ARG A O 1
ATOM 2694 N N . PHE A 1 338 ? -12.761 16.963 8.283 1.00 94.62 338 PHE A N 1
ATOM 2695 C CA . PHE A 1 338 ? -11.473 16.290 8.407 1.00 94.62 338 PHE A CA 1
ATOM 2696 C C . PHE A 1 338 ? -10.754 16.221 7.051 1.00 94.62 338 PHE A C 1
ATOM 2698 O O . PHE A 1 338 ? -11.342 16.433 5.987 1.00 94.62 338 PHE A O 1
ATOM 2705 N N . THR A 1 339 ? -9.460 15.909 7.092 1.00 94.69 339 THR A N 1
ATOM 2706 C CA . THR A 1 339 ? -8.620 15.665 5.914 1.00 94.69 339 THR A CA 1
ATOM 2707 C C . THR A 1 339 ? -7.766 14.420 6.136 1.00 94.69 339 THR A C 1
ATOM 2709 O O . THR A 1 339 ? -7.544 14.004 7.273 1.00 94.69 339 THR A O 1
ATOM 2712 N N . VAL A 1 340 ? -7.279 13.821 5.049 1.00 94.81 340 VAL A N 1
ATOM 2713 C CA . VAL A 1 340 ? -6.323 12.705 5.074 1.00 94.81 340 VAL A CA 1
ATOM 2714 C C . VAL A 1 340 ? -5.103 13.097 4.251 1.00 94.81 340 VAL A C 1
ATOM 2716 O O . VAL A 1 340 ? -5.235 13.750 3.217 1.00 94.81 340 VAL A O 1
ATOM 2719 N N . GLN A 1 341 ? -3.916 12.728 4.729 1.00 91.56 341 GLN A N 1
ATOM 2720 C CA . GLN A 1 341 ? -2.657 12.981 4.032 1.00 91.56 341 GLN A CA 1
ATOM 2721 C C . GLN A 1 341 ? -2.371 11.857 3.029 1.00 91.56 341 GLN A C 1
ATOM 2723 O O . GLN A 1 341 ? -2.465 10.674 3.373 1.00 91.56 341 GLN A O 1
ATOM 2728 N N . ALA A 1 342 ? -1.994 12.236 1.809 1.00 95.31 342 ALA A N 1
ATOM 2729 C CA . ALA A 1 342 ? -1.554 11.330 0.754 1.00 95.31 342 ALA A CA 1
ATOM 2730 C C . ALA A 1 342 ? -0.323 11.910 0.047 1.00 95.31 342 ALA A C 1
ATOM 2732 O O . ALA A 1 342 ? -0.325 13.084 -0.325 1.00 95.31 342 ALA A O 1
ATOM 2733 N N . ASP A 1 343 ? 0.716 11.097 -0.138 1.00 95.44 343 ASP A N 1
ATOM 2734 C CA . ASP A 1 343 ? 1.943 11.467 -0.845 1.00 95.44 343 ASP A CA 1
ATOM 2735 C C . ASP A 1 343 ? 2.076 10.684 -2.155 1.00 95.44 343 ASP A C 1
ATOM 2737 O O . ASP A 1 343 ? 2.922 9.802 -2.332 1.00 95.44 343 ASP A O 1
ATOM 2741 N N . PHE A 1 344 ? 1.244 11.068 -3.122 1.00 96.06 344 PHE A N 1
ATOM 2742 C CA . PHE A 1 344 ? 1.335 10.582 -4.497 1.00 96.06 344 PHE A CA 1
ATOM 2743 C C . PHE A 1 344 ? 2.735 10.799 -5.100 1.00 96.06 344 PHE A C 1
ATOM 2745 O O . PHE A 1 344 ? 3.202 9.976 -5.883 1.00 96.06 344 PHE A O 1
ATOM 2752 N N . ALA A 1 345 ? 3.447 11.872 -4.727 1.00 93.62 345 ALA A N 1
ATOM 2753 C CA . ALA A 1 345 ? 4.782 12.152 -5.258 1.00 93.62 345 ALA A CA 1
ATOM 2754 C C . ALA A 1 345 ? 5.841 11.176 -4.708 1.00 93.62 345 ALA A C 1
ATOM 2756 O O . ALA A 1 345 ? 6.708 10.725 -5.461 1.00 93.62 345 ALA A O 1
ATOM 2757 N N . GLY A 1 346 ? 5.743 10.815 -3.428 1.00 94.81 346 GLY A N 1
ATOM 2758 C CA . GLY A 1 346 ? 6.520 9.759 -2.786 1.00 94.81 346 GLY A CA 1
ATOM 2759 C C . GLY A 1 346 ? 6.204 8.373 -3.347 1.00 94.81 346 GLY A C 1
ATOM 2760 O O . GLY A 1 346 ? 7.127 7.659 -3.735 1.00 94.81 346 GLY A O 1
ATOM 2761 N N . ALA A 1 347 ? 4.924 8.015 -3.486 1.00 94.12 347 ALA A N 1
ATOM 2762 C CA . ALA A 1 347 ? 4.498 6.728 -4.049 1.00 94.12 347 ALA A CA 1
ATOM 2763 C C . ALA A 1 347 ? 4.977 6.526 -5.504 1.00 94.12 347 ALA A C 1
ATOM 2765 O O . ALA A 1 347 ? 5.456 5.453 -5.880 1.00 94.12 347 ALA A O 1
ATOM 2766 N N . MET A 1 348 ? 4.916 7.583 -6.322 1.00 92.38 348 MET A N 1
ATOM 2767 C CA . MET A 1 348 ? 5.366 7.589 -7.722 1.00 92.38 348 MET A CA 1
ATOM 2768 C C . MET A 1 348 ? 6.897 7.715 -7.884 1.00 92.38 348 MET A C 1
ATOM 2770 O O . MET A 1 348 ? 7.408 7.692 -9.012 1.00 92.38 348 MET A O 1
ATOM 2774 N N . LYS A 1 349 ? 7.658 7.859 -6.790 1.00 92.06 349 LYS A N 1
ATOM 2775 C CA . LYS A 1 349 ? 9.117 8.037 -6.814 1.00 92.06 349 LYS A CA 1
ATOM 2776 C C . LYS A 1 349 ? 9.816 6.772 -7.320 1.00 92.06 349 LYS A C 1
ATOM 2778 O O . LYS A 1 349 ? 9.497 5.655 -6.931 1.00 92.06 349 LYS A O 1
ATOM 2783 N N . GLY A 1 350 ? 10.788 6.940 -8.217 1.00 86.56 350 GLY A N 1
ATOM 2784 C CA . GLY A 1 350 ? 11.561 5.831 -8.798 1.00 86.56 350 GLY A CA 1
ATOM 2785 C C . GLY A 1 350 ? 10.812 4.959 -9.820 1.00 86.56 350 GLY A C 1
ATOM 2786 O O . GLY A 1 350 ? 11.464 4.237 -10.573 1.00 86.56 350 GLY A O 1
ATOM 2787 N N . LYS A 1 351 ? 9.478 5.053 -9.915 1.00 84.44 351 LYS A N 1
ATOM 2788 C CA . LYS A 1 351 ? 8.666 4.394 -10.951 1.00 84.44 351 LYS A CA 1
ATOM 2789 C C . LYS A 1 351 ? 9.010 4.980 -12.336 1.00 84.44 351 LYS A C 1
ATOM 2791 O O . LYS A 1 351 ? 9.227 6.189 -12.464 1.00 84.44 351 LYS A O 1
ATOM 2796 N N . ARG A 1 352 ? 9.109 4.125 -13.367 1.00 76.69 352 ARG A N 1
ATOM 2797 C CA . ARG A 1 352 ? 9.715 4.470 -14.680 1.00 76.69 352 ARG A CA 1
ATOM 2798 C C . ARG A 1 352 ? 8.784 4.365 -15.888 1.00 76.69 352 ARG A C 1
ATOM 2800 O O . ARG A 1 352 ? 9.064 5.013 -16.893 1.00 76.69 352 ARG A O 1
ATOM 2807 N N . THR A 1 353 ? 7.729 3.557 -15.816 1.00 77.62 353 THR A N 1
ATOM 2808 C CA . THR A 1 353 ? 6.730 3.400 -16.890 1.00 77.62 353 THR A CA 1
ATOM 2809 C C . THR A 1 353 ? 5.394 3.990 -16.455 1.00 77.62 353 THR A C 1
ATOM 2811 O O . THR A 1 353 ? 5.109 4.038 -15.256 1.00 77.62 353 THR A O 1
ATOM 2814 N N . ILE A 1 354 ? 4.558 4.396 -17.415 1.00 79.44 354 ILE A N 1
ATOM 2815 C CA . ILE A 1 354 ? 3.228 4.971 -17.150 1.00 79.44 354 ILE A CA 1
ATOM 2816 C C . ILE A 1 354 ? 2.385 4.011 -16.296 1.00 79.44 354 ILE A C 1
ATOM 2818 O O . ILE A 1 354 ? 1.845 4.433 -15.279 1.00 79.44 354 ILE A O 1
ATOM 2822 N N . ALA A 1 355 ? 2.380 2.712 -16.616 1.00 81.38 355 ALA A N 1
ATOM 2823 C CA . ALA A 1 355 ? 1.702 1.689 -15.815 1.00 81.38 355 ALA A CA 1
ATOM 2824 C C . ALA A 1 355 ? 2.193 1.653 -14.353 1.00 81.38 355 ALA A C 1
ATOM 2826 O O . ALA A 1 355 ? 1.378 1.671 -13.438 1.00 81.38 355 ALA A O 1
ATOM 2827 N N . THR A 1 356 ? 3.512 1.688 -14.110 1.00 84.38 356 THR A N 1
ATOM 2828 C CA . THR A 1 356 ? 4.066 1.691 -12.736 1.00 84.38 356 THR A CA 1
ATOM 2829 C C . THR A 1 356 ? 3.871 3.009 -11.978 1.00 84.38 356 THR A C 1
ATOM 2831 O O . THR A 1 356 ? 3.974 3.020 -10.753 1.00 84.38 356 THR A O 1
ATOM 2834 N N . LEU A 1 357 ? 3.624 4.119 -12.682 1.00 86.31 357 LEU A N 1
ATOM 2835 C CA . LEU A 1 357 ? 3.262 5.411 -12.089 1.00 86.31 357 LEU A CA 1
ATOM 2836 C C . LEU A 1 357 ? 1.776 5.434 -11.705 1.00 86.31 357 LEU A C 1
ATOM 2838 O O . LEU A 1 357 ? 1.444 5.890 -10.616 1.00 86.31 357 LEU A O 1
ATOM 2842 N N . GLN A 1 358 ? 0.917 4.903 -12.579 1.00 89.44 358 GLN A N 1
ATOM 2843 C CA . GLN A 1 358 ? -0.526 4.774 -12.379 1.00 89.44 358 GLN A CA 1
ATOM 2844 C C . GLN A 1 358 ? -0.841 3.825 -11.212 1.00 89.44 358 GLN A C 1
ATOM 2846 O O . GLN A 1 358 ? -1.445 4.247 -10.236 1.00 89.44 358 GLN A O 1
ATOM 2851 N N . ASP A 1 359 ? -0.307 2.599 -11.239 1.00 91.00 359 ASP A N 1
ATOM 2852 C CA . ASP A 1 359 ? -0.454 1.593 -10.173 1.00 91.00 359 ASP A CA 1
ATOM 2853 C C . ASP A 1 359 ? -0.029 2.116 -8.788 1.00 91.00 359 ASP A C 1
ATOM 2855 O O . ASP A 1 359 ? -0.700 1.868 -7.786 1.00 91.00 359 ASP A O 1
ATOM 2859 N N . ALA A 1 360 ? 1.043 2.914 -8.727 1.00 93.94 360 ALA A N 1
ATOM 2860 C CA . ALA A 1 360 ? 1.495 3.539 -7.486 1.00 93.94 360 ALA A CA 1
ATOM 2861 C C . ALA A 1 360 ? 0.562 4.663 -6.998 1.00 93.94 360 ALA A C 1
ATOM 2863 O O . ALA A 1 360 ? 0.327 4.779 -5.795 1.00 93.94 360 ALA A O 1
ATOM 2864 N N . ALA A 1 361 ? 0.028 5.480 -7.911 1.00 95.38 361 ALA A N 1
ATOM 2865 C CA . ALA A 1 361 ? -0.917 6.544 -7.578 1.00 95.38 361 ALA A CA 1
ATOM 2866 C C . ALA A 1 361 ? -2.286 5.987 -7.152 1.00 95.38 361 ALA A C 1
ATOM 2868 O O . ALA A 1 361 ? -2.857 6.471 -6.178 1.00 95.38 361 ALA A O 1
ATOM 2869 N N . ASP A 1 362 ? -2.775 4.938 -7.818 1.00 94.94 362 ASP A N 1
ATOM 2870 C CA . ASP A 1 362 ? -4.053 4.285 -7.508 1.00 94.94 362 ASP A CA 1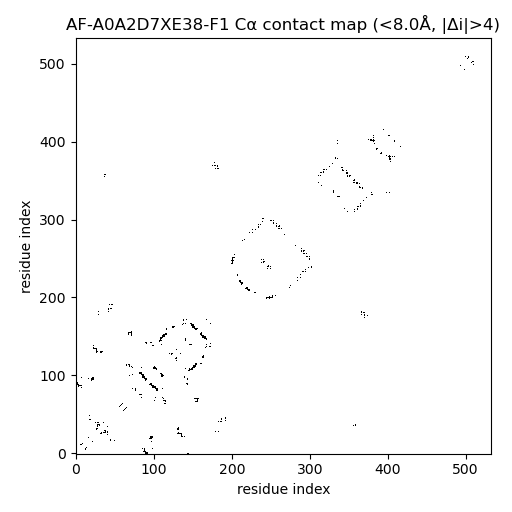
ATOM 2871 C C . ASP A 1 362 ? -3.988 3.486 -6.200 1.00 94.94 362 ASP A C 1
ATOM 2873 O O . ASP A 1 362 ? -4.943 3.478 -5.425 1.00 94.94 362 ASP A O 1
ATOM 2877 N N . THR A 1 363 ? -2.840 2.870 -5.904 1.00 96.06 363 THR A N 1
ATOM 2878 C CA . THR A 1 363 ? -2.575 2.224 -4.608 1.00 96.06 363 THR A CA 1
ATOM 2879 C C . THR A 1 363 ? -2.590 3.240 -3.461 1.00 96.06 363 THR A C 1
ATOM 2881 O O . THR A 1 363 ? -3.249 3.017 -2.444 1.00 96.06 363 THR A O 1
ATOM 2884 N N . GLU A 1 364 ? -1.921 4.384 -3.628 1.00 97.31 364 GLU A N 1
ATOM 2885 C CA . GLU A 1 364 ? -1.919 5.463 -2.631 1.00 97.31 364 GLU A CA 1
ATOM 2886 C C . GLU A 1 364 ? -3.303 6.128 -2.495 1.00 97.31 364 GLU A C 1
ATOM 2888 O O . GLU A 1 364 ? -3.740 6.445 -1.387 1.00 97.31 364 GLU A O 1
ATOM 2893 N N . LEU A 1 365 ? -4.045 6.262 -3.601 1.00 97.12 365 LEU A N 1
ATOM 2894 C CA . LEU A 1 365 ? -5.436 6.715 -3.600 1.00 97.12 365 LEU A CA 1
ATOM 2895 C C . LEU A 1 365 ? -6.332 5.737 -2.831 1.00 97.12 365 LEU A C 1
ATOM 2897 O O . LEU A 1 365 ? -7.145 6.175 -2.020 1.00 97.12 365 LEU A O 1
ATOM 2901 N N . ALA A 1 366 ? -6.177 4.428 -3.042 1.00 96.25 366 ALA A N 1
ATOM 2902 C CA . ALA A 1 366 ? -6.925 3.408 -2.318 1.00 96.25 366 ALA A CA 1
ATOM 2903 C C . ALA A 1 366 ? -6.627 3.456 -0.812 1.00 96.25 366 ALA A C 1
ATOM 2905 O O . ALA A 1 366 ? -7.571 3.507 -0.023 1.00 96.25 366 ALA A O 1
ATOM 2906 N N . ARG A 1 367 ? -5.350 3.548 -0.405 1.00 96.75 367 ARG A N 1
ATOM 2907 C CA . ARG A 1 367 ? -4.963 3.762 1.003 1.00 96.75 367 ARG A CA 1
ATOM 2908 C C . ARG A 1 367 ? -5.644 5.004 1.584 1.00 96.75 367 ARG A C 1
ATOM 2910 O O . ARG A 1 367 ? -6.284 4.924 2.630 1.00 96.75 367 ARG A O 1
ATOM 2917 N N . ALA A 1 368 ? -5.563 6.138 0.890 1.00 97.19 368 ALA A N 1
ATOM 2918 C CA . ALA A 1 368 ? -6.153 7.387 1.356 1.00 97.19 368 ALA A CA 1
ATOM 2919 C C . ALA A 1 368 ? -7.695 7.336 1.420 1.00 97.19 368 ALA A C 1
ATOM 2921 O O . ALA A 1 368 ? -8.273 7.871 2.366 1.00 97.19 368 ALA A O 1
ATOM 2922 N N . LYS A 1 369 ? -8.370 6.645 0.483 1.00 97.06 369 LYS A N 1
ATOM 2923 C CA . LYS A 1 369 ? -9.815 6.340 0.560 1.00 97.06 369 LYS A CA 1
ATOM 2924 C C . LYS A 1 369 ? -10.134 5.478 1.794 1.00 97.06 369 LYS A C 1
ATOM 2926 O O . LYS A 1 369 ? -11.110 5.769 2.483 1.00 97.06 369 LYS A O 1
ATOM 2931 N N . ILE A 1 370 ? -9.335 4.444 2.088 1.00 95.00 370 ILE A N 1
ATOM 2932 C CA . ILE A 1 370 ? -9.512 3.542 3.245 1.00 95.00 370 ILE A CA 1
ATOM 2933 C C . ILE A 1 370 ? -9.396 4.318 4.561 1.00 95.00 370 ILE A C 1
ATOM 2935 O O . ILE A 1 370 ? -10.343 4.308 5.350 1.00 95.00 370 ILE A O 1
ATOM 2939 N N . ASP A 1 371 ? -8.288 5.036 4.767 1.00 95.25 371 ASP A N 1
ATOM 2940 C CA . ASP A 1 371 ? -8.058 5.832 5.979 1.00 95.25 371 ASP A CA 1
ATOM 2941 C C . ASP A 1 371 ? -9.146 6.921 6.143 1.00 95.25 371 ASP A C 1
ATOM 2943 O O . ASP A 1 371 ? -9.618 7.170 7.254 1.00 95.25 371 ASP A O 1
ATOM 2947 N N . ALA A 1 372 ? -9.619 7.527 5.042 1.00 96.62 372 ALA A N 1
ATOM 2948 C CA . ALA A 1 372 ? -10.711 8.505 5.064 1.00 96.62 372 ALA A CA 1
ATOM 2949 C C . ALA A 1 372 ? -12.069 7.895 5.442 1.00 96.62 372 ALA A C 1
ATOM 2951 O O . ALA A 1 372 ? -12.806 8.497 6.223 1.00 96.62 372 ALA A O 1
ATOM 2952 N N . ASN A 1 373 ? -12.402 6.709 4.920 1.00 95.75 373 ASN A N 1
ATOM 2953 C CA . ASN A 1 373 ? -13.626 5.993 5.285 1.00 95.75 373 ASN A CA 1
ATOM 2954 C C . ASN A 1 373 ? -13.608 5.631 6.781 1.00 95.75 373 ASN A C 1
ATOM 2956 O O . ASN A 1 373 ? -14.547 5.976 7.495 1.00 95.75 373 ASN A O 1
ATOM 2960 N N . GLN A 1 374 ? -12.512 5.030 7.269 1.00 93.75 374 GLN A N 1
ATOM 2961 C CA . GLN A 1 374 ? -12.354 4.656 8.681 1.00 93.75 374 GLN A CA 1
ATOM 2962 C C . GLN A 1 374 ? -12.463 5.871 9.619 1.00 93.75 374 GLN A C 1
ATOM 2964 O O . GLN A 1 374 ? -13.134 5.799 10.650 1.00 93.75 374 GLN A O 1
ATOM 2969 N N . LEU A 1 375 ? -11.853 7.005 9.255 1.00 94.81 375 LEU A N 1
ATOM 2970 C CA . LEU A 1 375 ? -11.948 8.234 10.043 1.00 94.81 375 LEU A CA 1
ATOM 2971 C C . LEU A 1 375 ? -13.366 8.828 10.029 1.00 94.81 375 LEU A C 1
ATOM 2973 O O . LEU A 1 375 ? -13.853 9.247 11.076 1.00 94.81 375 LEU A O 1
ATOM 2977 N N . ALA A 1 376 ? -14.059 8.818 8.887 1.00 95.69 376 ALA A N 1
ATOM 2978 C CA . ALA A 1 376 ? -15.446 9.276 8.800 1.00 95.69 376 ALA A CA 1
ATOM 2979 C C . ALA A 1 376 ? -16.411 8.399 9.621 1.00 95.69 376 ALA A C 1
ATOM 2981 O O . ALA A 1 376 ? -17.286 8.931 10.301 1.00 95.69 376 ALA A O 1
ATOM 2982 N N . ASP A 1 377 ? -16.232 7.075 9.608 1.00 94.38 377 ASP A N 1
ATOM 2983 C CA . ASP A 1 377 ? -17.057 6.146 10.392 1.00 94.38 377 ASP A CA 1
ATOM 2984 C C . ASP A 1 377 ? -16.816 6.308 11.903 1.00 94.38 377 ASP A C 1
ATOM 2986 O O . ASP A 1 377 ? -17.771 6.329 12.684 1.00 94.38 377 ASP A O 1
ATOM 2990 N N . LYS A 1 378 ? -15.560 6.535 12.320 1.00 94.31 378 LYS A N 1
ATOM 2991 C CA . LYS A 1 378 ? -15.218 6.918 13.701 1.00 94.31 378 LYS A CA 1
ATOM 2992 C C . LYS A 1 378 ? -15.874 8.245 14.106 1.00 94.31 378 LYS A C 1
ATOM 2994 O O . LYS A 1 378 ? -16.431 8.336 15.199 1.00 94.31 378 LYS A O 1
ATOM 2999 N N . ILE A 1 379 ? -15.831 9.261 13.239 1.00 95.75 379 ILE A N 1
ATOM 3000 C CA . ILE A 1 379 ? -16.448 10.573 13.496 1.00 95.75 379 ILE A CA 1
ATOM 3001 C C . ILE A 1 379 ? -17.968 10.441 13.650 1.00 95.75 379 ILE A C 1
ATOM 3003 O O . ILE A 1 379 ? -18.509 10.989 14.606 1.00 95.75 379 ILE A O 1
ATOM 3007 N N . ASP A 1 380 ? -18.665 9.710 12.775 1.00 95.12 380 ASP A N 1
ATOM 3008 C CA . ASP A 1 380 ? -20.126 9.558 12.868 1.00 95.12 380 ASP A CA 1
ATOM 3009 C C . ASP A 1 380 ? -20.544 8.755 14.113 1.00 95.12 380 ASP A C 1
ATOM 3011 O O . ASP A 1 380 ? -21.458 9.164 14.835 1.00 95.12 380 ASP A O 1
ATOM 3015 N N . ALA A 1 381 ? -19.811 7.687 14.456 1.00 94.88 381 ALA A N 1
ATOM 3016 C CA . ALA A 1 381 ? -20.010 6.947 15.704 1.00 94.88 381 ALA A CA 1
ATOM 3017 C C . ALA A 1 381 ? -19.812 7.837 16.948 1.00 94.88 381 ALA A C 1
ATOM 3019 O O . ALA A 1 381 ? -20.643 7.832 17.857 1.00 94.88 381 ALA A O 1
ATOM 3020 N N . ASN A 1 382 ? -18.764 8.664 16.971 1.00 95.50 382 ASN A N 1
ATOM 3021 C CA . ASN A 1 382 ? -18.517 9.614 18.055 1.00 95.50 382 ASN A CA 1
ATOM 3022 C C . ASN A 1 382 ? -19.575 10.735 18.112 1.00 95.50 382 ASN A C 1
ATOM 3024 O O . ASN A 1 382 ? -20.053 11.082 19.191 1.00 95.50 382 ASN A O 1
ATOM 3028 N N . LEU A 1 383 ? -20.000 11.275 16.965 1.00 94.31 383 LEU A N 1
ATOM 3029 C CA . LEU A 1 383 ? -21.101 12.242 16.889 1.00 94.31 383 LEU A CA 1
ATOM 3030 C C . LEU A 1 383 ? -22.430 11.621 17.323 1.00 94.31 383 LEU A C 1
ATOM 3032 O O . LEU A 1 383 ? -23.286 12.323 17.857 1.00 94.31 383 LEU A O 1
ATOM 3036 N N . LYS A 1 384 ? -22.641 10.322 17.093 1.00 94.38 384 LYS A N 1
ATOM 3037 C CA . LYS A 1 384 ? -23.800 9.591 17.610 1.00 94.38 384 LYS A CA 1
ATOM 3038 C C . LYS A 1 384 ? -23.749 9.502 19.141 1.00 94.38 384 LYS A C 1
ATOM 3040 O O . LYS A 1 384 ? -24.727 9.898 19.763 1.00 94.38 384 LYS A O 1
ATOM 3045 N N . LEU A 1 385 ? -22.616 9.112 19.736 1.00 93.75 385 LEU A N 1
ATOM 3046 C CA . LEU A 1 385 ? -22.442 9.084 21.200 1.00 93.75 385 LEU A CA 1
ATOM 3047 C C . LEU A 1 385 ? -22.726 10.449 21.855 1.00 93.75 385 LEU A C 1
ATOM 3049 O O . LEU A 1 385 ? -23.398 10.507 22.879 1.00 93.75 385 LEU A O 1
ATOM 3053 N N . ILE A 1 386 ? -22.264 11.551 21.249 1.00 92.75 386 ILE A N 1
ATOM 3054 C CA . ILE A 1 386 ? -22.534 12.910 21.753 1.00 92.75 386 ILE A CA 1
ATOM 3055 C C . ILE A 1 386 ? -24.034 13.249 21.673 1.00 92.75 386 ILE A C 1
ATOM 3057 O O . ILE A 1 386 ? -24.595 13.751 22.645 1.00 92.75 386 ILE A O 1
ATOM 3061 N N . ARG A 1 387 ? -24.699 12.935 20.549 1.00 91.88 387 ARG A N 1
ATOM 3062 C CA . ARG A 1 387 ? -26.147 13.158 20.355 1.00 91.88 387 ARG A CA 1
ATOM 3063 C C . ARG A 1 387 ? -26.998 12.319 21.320 1.00 91.88 387 ARG A C 1
ATOM 3065 O O . ARG A 1 387 ? -27.970 12.818 21.877 1.00 91.88 387 ARG A O 1
ATOM 3072 N N . GLU A 1 388 ? -26.624 11.061 21.552 1.00 92.56 388 GLU A N 1
ATOM 3073 C CA . GLU A 1 388 ? -27.308 10.156 22.492 1.00 92.56 388 GLU A CA 1
ATOM 3074 C C . GLU A 1 388 ? -27.156 10.597 23.959 1.00 92.56 388 GLU A C 1
ATOM 3076 O O . GLU A 1 388 ? -27.999 10.260 24.788 1.00 92.56 388 GLU A O 1
ATOM 3081 N N . ALA A 1 389 ? -26.143 11.411 24.275 1.00 90.81 389 ALA A N 1
ATOM 3082 C CA . ALA A 1 389 ? -25.930 11.966 25.609 1.00 90.81 389 ALA A CA 1
ATOM 3083 C C . ALA A 1 389 ? -26.861 13.149 25.965 1.00 90.81 389 ALA A C 1
ATOM 3085 O O . ALA A 1 389 ? -26.885 13.571 27.118 1.00 90.81 389 ALA A O 1
ATOM 3086 N N . GLY A 1 390 ? -27.633 13.697 25.015 1.00 81.69 390 GLY A N 1
ATOM 3087 C CA . GLY A 1 390 ? -28.772 14.591 25.292 1.00 81.69 390 GLY A CA 1
ATOM 3088 C C . GLY A 1 390 ? -28.464 16.006 25.814 1.00 81.69 390 GLY A C 1
ATOM 3089 O O . GLY A 1 390 ? -29.390 16.725 26.189 1.00 81.69 390 GLY A O 1
ATOM 3090 N N . HIS A 1 391 ? -27.198 16.433 25.831 1.00 87.25 391 HIS A N 1
ATOM 3091 C CA . HIS A 1 391 ? -26.765 17.737 26.356 1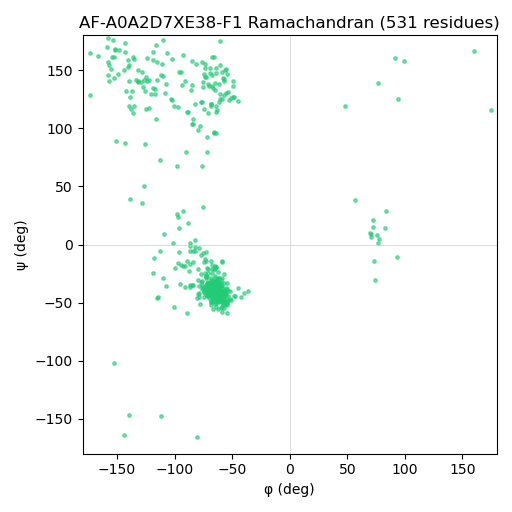.00 87.25 391 HIS A CA 1
ATOM 3092 C C . HIS A 1 391 ? -25.926 18.541 25.336 1.00 87.25 391 HIS A C 1
ATOM 3094 O O . HIS A 1 391 ? -24.854 19.037 25.675 1.00 87.25 391 HIS A O 1
ATOM 3100 N N . ASP A 1 392 ? -26.394 18.696 24.090 1.00 87.50 392 ASP A N 1
ATOM 3101 C CA . ASP A 1 392 ? -25.649 19.310 22.962 1.00 87.50 392 ASP A CA 1
ATOM 3102 C C . ASP A 1 392 ? -24.910 20.624 23.300 1.00 87.50 392 ASP A C 1
ATOM 3104 O O . ASP A 1 392 ? -23.791 20.866 22.845 1.00 87.50 392 ASP A O 1
ATOM 3108 N N . PHE A 1 393 ? -25.505 21.471 24.146 1.00 89.94 393 PHE A N 1
ATOM 3109 C CA . PHE A 1 393 ? -24.931 22.751 24.581 1.00 89.94 393 PHE A CA 1
ATOM 3110 C C . PHE A 1 393 ? -23.636 22.619 25.410 1.00 89.94 393 PHE A C 1
ATOM 3112 O O . PHE A 1 393 ? -22.886 23.589 25.518 1.00 89.94 393 PHE A O 1
ATOM 3119 N N . LEU A 1 394 ? -23.348 21.439 25.975 1.00 91.31 394 LEU A N 1
ATOM 3120 C CA . LEU A 1 394 ? -22.089 21.126 26.662 1.00 91.31 394 LEU A CA 1
ATOM 3121 C C . LEU A 1 394 ? -20.958 20.730 25.696 1.00 91.31 394 LEU A C 1
ATOM 3123 O O . LEU A 1 394 ? -19.830 20.531 26.151 1.00 91.31 394 LEU A O 1
ATOM 3127 N N . PHE A 1 395 ? -21.236 20.600 24.394 1.00 92.56 395 PHE A N 1
ATOM 3128 C CA . PHE A 1 395 ? -20.347 19.981 23.401 1.00 92.56 395 PHE A CA 1
ATOM 3129 C C . PHE A 1 395 ? -20.112 20.864 22.163 1.00 92.56 395 PHE A C 1
ATOM 3131 O O . PHE A 1 395 ? -19.965 20.364 21.052 1.00 92.56 395 PHE A O 1
ATOM 3138 N N . SER A 1 396 ? -20.036 22.188 22.335 1.00 89.94 396 SER A N 1
ATOM 3139 C CA . SER A 1 396 ? -19.778 23.150 21.243 1.00 89.94 396 SER A CA 1
ATOM 3140 C C . SER A 1 396 ? -18.454 22.929 20.485 1.00 89.94 396 SER A C 1
ATOM 3142 O O . SER A 1 396 ? -18.277 23.438 19.381 1.00 89.94 396 SER A O 1
ATOM 3144 N N . ASP A 1 397 ? -17.541 22.136 21.043 1.00 93.31 397 ASP A N 1
ATOM 3145 C CA . ASP A 1 397 ? -16.251 21.713 20.499 1.00 93.31 397 ASP A CA 1
ATOM 3146 C C . ASP A 1 397 ? -16.300 20.370 19.732 1.00 93.31 397 ASP A C 1
ATOM 3148 O O . ASP A 1 397 ? -15.285 19.675 19.645 1.00 93.31 397 ASP A O 1
ATOM 3152 N N . LEU A 1 398 ? -17.447 20.014 19.124 1.00 91.62 398 LEU A N 1
ATOM 3153 C CA . LEU A 1 398 ? -17.660 18.788 18.319 1.00 91.62 398 LEU A CA 1
ATOM 3154 C C . LEU A 1 398 ? -16.477 18.416 17.405 1.00 91.62 398 LEU A C 1
ATOM 3156 O O . LEU A 1 398 ? -16.101 17.250 17.322 1.00 91.62 398 LEU A O 1
ATOM 3160 N N . GLN A 1 399 ? -15.871 19.408 16.747 1.00 93.38 399 GLN A N 1
ATOM 3161 C CA . GLN A 1 399 ? -14.732 19.249 15.835 1.00 93.38 399 GLN A CA 1
ATOM 3162 C C . GLN A 1 399 ? -13.486 18.624 16.493 1.00 93.38 399 GLN A C 1
ATOM 3164 O O . GLN A 1 399 ? -12.718 17.939 15.818 1.00 93.38 399 GLN A O 1
ATOM 3169 N N . ALA A 1 400 ? -13.272 18.855 17.790 1.00 92.94 400 ALA A N 1
ATOM 3170 C CA . ALA A 1 400 ? -12.197 18.235 18.563 1.00 92.94 400 ALA A CA 1
ATOM 3171 C C . ALA A 1 400 ? -12.656 16.922 19.219 1.00 92.94 400 ALA A C 1
ATOM 3173 O O . ALA A 1 400 ? -11.890 15.961 19.284 1.00 92.94 400 ALA A O 1
ATOM 3174 N N . LEU A 1 401 ? -13.910 16.867 19.680 1.00 92.94 401 LEU A N 1
ATOM 3175 C CA . LEU A 1 401 ? -14.467 15.701 20.368 1.00 92.94 401 LEU A CA 1
ATOM 3176 C C . LEU A 1 401 ? -14.639 14.491 19.445 1.00 92.94 401 LEU A C 1
ATOM 3178 O O . LEU A 1 401 ? -14.252 13.387 19.816 1.00 92.94 401 LEU A O 1
ATOM 3182 N N . ALA A 1 402 ? -15.150 14.687 18.228 1.00 92.31 402 ALA A N 1
ATOM 3183 C CA . ALA A 1 402 ? -15.443 13.588 17.310 1.00 92.31 402 ALA A CA 1
ATOM 3184 C C . ALA A 1 402 ? -14.191 12.867 16.768 1.00 92.31 402 ALA A C 1
ATOM 3186 O O . ALA A 1 402 ? -14.300 11.764 16.238 1.00 92.31 402 ALA A O 1
ATOM 3187 N N . LEU A 1 403 ? -13.001 13.454 16.934 1.00 92.56 403 LEU A N 1
ATOM 3188 C CA . LEU A 1 403 ? -11.718 12.851 16.554 1.00 92.56 403 LEU A CA 1
ATOM 3189 C C . LEU A 1 403 ? -11.089 11.994 17.673 1.00 92.56 403 LEU A C 1
ATOM 3191 O O . LEU A 1 403 ? -10.172 11.215 17.394 1.00 92.56 403 LEU A O 1
ATOM 3195 N N . LYS A 1 404 ? -11.565 12.104 18.923 1.00 93.31 404 LYS A N 1
ATOM 3196 C CA . LYS A 1 404 ? -11.047 11.335 20.071 1.00 93.31 404 LYS A CA 1
ATOM 3197 C C . LYS A 1 404 ? -11.306 9.834 19.939 1.00 93.31 404 LYS A C 1
ATOM 3199 O O . LYS A 1 404 ? -12.179 9.402 19.188 1.00 93.31 404 LYS A O 1
ATOM 3204 N N . GLU A 1 405 ? -10.564 9.034 20.700 1.00 93.12 405 GLU A N 1
ATOM 3205 C CA . GLU A 1 405 ? -10.939 7.635 20.915 1.00 93.12 405 GLU A CA 1
ATOM 3206 C C . GLU A 1 405 ? -12.270 7.543 21.671 1.00 93.12 405 GLU A C 1
ATOM 3208 O O . GLU A 1 405 ? -12.601 8.408 22.485 1.00 93.12 405 GLU A O 1
ATOM 3213 N N . ALA A 1 406 ? -13.055 6.506 21.375 1.00 89.94 406 ALA A N 1
ATOM 3214 C CA . ALA A 1 406 ? -14.444 6.426 21.825 1.00 89.94 406 ALA A CA 1
ATOM 3215 C C . ALA A 1 406 ? -14.582 6.339 23.356 1.00 89.94 406 ALA A C 1
ATOM 3217 O O . ALA A 1 406 ? -15.548 6.854 23.912 1.00 89.94 406 ALA A O 1
ATOM 3218 N N . ASP A 1 407 ? -13.629 5.714 24.051 1.00 91.94 407 ASP A N 1
ATOM 3219 C CA . ASP A 1 407 ? -13.673 5.562 25.513 1.00 91.94 407 ASP A CA 1
ATOM 3220 C C . ASP A 1 407 ? -13.246 6.851 26.236 1.00 91.94 407 ASP A C 1
ATOM 3222 O O . ASP A 1 407 ? -13.938 7.315 27.142 1.00 91.94 407 ASP A O 1
ATOM 3226 N N . ASP A 1 408 ? -12.200 7.506 25.726 1.00 92.38 408 ASP A N 1
ATOM 3227 C CA . ASP A 1 408 ? -11.804 8.889 26.033 1.00 92.38 408 ASP A CA 1
ATOM 3228 C C . ASP A 1 408 ? -12.993 9.864 25.936 1.00 92.38 408 ASP A C 1
ATOM 3230 O O . ASP A 1 408 ? -13.177 10.748 26.777 1.00 92.38 408 ASP A O 1
ATOM 3234 N N . LEU A 1 409 ? -13.794 9.714 24.875 1.00 93.88 409 LEU A N 1
ATOM 3235 C CA . LEU A 1 409 ? -14.956 10.551 24.609 1.00 93.88 409 LEU A CA 1
ATOM 3236 C C . LEU A 1 409 ? -16.100 10.272 25.592 1.00 93.88 409 LEU A C 1
ATOM 3238 O O . LEU A 1 409 ? -16.659 11.231 26.120 1.00 93.88 409 LEU A O 1
ATOM 3242 N N . LYS A 1 410 ? -16.414 9.003 25.891 1.00 93.44 410 LYS A N 1
ATOM 3243 C CA . LYS A 1 410 ? -17.418 8.633 26.912 1.00 93.44 410 LYS A CA 1
ATOM 3244 C C . LYS A 1 410 ? -17.062 9.229 28.275 1.00 93.44 410 LYS A C 1
ATOM 3246 O O . LYS A 1 410 ? -17.863 9.961 28.845 1.00 93.44 410 LYS A O 1
ATOM 3251 N N . MET A 1 411 ? -15.826 9.026 28.741 1.00 94.94 411 MET A N 1
ATOM 3252 C CA . MET A 1 411 ? -15.359 9.570 30.024 1.00 94.94 411 MET A CA 1
ATOM 3253 C C . MET A 1 411 ? -15.456 11.103 30.083 1.00 94.94 411 MET A C 1
ATOM 3255 O O . MET A 1 411 ? -15.799 11.669 31.121 1.00 94.94 411 MET A O 1
ATOM 3259 N N . LEU A 1 412 ? -15.184 11.791 28.969 1.00 94.75 412 LEU A N 1
ATOM 3260 C CA . LEU A 1 412 ? -15.328 13.244 28.854 1.00 94.75 412 LEU A CA 1
ATOM 3261 C C . LEU A 1 412 ? -16.801 13.688 28.859 1.00 94.75 412 LEU A C 1
ATOM 3263 O O . LEU A 1 412 ? -17.124 14.685 29.511 1.00 94.75 412 LEU A O 1
ATOM 3267 N N . ILE A 1 413 ? -17.684 12.968 28.160 1.00 94.12 413 ILE A N 1
ATOM 3268 C CA . ILE A 1 413 ? -19.138 13.194 28.150 1.00 94.12 413 ILE A CA 1
ATOM 3269 C C . ILE A 1 413 ? -19.695 13.067 29.573 1.00 94.12 413 ILE A C 1
ATOM 3271 O O . ILE A 1 413 ? -20.280 14.025 30.087 1.00 94.12 413 ILE A O 1
ATOM 3275 N N . ASP A 1 414 ? -19.422 11.945 30.241 1.00 94.19 414 ASP A N 1
ATOM 3276 C CA . ASP A 1 414 ? -19.888 11.656 31.600 1.00 94.19 414 ASP A CA 1
ATOM 3277 C C . ASP A 1 414 ? -19.384 12.704 32.602 1.00 94.19 414 ASP A C 1
ATOM 3279 O O . ASP A 1 414 ? -20.149 13.197 33.437 1.00 94.19 414 ASP A O 1
ATOM 3283 N N . ALA A 1 415 ? -18.115 13.117 32.494 1.00 94.94 415 ALA A N 1
ATOM 3284 C CA . ALA A 1 415 ? -17.536 14.154 33.345 1.00 94.94 415 ALA A CA 1
ATOM 3285 C C . ALA A 1 415 ? -18.191 15.534 33.137 1.00 94.94 415 ALA A C 1
ATOM 3287 O O . ALA A 1 415 ? -18.448 16.242 34.116 1.00 94.94 415 ALA A O 1
ATOM 3288 N N . ARG A 1 416 ? -18.495 15.927 31.888 1.00 95.94 416 ARG A N 1
ATOM 3289 C CA . ARG A 1 416 ? -19.188 17.198 31.596 1.00 95.94 416 ARG A CA 1
ATOM 3290 C C . ARG A 1 416 ? -20.628 17.192 32.103 1.00 95.94 416 ARG A C 1
ATOM 3292 O O . ARG A 1 416 ? -21.039 18.167 32.730 1.00 95.94 416 ARG A O 1
ATOM 3299 N N . ILE A 1 417 ? -21.363 16.102 31.888 1.00 94.94 417 ILE A N 1
ATOM 3300 C CA . ILE A 1 417 ? -22.759 15.960 32.327 1.00 94.94 417 ILE A CA 1
ATOM 3301 C C . ILE A 1 417 ? -22.842 15.913 33.856 1.00 94.94 417 ILE A C 1
ATOM 3303 O O . ILE A 1 417 ? -23.614 16.663 34.452 1.00 94.94 417 ILE A O 1
ATOM 3307 N N . THR A 1 418 ? -21.986 15.124 34.511 1.00 94.69 418 THR A N 1
ATOM 3308 C CA . THR A 1 418 ? -21.909 15.054 35.982 1.00 94.69 418 THR A CA 1
ATOM 3309 C C . THR A 1 418 ? -21.621 16.427 36.589 1.00 94.69 418 THR A C 1
ATOM 3311 O O . THR A 1 418 ? -22.295 16.841 37.534 1.00 94.69 418 THR A O 1
ATOM 3314 N N . LYS A 1 419 ? -20.667 17.175 36.014 1.00 95.12 419 LYS A N 1
ATOM 3315 C CA . LYS A 1 419 ? -20.363 18.543 36.445 1.00 95.12 419 LYS A CA 1
ATOM 3316 C C . LYS A 1 419 ? -21.559 19.483 36.254 1.00 95.12 419 LYS A C 1
ATOM 3318 O O . LYS A 1 419 ? -21.897 20.212 37.182 1.00 95.12 419 LYS A O 1
ATOM 3323 N N . HIS A 1 420 ? -22.202 19.467 35.086 1.00 93.62 420 HIS A N 1
ATOM 3324 C CA . HIS A 1 420 ? -23.351 20.331 34.808 1.00 93.62 420 HIS A CA 1
ATOM 3325 C C . HIS A 1 420 ? -24.520 20.061 35.767 1.00 93.62 420 HIS A C 1
ATOM 3327 O O . HIS A 1 420 ? -25.064 20.994 36.355 1.00 93.62 420 HIS A O 1
ATOM 3333 N N . ASN A 1 421 ? -24.846 18.788 35.999 1.00 92.62 421 ASN A N 1
ATOM 3334 C CA . ASN A 1 421 ? -25.923 18.391 36.903 1.00 92.62 421 ASN A CA 1
ATOM 3335 C C . ASN A 1 421 ? -25.632 18.804 38.358 1.00 92.62 421 ASN A C 1
ATOM 3337 O O . ASN A 1 421 ? -26.536 19.259 39.058 1.00 92.62 421 ASN A O 1
ATOM 3341 N N . ALA A 1 422 ? -24.371 18.729 38.801 1.00 93.12 422 ALA A N 1
ATOM 3342 C CA . ALA A 1 422 ? -23.957 19.244 40.108 1.00 93.12 422 ALA A CA 1
ATOM 3343 C C . ALA A 1 422 ? -24.065 20.781 40.205 1.00 93.12 422 ALA A C 1
ATOM 3345 O O . ALA A 1 422 ? -24.492 21.304 41.235 1.00 93.12 422 ALA A O 1
ATOM 3346 N N . GLU A 1 423 ? -23.724 21.515 39.139 1.00 92.69 423 GLU A N 1
ATOM 3347 C CA . GLU A 1 423 ? -23.872 22.976 39.085 1.00 92.69 423 GLU A CA 1
ATOM 3348 C C . GLU A 1 423 ? -25.343 23.426 39.084 1.00 92.69 423 GLU A C 1
ATOM 3350 O O . GLU A 1 423 ? -25.670 24.410 39.749 1.00 92.69 423 GLU A O 1
ATOM 3355 N N . GLU A 1 424 ? -26.246 22.728 38.387 1.00 91.12 424 GLU A N 1
ATOM 3356 C CA . GLU A 1 424 ? -27.685 23.028 38.440 1.00 91.12 424 GLU A CA 1
ATOM 3357 C C . GLU A 1 424 ? -28.307 22.662 39.792 1.00 91.12 424 GLU A C 1
ATOM 3359 O O . GLU A 1 424 ? -29.051 23.469 40.353 1.00 91.12 424 GLU A O 1
ATOM 3364 N N . GLN A 1 425 ? -27.946 21.515 40.378 1.00 90.06 425 GLN A N 1
ATOM 3365 C CA . GLN A 1 425 ? -28.401 21.150 41.722 1.00 90.06 425 GLN A CA 1
ATOM 3366 C C . GLN A 1 425 ? -27.970 22.201 42.759 1.00 90.06 425 GLN A C 1
ATOM 3368 O O . GLN A 1 425 ? -28.802 22.683 43.527 1.00 90.06 425 GLN A O 1
ATOM 3373 N N . ALA A 1 426 ? -26.717 22.669 42.711 1.00 92.25 426 ALA A N 1
ATOM 3374 C CA . ALA A 1 426 ? -26.239 23.741 43.586 1.00 92.25 426 ALA A CA 1
ATOM 3375 C C . ALA A 1 426 ? -27.011 25.067 43.399 1.00 92.25 426 ALA A C 1
ATOM 3377 O O . ALA A 1 426 ? -27.274 25.771 44.377 1.00 92.25 426 ALA A O 1
ATOM 3378 N N . LYS A 1 427 ? -27.427 25.409 42.168 1.00 91.12 427 LYS A N 1
ATOM 3379 C CA . LYS A 1 427 ? -28.286 26.582 41.895 1.00 91.12 427 LYS A CA 1
ATOM 3380 C C . LYS A 1 427 ? -29.701 26.405 42.452 1.00 91.12 427 LYS A C 1
ATOM 3382 O O . LYS A 1 427 ? -30.296 27.387 42.898 1.00 91.12 427 LYS A O 1
ATOM 3387 N N . ILE A 1 428 ? -30.249 25.189 42.423 1.00 90.31 428 ILE A N 1
ATOM 3388 C CA . ILE A 1 428 ? -31.560 24.858 43.002 1.00 90.31 428 ILE A CA 1
ATOM 3389 C C . ILE A 1 428 ? -31.498 24.953 44.531 1.00 90.31 428 ILE A C 1
ATOM 3391 O O . ILE A 1 428 ? -32.318 25.652 45.128 1.00 90.31 428 ILE A O 1
ATOM 3395 N N . ASP A 1 429 ? -30.492 24.342 45.157 1.00 89.38 429 ASP A N 1
ATOM 3396 C CA . ASP A 1 429 ? -30.318 24.350 46.613 1.00 89.38 429 ASP A CA 1
ATOM 3397 C C . ASP A 1 429 ? -30.066 25.763 47.158 1.00 89.38 429 ASP A C 1
ATOM 3399 O O . ASP A 1 429 ? -30.657 26.146 48.169 1.00 89.38 429 ASP A O 1
ATOM 3403 N N . ALA A 1 430 ? -29.275 26.585 46.457 1.00 90.44 430 ALA A N 1
ATOM 3404 C CA . ALA A 1 430 ? -29.063 27.987 46.818 1.00 90.44 430 ALA A CA 1
ATOM 3405 C C . ALA A 1 430 ? -30.360 28.819 46.760 1.00 90.44 430 ALA A C 1
ATOM 3407 O O . ALA A 1 430 ? -30.631 29.605 47.670 1.00 90.44 430 ALA A O 1
ATOM 3408 N N . LYS A 1 431 ? -31.201 28.621 45.731 1.00 89.25 431 LYS A N 1
ATOM 3409 C CA . LYS A 1 431 ? -32.521 29.275 45.630 1.00 89.25 431 LYS A CA 1
ATOM 3410 C C . LYS A 1 431 ? -33.472 28.811 46.737 1.00 89.25 431 LYS A C 1
ATOM 3412 O O . LYS A 1 431 ? -34.170 29.633 47.327 1.00 89.25 431 LYS A O 1
ATOM 3417 N N . LEU A 1 432 ? -33.480 27.513 47.044 1.00 88.38 432 LEU A N 1
ATOM 3418 C CA . LEU A 1 432 ? -34.311 26.938 48.102 1.00 88.38 432 LEU A CA 1
ATOM 3419 C C . LEU A 1 432 ? -33.876 27.410 49.500 1.00 88.38 432 LEU A C 1
ATOM 3421 O O . LEU A 1 432 ? -34.726 27.632 50.361 1.00 88.38 432 LEU A O 1
ATOM 3425 N N . ALA A 1 433 ? -32.573 27.595 49.728 1.00 88.31 433 ALA A N 1
ATOM 3426 C CA . ALA A 1 433 ? -32.043 28.192 50.951 1.00 88.31 433 ALA A CA 1
ATOM 3427 C C . ALA A 1 433 ? -32.467 29.663 51.093 1.00 88.31 433 ALA A C 1
ATOM 3429 O O . ALA A 1 433 ? -33.026 30.028 52.126 1.00 88.31 433 ALA A O 1
ATOM 3430 N N . ALA A 1 434 ? -32.299 30.474 50.041 1.00 87.94 434 ALA A N 1
ATOM 3431 C CA . ALA A 1 434 ? -32.703 31.881 50.045 1.00 87.94 434 ALA A CA 1
ATOM 3432 C C . ALA A 1 434 ? -34.200 32.056 50.369 1.00 87.94 434 ALA A C 1
ATOM 3434 O O . ALA A 1 434 ? -34.542 32.799 51.286 1.00 87.94 434 ALA A O 1
ATOM 3435 N N . ALA A 1 435 ? -35.082 31.296 49.710 1.00 85.06 435 ALA A N 1
ATOM 3436 C CA . ALA A 1 435 ? -36.524 31.340 49.973 1.00 85.06 435 ALA A CA 1
ATOM 3437 C C . ALA A 1 435 ? -36.892 30.918 51.414 1.00 85.06 435 ALA A C 1
ATOM 3439 O O . ALA A 1 435 ? -37.815 31.467 52.012 1.00 85.06 435 ALA A O 1
ATOM 3440 N N . ARG A 1 436 ? -36.161 29.964 52.012 1.00 82.81 436 ARG A N 1
ATOM 3441 C CA . ARG A 1 436 ? -36.354 29.557 53.419 1.00 82.81 436 ARG A CA 1
ATOM 3442 C C . ARG A 1 436 ? -35.914 30.630 54.415 1.00 82.81 436 ARG A C 1
ATOM 3444 O O . ARG A 1 436 ? -36.508 30.732 55.487 1.00 82.81 436 ARG A O 1
ATOM 3451 N N . ASP A 1 437 ? -34.876 31.394 54.094 1.00 84.38 437 ASP A N 1
ATOM 3452 C CA . ASP A 1 437 ? -34.410 32.500 54.933 1.00 84.38 437 ASP A CA 1
ATOM 3453 C C . ASP A 1 437 ? -35.321 33.733 54.800 1.00 84.38 437 ASP A C 1
ATOM 3455 O O . ASP A 1 437 ? -35.586 34.396 55.800 1.00 84.38 437 ASP A O 1
ATOM 3459 N N . GLU A 1 438 ? -35.873 33.984 53.610 1.00 85.69 438 GLU A N 1
ATOM 3460 C CA . GLU A 1 438 ? -36.877 35.026 53.345 1.00 85.69 438 GLU A CA 1
ATOM 3461 C C 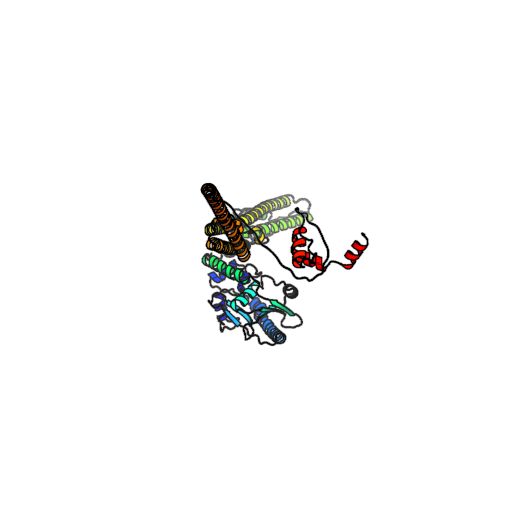. GLU A 1 438 ? -38.188 34.756 54.110 1.00 85.69 438 GLU A C 1
ATOM 3463 O O . GLU A 1 438 ? -38.647 35.610 54.871 1.00 85.69 438 GLU A O 1
ATOM 3468 N N . ILE A 1 439 ? -38.715 33.523 54.048 1.00 81.06 439 ILE A N 1
ATOM 3469 C CA . ILE A 1 439 ? -39.866 33.090 54.866 1.00 81.06 439 ILE A CA 1
ATOM 3470 C C . ILE A 1 439 ? -39.575 33.258 56.366 1.00 81.06 439 ILE A C 1
ATOM 3472 O O . ILE A 1 439 ? -40.426 33.755 57.103 1.00 81.06 439 ILE A O 1
ATOM 3476 N N . ARG A 1 440 ? -38.368 32.907 56.837 1.00 84.19 440 ARG A N 1
ATOM 3477 C CA . ARG A 1 440 ? -37.997 33.073 58.254 1.00 84.19 440 ARG A CA 1
ATOM 3478 C C . ARG A 1 440 ? -37.974 34.544 58.679 1.00 84.19 440 ARG A C 1
ATOM 3480 O O . ARG A 1 440 ? -38.359 34.845 59.807 1.00 84.19 440 ARG A O 1
ATOM 3487 N N . GLN A 1 441 ? -37.540 35.454 57.807 1.00 80.50 441 GLN A N 1
ATOM 3488 C CA . GLN A 1 441 ? -37.578 36.894 58.082 1.00 80.50 441 GLN A CA 1
ATOM 3489 C C . GLN A 1 441 ? -39.021 37.418 58.132 1.00 80.50 441 GLN A C 1
ATOM 3491 O O . GLN A 1 441 ? -39.357 38.167 59.050 1.00 80.50 441 GLN A O 1
ATOM 3496 N N . GLU A 1 442 ? -39.904 36.966 57.234 1.00 77.25 442 GLU A N 1
ATOM 3497 C CA . GLU A 1 442 ? -41.337 37.280 57.313 1.00 77.25 442 GLU A CA 1
ATOM 3498 C C . GLU A 1 442 ? -41.996 36.752 58.598 1.00 77.25 442 GLU A C 1
ATOM 3500 O O . GLU A 1 442 ? -42.783 37.464 59.224 1.00 77.25 442 GLU A O 1
ATOM 3505 N N . GLU A 1 443 ? -41.706 35.513 59.004 1.00 76.06 443 GLU A N 1
ATOM 3506 C CA . GLU A 1 443 ? -42.236 34.932 60.244 1.00 76.06 443 GLU A CA 1
ATOM 3507 C C . GLU A 1 443 ? -41.732 35.681 61.481 1.00 76.06 443 GLU A C 1
ATOM 3509 O O . GLU A 1 443 ? -42.518 35.967 62.384 1.00 76.06 443 GLU A O 1
ATOM 3514 N N . GLN A 1 444 ? -40.454 36.075 61.510 1.00 74.81 444 GLN A N 1
ATOM 3515 C CA . GLN A 1 444 ? -39.899 36.889 62.593 1.00 74.81 444 GLN A CA 1
ATOM 3516 C C . GLN A 1 444 ? -40.538 38.284 62.652 1.00 74.81 444 GLN A C 1
ATOM 3518 O O . GLN A 1 444 ? -40.883 38.737 63.743 1.00 74.81 444 GLN A O 1
ATOM 3523 N N . ALA A 1 445 ? -40.782 38.934 61.509 1.00 74.12 445 ALA A N 1
ATOM 3524 C CA . ALA A 1 445 ? -41.502 40.207 61.465 1.00 74.12 445 ALA A CA 1
ATOM 3525 C C . ALA A 1 445 ? -42.936 40.074 62.018 1.00 74.12 445 ALA A C 1
ATOM 3527 O O . ALA A 1 445 ? -43.339 40.846 62.889 1.00 74.12 445 ALA A O 1
ATOM 3528 N N . LYS A 1 446 ? -43.679 39.044 61.588 1.00 72.62 446 LYS A N 1
ATOM 3529 C CA . LYS A 1 446 ? -45.047 38.757 62.064 1.00 72.62 446 LYS A CA 1
ATOM 3530 C C . LYS A 1 446 ? -45.083 38.390 63.555 1.00 72.62 446 LYS A C 1
ATOM 3532 O O . LYS A 1 446 ? -46.030 38.754 64.249 1.00 72.62 446 LYS A O 1
ATOM 3537 N N . ALA A 1 447 ? -44.059 37.705 64.066 1.00 61.66 447 ALA A N 1
ATOM 3538 C CA . ALA A 1 447 ? -43.945 37.354 65.481 1.00 61.66 447 ALA A CA 1
ATOM 3539 C C . ALA A 1 447 ? -43.650 38.572 66.375 1.00 61.66 447 ALA A C 1
ATOM 3541 O O . ALA A 1 447 ? -44.218 38.677 67.462 1.00 61.66 447 ALA A O 1
ATOM 3542 N N . VAL A 1 448 ? -42.811 39.512 65.920 1.00 62.16 448 VAL A N 1
ATOM 3543 C CA . VAL A 1 448 ? -42.549 40.776 66.637 1.00 62.16 448 VAL A CA 1
ATOM 3544 C C . VAL A 1 448 ? -43.821 41.625 66.736 1.00 62.16 448 VAL A C 1
ATOM 3546 O O . VAL A 1 448 ? -44.115 42.148 67.809 1.00 62.16 448 VAL A O 1
ATOM 3549 N N . ASP A 1 449 ? -44.613 41.691 65.664 1.00 57.72 449 ASP A N 1
ATOM 3550 C CA . ASP A 1 449 ? -45.881 42.437 65.628 1.00 57.72 449 ASP A CA 1
ATOM 3551 C C . ASP A 1 449 ? -46.946 41.832 66.576 1.00 57.72 449 ASP A C 1
ATOM 3553 O O . ASP A 1 449 ? -47.717 42.544 67.222 1.00 57.72 449 ASP A O 1
ATOM 3557 N N . GLN A 1 450 ? -46.943 40.504 66.755 1.00 54.66 450 GLN A N 1
ATOM 3558 C CA . GLN A 1 450 ? -47.834 39.806 67.697 1.00 54.66 450 GLN A CA 1
ATOM 3559 C C . GLN A 1 450 ? -47.369 39.852 69.164 1.00 54.66 450 GLN A C 1
ATOM 3561 O O . GLN A 1 450 ? -48.195 39.700 70.067 1.00 54.66 450 GLN A O 1
ATOM 3566 N N . ALA A 1 451 ? -46.081 40.095 69.433 1.00 50.66 451 ALA A N 1
ATOM 3567 C CA . ALA A 1 451 ? -45.521 40.124 70.789 1.00 50.66 451 ALA A CA 1
ATOM 3568 C C . ALA A 1 451 ? -45.914 41.372 71.614 1.00 50.66 451 ALA A C 1
ATOM 3570 O O . ALA A 1 451 ? -45.630 41.441 72.810 1.00 50.66 451 ALA A O 1
ATOM 3571 N N . ALA A 1 452 ? -46.596 42.353 71.015 1.00 50.81 452 ALA A N 1
ATOM 3572 C CA . ALA A 1 452 ? -46.954 43.636 71.629 1.00 50.81 452 ALA A CA 1
ATOM 3573 C C . ALA A 1 452 ? -48.126 43.585 72.650 1.00 50.81 452 ALA A C 1
ATOM 3575 O O . ALA A 1 452 ? -48.888 44.548 72.773 1.00 50.81 452 ALA A O 1
ATOM 3576 N N . LYS A 1 453 ? -48.296 42.483 73.399 1.00 42.28 453 LYS A N 1
ATOM 3577 C CA . LYS A 1 453 ? -49.298 42.340 74.480 1.00 42.28 453 LYS A CA 1
ATOM 3578 C C . LYS A 1 453 ? -48.705 41.635 75.718 1.00 42.28 453 LYS A C 1
ATOM 3580 O O . LYS A 1 453 ? -48.335 40.469 75.608 1.00 42.28 453 LYS A O 1
ATOM 3585 N N . PRO A 1 454 ? -48.628 42.297 76.892 1.00 44.66 454 PRO A N 1
ATOM 3586 C CA . PRO A 1 454 ? -47.939 41.763 78.070 1.00 44.66 454 PRO A CA 1
ATOM 3587 C C . PRO A 1 454 ? -48.856 41.010 79.053 1.00 44.66 454 PRO A C 1
ATOM 3589 O O . PRO A 1 454 ? -50.006 41.394 79.258 1.00 44.66 454 PRO A O 1
ATOM 3592 N N . VAL A 1 455 ? -48.294 40.004 79.738 1.00 36.50 455 VAL A N 1
ATOM 3593 C CA . VAL A 1 455 ? -48.764 39.446 81.025 1.00 36.50 455 VAL A CA 1
ATOM 3594 C C . VAL A 1 455 ? -47.527 39.151 81.900 1.00 36.50 455 VAL A C 1
ATOM 3596 O O . VAL A 1 455 ? -46.418 39.019 81.381 1.00 36.50 455 VAL A O 1
ATOM 3599 N N . GLU A 1 456 ? -47.695 39.140 83.223 1.00 34.16 456 GLU A N 1
ATOM 3600 C CA . GLU A 1 456 ? -46.653 39.466 84.212 1.00 34.16 456 GLU A CA 1
ATOM 3601 C C . GLU A 1 456 ? -46.145 38.264 85.055 1.00 34.16 456 GLU A C 1
ATOM 3603 O O . GLU A 1 456 ? -46.608 37.134 84.910 1.00 34.16 456 GLU A O 1
ATOM 3608 N N . GLN A 1 457 ? -45.142 38.498 85.912 1.00 38.78 457 GLN A N 1
ATOM 3609 C CA . GLN A 1 457 ? -44.409 37.491 86.707 1.00 38.78 457 GLN A CA 1
ATOM 3610 C C . GLN A 1 457 ? -44.989 37.258 88.120 1.00 38.78 457 GLN A C 1
ATOM 3612 O O . GLN A 1 457 ? -45.672 38.133 88.642 1.00 38.78 457 GLN A O 1
ATOM 3617 N N . THR A 1 458 ? -44.623 36.134 88.774 1.00 31.02 458 THR A N 1
ATOM 3618 C CA . THR A 1 458 ? -44.317 35.909 90.232 1.00 31.02 458 THR A CA 1
ATOM 3619 C C . THR A 1 458 ? -44.438 34.401 90.584 1.00 31.02 458 THR A C 1
ATOM 3621 O O . THR A 1 458 ? -44.994 33.651 89.791 1.00 31.02 458 THR A O 1
ATOM 3624 N N . ALA A 1 459 ? -43.981 33.841 91.721 1.00 30.27 459 ALA A N 1
ATOM 3625 C CA . ALA A 1 459 ? -42.733 34.007 92.497 1.00 30.27 459 ALA A CA 1
ATOM 3626 C C . ALA A 1 459 ? -42.487 32.757 93.415 1.00 30.27 459 ALA A C 1
ATOM 3628 O O . ALA A 1 459 ? -43.350 31.892 93.524 1.00 30.27 459 ALA A O 1
ATOM 3629 N N . LYS A 1 460 ? -41.290 32.652 94.029 1.00 32.78 460 LYS A N 1
ATOM 3630 C CA . LYS A 1 460 ? -40.755 31.548 94.896 1.00 32.78 460 LYS A CA 1
ATOM 3631 C C . LYS A 1 460 ? -41.273 31.619 96.377 1.00 32.78 460 LYS A C 1
ATOM 3633 O O . LYS A 1 460 ? -42.134 32.474 96.584 1.00 32.78 460 LYS A O 1
ATOM 3638 N N . PRO A 1 461 ? -40.737 30.918 97.434 1.00 54.44 461 PRO A N 1
ATOM 3639 C CA . PRO A 1 461 ? -39.645 29.905 97.580 1.00 54.44 461 PRO A CA 1
ATOM 3640 C C . PRO A 1 461 ? -39.953 28.727 98.575 1.00 54.44 461 PRO A C 1
ATOM 3642 O O . PRO A 1 461 ? -41.115 28.356 98.699 1.00 54.44 461 PRO A O 1
ATOM 3645 N N . VAL A 1 462 ? -38.928 28.201 99.294 1.00 34.41 462 VAL A N 1
ATOM 3646 C CA . VAL A 1 462 ? -38.912 27.202 100.407 1.00 34.41 462 VAL A CA 1
ATOM 3647 C C . VAL A 1 462 ? -38.687 25.714 100.025 1.00 34.41 462 VAL A C 1
ATOM 3649 O O . VAL A 1 462 ? -39.484 25.159 99.279 1.00 34.41 462 VAL A O 1
ATOM 3652 N N . GLU A 1 463 ? -37.706 24.947 100.560 1.00 30.92 463 GLU A N 1
ATOM 3653 C CA . GLU A 1 463 ? -36.311 25.300 100.953 1.00 30.92 463 GLU A CA 1
ATOM 3654 C C . GLU A 1 463 ? -35.296 24.101 100.903 1.00 30.92 463 GLU A C 1
ATOM 3656 O O . GLU A 1 463 ? -34.817 23.792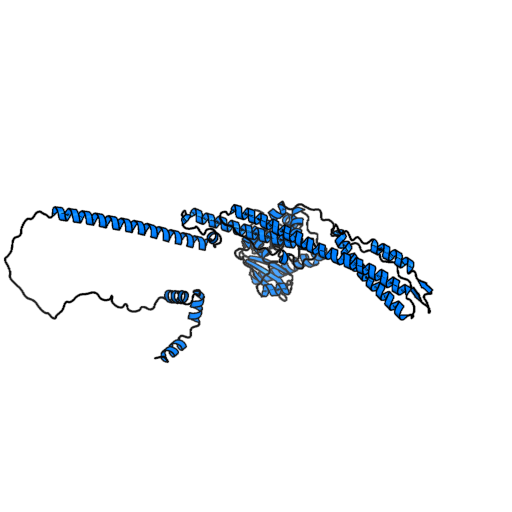 99.813 1.00 30.92 463 GLU A O 1
ATOM 3661 N N . GLN A 1 464 ? -34.895 23.447 102.020 1.00 32.44 464 GLN A N 1
ATOM 3662 C CA . GLN A 1 464 ? -33.684 22.581 102.119 1.00 32.44 464 GLN A CA 1
ATOM 3663 C C . GLN A 1 464 ? -33.713 21.492 103.225 1.00 32.44 464 GLN A C 1
ATOM 3665 O O . GLN A 1 464 ? -34.226 21.758 104.306 1.00 32.44 464 GLN A O 1
ATOM 3670 N N . GLU A 1 465 ? -33.005 20.361 103.023 1.00 32.16 465 GLU A N 1
ATOM 3671 C CA . GLU A 1 465 ? -32.067 19.763 104.014 1.00 32.16 465 GLU A CA 1
ATOM 3672 C C . GLU A 1 465 ? -31.024 18.828 103.326 1.00 32.16 465 GLU A C 1
ATOM 3674 O O . GLU A 1 465 ? -31.021 18.738 102.097 1.00 32.16 465 GLU A O 1
ATOM 3679 N N . ALA A 1 466 ? -30.064 18.223 104.056 1.00 31.39 466 ALA A N 1
ATOM 3680 C CA . ALA A 1 466 ? -28.733 17.874 103.505 1.00 31.39 466 ALA A CA 1
ATOM 3681 C C . ALA A 1 466 ? -28.144 16.473 103.832 1.00 31.39 466 ALA A C 1
ATOM 3683 O O . ALA A 1 466 ? -28.486 15.838 104.824 1.00 31.39 466 ALA A O 1
ATOM 3684 N N . SER A 1 467 ? -27.151 16.040 103.033 1.00 32.34 467 SER A N 1
ATOM 3685 C CA . SER A 1 467 ? -26.204 14.939 103.328 1.00 32.34 467 SER A CA 1
ATOM 3686 C C . SER A 1 467 ? -24.851 15.143 102.601 1.00 32.34 467 SER A C 1
ATOM 3688 O O . SER A 1 467 ? -24.741 16.034 101.759 1.00 32.34 467 SER A O 1
ATOM 3690 N N . LYS A 1 468 ? -23.795 14.380 102.944 1.00 33.09 468 LYS A N 1
ATOM 3691 C CA . LYS A 1 468 ? -22.382 14.638 102.557 1.00 33.09 468 LYS A CA 1
ATOM 3692 C C . LYS A 1 468 ? -21.669 13.454 101.882 1.00 33.09 468 LYS A C 1
ATOM 3694 O O . LYS A 1 468 ? -21.718 12.346 102.403 1.00 33.09 468 LYS A O 1
ATOM 3699 N N . ALA A 1 469 ? -20.841 13.748 100.871 1.00 31.25 469 ALA A N 1
ATOM 3700 C CA . ALA A 1 469 ? -19.594 13.032 100.544 1.00 31.25 469 ALA A CA 1
ATOM 3701 C C . ALA A 1 469 ? -18.639 13.938 99.718 1.00 31.25 469 ALA A C 1
ATOM 3703 O O . ALA A 1 469 ? -19.086 14.900 99.099 1.00 31.25 469 ALA A O 1
ATOM 3704 N N . ALA A 1 470 ? -17.331 13.657 99.739 1.00 34.56 470 ALA A N 1
ATOM 3705 C CA . ALA A 1 470 ? -16.225 14.404 99.097 1.00 34.56 470 ALA A CA 1
ATOM 3706 C C . ALA A 1 470 ? -15.054 13.417 98.815 1.00 34.56 470 ALA A C 1
ATOM 3708 O O . ALA A 1 470 ? -15.186 12.277 99.272 1.00 34.56 470 ALA A O 1
ATOM 3709 N N . PRO A 1 471 ? -13.910 13.766 98.163 1.00 45.69 471 PRO A N 1
ATOM 3710 C CA . PRO A 1 471 ? -13.425 15.048 97.596 1.00 45.69 471 PRO A CA 1
ATOM 3711 C C . PRO A 1 471 ? -13.243 14.995 96.042 1.00 45.69 471 PRO A C 1
ATOM 3713 O O . PRO A 1 471 ? -13.484 13.951 95.450 1.00 45.69 471 PRO A O 1
ATOM 3716 N N . SER A 1 472 ? -12.969 16.053 95.252 1.00 33.88 472 SER A N 1
ATOM 3717 C CA . SER A 1 472 ? -12.188 17.314 95.390 1.00 33.88 472 SER A CA 1
ATOM 3718 C C . SER A 1 472 ? -10.657 17.107 95.288 1.00 33.88 472 SER A C 1
ATOM 3720 O O . SER A 1 472 ? -10.159 16.124 95.823 1.00 33.88 472 SER A O 1
ATOM 3722 N N . ALA A 1 473 ? -9.832 17.936 94.628 1.00 35.31 473 ALA A N 1
ATOM 3723 C CA . ALA A 1 473 ? -10.004 19.231 93.923 1.00 35.31 473 ALA A CA 1
ATOM 3724 C C . ALA A 1 473 ? -9.057 19.263 92.670 1.00 35.31 473 ALA A C 1
ATOM 3726 O O . ALA A 1 473 ? -8.579 18.197 92.299 1.00 35.31 473 ALA A O 1
ATOM 3727 N N . SER A 1 474 ? -8.674 20.331 91.938 1.00 32.94 474 SER A N 1
ATOM 3728 C CA . SER A 1 474 ? -8.923 21.800 91.866 1.00 32.94 474 SER A CA 1
ATOM 3729 C C . SER A 1 474 ? -8.209 22.364 90.604 1.00 32.94 474 SER A C 1
ATOM 3731 O O . SER A 1 474 ? -7.264 21.724 90.159 1.00 32.94 474 SER A O 1
ATOM 3733 N N . THR A 1 475 ? -8.420 23.569 90.037 1.00 32.62 475 THR A N 1
ATOM 3734 C CA . THR A 1 475 ? -9.556 24.525 89.942 1.00 32.62 475 THR A CA 1
ATOM 3735 C C . THR A 1 475 ? -9.152 25.673 88.982 1.00 32.62 475 THR A C 1
ATOM 3737 O O . THR A 1 475 ? -8.146 26.330 89.231 1.00 32.62 475 THR A O 1
ATOM 3740 N N . GLY A 1 476 ? -9.975 26.009 87.975 1.00 30.41 476 GLY A N 1
ATOM 3741 C CA . GLY A 1 476 ? -9.913 27.286 87.222 1.00 30.41 476 GLY A CA 1
ATOM 3742 C C . GLY A 1 476 ? -9.202 27.257 85.851 1.00 30.41 476 GLY A C 1
ATOM 3743 O O . GLY A 1 476 ? -8.416 26.360 85.583 1.00 30.41 476 GLY A O 1
ATOM 3744 N N . LEU A 1 477 ? -9.458 28.198 84.926 1.00 30.91 477 LEU A N 1
ATOM 3745 C CA . LEU A 1 477 ? -10.451 29.294 84.919 1.00 30.91 477 LEU A CA 1
ATOM 3746 C C . LEU A 1 477 ? -10.922 29.599 83.469 1.00 30.91 477 LEU A C 1
ATOM 3748 O O . LEU A 1 477 ? -10.324 29.123 82.510 1.00 30.91 477 LEU A O 1
ATOM 3752 N N . ARG A 1 478 ? -11.999 30.383 83.293 1.00 35.53 478 ARG A N 1
ATOM 3753 C CA . ARG A 1 478 ? -12.554 30.756 81.972 1.00 35.53 478 ARG A CA 1
ATOM 3754 C C . ARG A 1 478 ? -11.869 31.980 81.347 1.00 35.53 478 ARG A C 1
ATOM 3756 O O . ARG A 1 478 ? -11.846 33.029 81.982 1.00 35.53 478 ARG A O 1
ATOM 3763 N N . THR A 1 479 ? -11.600 31.899 80.044 1.00 30.53 479 THR A N 1
ATOM 3764 C CA . THR A 1 479 ? -11.819 32.970 79.044 1.00 30.53 479 THR A CA 1
ATOM 3765 C C . THR A 1 479 ? -12.052 32.324 77.668 1.00 30.53 479 THR A C 1
ATOM 3767 O O . THR A 1 479 ? -11.778 31.139 77.497 1.00 30.53 479 THR A O 1
ATOM 3770 N N . GLY A 1 480 ? -12.643 33.057 76.717 1.00 32.25 480 GLY A N 1
ATOM 3771 C CA . GLY A 1 480 ? -12.965 32.551 75.371 1.00 32.25 480 GLY A CA 1
ATOM 3772 C C . GLY A 1 480 ? -12.125 33.190 74.257 1.00 32.25 480 GLY A C 1
ATOM 3773 O O . GLY A 1 480 ? -11.002 33.622 74.500 1.00 32.25 480 GLY A O 1
ATOM 3774 N N . CYS A 1 481 ? -12.745 33.336 73.078 1.00 28.22 481 CYS A N 1
ATOM 3775 C CA . CYS A 1 481 ? -12.199 33.837 71.802 1.00 28.22 481 CYS A CA 1
ATOM 3776 C C . CYS A 1 481 ? -11.612 32.758 70.862 1.00 28.22 481 CYS A C 1
ATOM 3778 O O . CYS A 1 481 ? -11.374 31.618 71.250 1.00 28.22 481 CYS A O 1
ATOM 3780 N N . TYR A 1 482 ? -11.489 33.124 69.584 1.00 39.03 482 TYR A N 1
ATOM 3781 C CA . TYR A 1 482 ? -11.192 32.251 68.445 1.00 39.03 482 TYR A CA 1
ATOM 3782 C C . TYR A 1 482 ? -9.718 31.817 68.398 1.00 39.03 482 TYR A C 1
ATOM 3784 O O . TYR A 1 482 ? -8.826 32.650 68.550 1.00 39.03 482 TYR A O 1
ATOM 3792 N N . GLY A 1 483 ? -9.446 30.553 68.051 1.00 34.56 483 GLY A N 1
ATOM 3793 C CA . GLY A 1 483 ? -8.084 30.127 67.711 1.00 34.56 483 GLY A CA 1
ATOM 3794 C C . GLY A 1 483 ? -7.903 28.630 67.446 1.00 34.56 483 GLY A C 1
ATOM 3795 O O . GLY A 1 483 ? -8.009 27.839 68.369 1.00 34.56 483 GLY A O 1
ATOM 3796 N N . ARG A 1 484 ? -7.544 28.298 66.194 1.00 36.81 484 ARG A N 1
ATOM 3797 C CA . ARG A 1 484 ? -6.883 27.064 65.699 1.00 36.81 484 ARG A CA 1
ATOM 3798 C C . ARG A 1 484 ? -7.438 25.693 66.142 1.00 36.81 484 ARG A C 1
ATOM 3800 O O . ARG A 1 484 ? -7.329 25.277 67.289 1.00 36.81 484 ARG A O 1
ATOM 3807 N N . THR A 1 485 ? -7.870 24.911 65.152 1.00 35.97 485 THR A N 1
ATOM 3808 C CA . THR A 1 485 ? -7.964 23.445 65.236 1.00 35.97 485 THR A CA 1
ATOM 3809 C C . THR A 1 485 ? -6.612 22.809 65.609 1.00 35.97 485 THR A C 1
ATOM 3811 O O . THR A 1 485 ? -5.561 23.358 65.262 1.00 35.97 485 THR A O 1
ATOM 3814 N N . PRO A 1 486 ? -6.607 21.656 66.308 1.00 39.56 486 PRO A N 1
ATOM 3815 C CA . PRO A 1 486 ? -5.375 20.992 66.724 1.00 39.56 486 PRO A CA 1
ATOM 3816 C C . PRO A 1 486 ? -4.590 20.452 65.523 1.00 39.56 486 PRO A C 1
ATOM 3818 O O . PRO A 1 486 ? -5.168 19.978 64.544 1.00 39.56 486 PRO A O 1
ATOM 3821 N N . THR A 1 487 ? -3.261 20.479 65.620 1.00 45.72 487 THR A N 1
ATOM 3822 C CA . THR A 1 487 ? -2.365 19.888 64.622 1.00 45.72 487 THR A CA 1
ATOM 3823 C C . THR A 1 487 ? -2.560 18.377 64.553 1.00 45.72 487 THR A C 1
ATOM 3825 O O . THR A 1 487 ? -2.235 17.653 65.496 1.00 45.72 487 THR A O 1
ATOM 3828 N N . ALA A 1 488 ? -3.063 17.893 63.417 1.00 44.62 488 ALA A N 1
ATOM 3829 C CA . ALA A 1 488 ? -3.062 16.470 63.111 1.00 44.62 488 ALA A CA 1
ATOM 3830 C C . ALA A 1 488 ? -1.623 15.931 63.150 1.00 44.62 488 ALA A C 1
ATOM 3832 O O . ALA A 1 488 ? -0.692 16.590 62.679 1.00 44.62 488 ALA A O 1
ATOM 3833 N N . LYS A 1 489 ? -1.437 14.713 63.677 1.00 50.88 489 LYS A N 1
ATOM 3834 C CA . LYS A 1 489 ? -0.190 13.972 63.453 1.00 50.88 489 LYS A CA 1
ATOM 3835 C C . LYS A 1 489 ? -0.033 13.803 61.943 1.00 50.88 489 LYS A C 1
ATOM 3837 O O . LYS A 1 489 ? -0.952 13.290 61.309 1.00 50.88 489 LYS A O 1
ATOM 3842 N N . GLN A 1 490 ? 1.099 14.222 61.383 1.00 53.00 490 GLN A N 1
ATOM 3843 C CA . GLN A 1 490 ? 1.395 14.008 59.968 1.00 53.00 490 GLN A CA 1
ATOM 3844 C C . GLN A 1 490 ? 1.543 12.505 59.710 1.00 53.00 490 GLN A C 1
ATOM 3846 O O . GLN A 1 490 ? 2.590 11.910 59.951 1.00 53.00 490 GLN A O 1
ATOM 3851 N N . THR A 1 491 ? 0.468 11.877 59.245 1.00 75.69 491 THR A N 1
ATOM 3852 C CA . THR A 1 491 ? 0.527 10.562 58.610 1.00 75.69 491 THR A CA 1
ATOM 3853 C C . THR A 1 491 ? 1.265 10.701 57.285 1.00 75.69 491 THR A C 1
ATOM 3855 O O . THR A 1 491 ? 0.991 11.639 56.534 1.00 75.69 491 THR A O 1
ATOM 3858 N N . ARG A 1 492 ? 2.176 9.766 56.985 1.00 84.56 492 ARG A N 1
ATOM 3859 C CA . ARG A 1 492 ? 2.822 9.667 55.668 1.00 84.56 492 ARG A CA 1
ATOM 3860 C C . ARG A 1 492 ? 1.726 9.663 54.584 1.00 84.56 492 ARG A C 1
ATOM 3862 O O . ARG A 1 492 ? 0.817 8.836 54.702 1.00 84.56 492 ARG A O 1
ATOM 3869 N N . PRO A 1 493 ? 1.768 10.557 53.578 1.00 86.38 493 PRO A N 1
ATOM 3870 C CA . PRO A 1 493 ? 0.849 10.495 52.443 1.00 86.38 493 PRO A CA 1
ATOM 3871 C C . PRO A 1 493 ? 0.917 9.121 51.771 1.00 86.38 493 PRO A C 1
ATOM 3873 O O . PRO A 1 493 ? 1.956 8.459 51.820 1.00 86.38 493 PRO A O 1
ATOM 3876 N N . THR A 1 494 ? -0.176 8.675 51.154 1.00 90.62 494 THR A N 1
ATOM 3877 C CA . THR A 1 494 ? -0.149 7.404 50.418 1.00 90.62 494 THR A CA 1
ATOM 3878 C C . THR A 1 494 ? 0.815 7.505 49.239 1.00 90.62 494 THR A C 1
ATOM 3880 O O . THR A 1 494 ? 1.003 8.583 48.675 1.00 90.62 494 THR A O 1
ATOM 3883 N N . ASP A 1 495 ? 1.410 6.387 48.825 1.00 89.75 495 ASP A N 1
ATOM 3884 C CA . ASP A 1 495 ? 2.368 6.377 47.711 1.00 89.75 495 ASP A CA 1
ATOM 3885 C C . ASP A 1 495 ? 1.750 6.949 46.425 1.00 89.75 495 ASP A C 1
ATOM 3887 O O . ASP A 1 495 ? 2.408 7.680 45.687 1.00 89.75 495 ASP A O 1
ATOM 3891 N N . ARG A 1 496 ? 0.438 6.744 46.228 1.00 91.31 496 ARG A N 1
ATOM 3892 C CA . ARG A 1 496 ? -0.330 7.388 45.156 1.00 91.31 496 ARG A CA 1
ATOM 3893 C C . ARG A 1 496 ? -0.342 8.917 45.274 1.00 91.31 496 ARG A C 1
ATOM 3895 O O . ARG A 1 496 ? -0.022 9.576 44.297 1.00 91.31 496 ARG A O 1
ATOM 3902 N N . GLN A 1 497 ? -0.624 9.477 46.454 1.00 90.12 497 GLN A N 1
ATOM 3903 C CA . GLN A 1 497 ? -0.601 10.932 46.679 1.00 90.12 497 GLN A CA 1
ATOM 3904 C C . GLN A 1 497 ? 0.797 11.543 46.488 1.00 90.12 497 GLN A C 1
ATOM 3906 O O . GLN A 1 497 ? 0.910 12.697 46.074 1.00 90.12 497 GLN A O 1
ATOM 3911 N N . ILE A 1 498 ? 1.861 10.784 46.775 1.00 91.94 498 ILE A N 1
ATOM 3912 C CA . ILE A 1 498 ? 3.246 11.197 46.500 1.00 91.94 498 ILE A CA 1
ATOM 3913 C C . ILE A 1 498 ? 3.478 11.255 44.982 1.00 91.94 498 ILE A C 1
ATOM 3915 O O . ILE A 1 498 ? 3.940 12.279 44.478 1.00 91.94 498 ILE A O 1
ATOM 3919 N N . ILE A 1 499 ? 3.088 10.205 44.249 1.00 92.06 499 ILE A N 1
ATOM 3920 C CA . ILE A 1 499 ? 3.182 10.151 42.782 1.00 92.06 499 ILE A CA 1
ATOM 3921 C C . ILE A 1 499 ? 2.351 11.269 42.136 1.00 92.06 499 ILE A C 1
ATOM 3923 O O . ILE A 1 499 ? 2.885 11.989 41.297 1.00 92.06 499 ILE A O 1
ATOM 3927 N N . ASP A 1 500 ? 1.098 11.479 42.553 1.00 89.81 500 ASP A N 1
ATOM 3928 C CA . ASP A 1 500 ? 0.217 12.547 42.049 1.00 89.81 500 ASP A CA 1
ATOM 3929 C C . ASP A 1 500 ? 0.845 13.942 42.226 1.00 89.81 500 ASP A C 1
ATOM 3931 O O . ASP A 1 500 ? 0.821 14.770 41.314 1.00 89.81 500 ASP A O 1
ATOM 3935 N N . CYS A 1 501 ? 1.451 14.199 43.391 1.00 94.19 501 CYS A N 1
ATOM 3936 C CA . CYS A 1 501 ? 2.100 15.472 43.699 1.00 94.19 501 CYS A CA 1
ATOM 3937 C C . CYS A 1 501 ? 3.323 15.728 42.802 1.00 94.19 501 CYS A C 1
ATOM 3939 O O . CYS A 1 501 ? 3.463 16.813 42.236 1.00 94.19 501 CYS A O 1
ATOM 3941 N N . LEU A 1 502 ? 4.181 14.720 42.619 1.00 91.31 502 LEU A N 1
ATOM 3942 C CA . LEU A 1 502 ? 5.366 14.806 41.757 1.00 91.31 502 LEU A CA 1
ATOM 3943 C C . LEU A 1 502 ? 4.983 14.929 40.270 1.00 91.31 502 LEU A C 1
ATOM 3945 O O . LEU A 1 502 ? 5.535 15.769 39.561 1.00 91.31 502 LEU A O 1
ATOM 3949 N N . THR A 1 503 ? 3.986 14.159 39.827 1.00 92.50 503 THR A N 1
ATOM 3950 C CA . THR A 1 503 ? 3.381 14.197 38.480 1.00 92.50 503 THR A CA 1
ATOM 3951 C C . THR A 1 503 ? 2.902 15.613 38.148 1.00 92.50 503 THR A C 1
ATOM 3953 O O . THR A 1 503 ? 3.270 16.180 37.117 1.00 92.50 503 THR A O 1
ATOM 3956 N N . LEU A 1 504 ? 2.153 16.240 39.065 1.00 90.19 504 LEU A N 1
ATOM 3957 C CA . LEU A 1 504 ? 1.658 17.610 38.916 1.00 90.19 504 LEU A CA 1
ATOM 3958 C C . LEU A 1 504 ? 2.783 18.660 38.941 1.00 90.19 504 LEU A C 1
ATOM 3960 O O . LEU A 1 504 ? 2.776 19.587 38.127 1.00 90.19 504 LEU A O 1
ATOM 3964 N N . GLN A 1 505 ? 3.743 18.522 39.861 1.00 94.25 505 GLN A N 1
ATOM 3965 C CA . GLN A 1 505 ? 4.821 19.492 40.071 1.00 94.25 505 GLN A CA 1
ATOM 3966 C C . GLN A 1 505 ? 5.828 19.516 38.911 1.00 94.25 505 GLN A C 1
ATOM 3968 O O . GLN A 1 505 ? 6.230 20.592 38.469 1.00 94.25 505 GLN A O 1
ATOM 3973 N N . PHE A 1 506 ? 6.221 18.344 38.404 1.00 90.19 506 PHE A N 1
ATOM 3974 C CA . PHE A 1 506 ? 7.210 18.205 37.329 1.00 90.19 506 PHE A CA 1
ATOM 3975 C C . PHE A 1 506 ? 6.589 18.065 35.930 1.00 90.19 506 PHE A C 1
ATOM 3977 O O . PHE A 1 506 ? 7.313 18.124 34.939 1.00 90.19 506 PHE A O 1
ATOM 3984 N N . ARG A 1 507 ? 5.255 17.942 35.833 1.00 87.94 507 ARG A N 1
ATOM 3985 C CA . ARG A 1 507 ? 4.484 17.828 34.577 1.00 87.94 507 ARG A CA 1
ATOM 3986 C C . ARG A 1 507 ? 4.926 16.663 33.683 1.00 87.94 507 ARG A C 1
ATOM 3988 O O . ARG A 1 507 ? 4.944 16.776 32.458 1.00 87.94 507 ARG A O 1
ATOM 3995 N N . VAL A 1 508 ? 5.263 15.543 34.311 1.00 87.81 508 VAL A N 1
ATOM 3996 C CA . VAL A 1 508 ? 5.603 14.268 33.663 1.00 87.81 508 VAL A CA 1
ATOM 3997 C C . VAL A 1 508 ? 4.565 13.209 34.021 1.00 87.81 508 VAL A C 1
ATOM 3999 O O . VAL A 1 508 ? 3.887 13.338 35.031 1.00 87.81 508 VAL A O 1
ATOM 4002 N N . HIS A 1 509 ? 4.436 12.172 33.196 1.00 92.88 509 HIS A N 1
ATOM 4003 C CA . HIS A 1 509 ? 3.491 11.074 33.417 1.00 92.88 509 HIS A CA 1
ATOM 4004 C C . HIS A 1 509 ? 3.887 10.194 34.616 1.00 92.88 509 HIS A C 1
ATOM 4006 O O . HIS A 1 509 ? 5.077 9.960 34.840 1.00 92.88 509 HIS A O 1
ATOM 4012 N N . ASP A 1 510 ? 2.894 9.639 35.317 1.00 89.00 510 ASP A N 1
ATOM 4013 C CA . ASP A 1 510 ? 3.020 8.768 36.494 1.00 89.00 510 ASP A CA 1
ATOM 4014 C C . ASP A 1 510 ? 4.131 7.717 36.364 1.00 89.00 510 ASP A C 1
ATOM 4016 O O . ASP A 1 510 ? 4.932 7.526 37.276 1.00 89.00 510 ASP A O 1
ATOM 4020 N N . SER A 1 511 ? 4.213 7.047 35.209 1.00 86.56 511 SER A N 1
ATOM 4021 C CA . SER A 1 511 ? 5.208 5.998 34.954 1.00 86.56 511 SER A CA 1
ATOM 4022 C C . SER A 1 511 ? 6.650 6.505 35.036 1.00 86.56 511 SER A C 1
ATOM 4024 O O . SER A 1 511 ? 7.525 5.766 35.471 1.00 86.56 511 SER A O 1
ATOM 4026 N N . LYS A 1 512 ? 6.901 7.766 34.658 1.00 87.81 512 LYS A N 1
ATOM 4027 C CA . LYS A 1 512 ? 8.232 8.385 34.715 1.00 87.81 512 LYS A CA 1
ATOM 4028 C C . LYS A 1 512 ? 8.585 8.854 36.125 1.00 87.81 512 LYS A C 1
ATOM 4030 O O . LYS A 1 512 ? 9.744 8.789 36.511 1.00 87.81 512 LYS A O 1
ATOM 4035 N N . VAL A 1 513 ? 7.583 9.250 36.911 1.00 93.25 513 VAL A N 1
ATOM 4036 C CA . VAL A 1 513 ? 7.740 9.495 38.353 1.00 93.25 513 VAL A CA 1
ATOM 4037 C C . VAL A 1 513 ? 8.059 8.193 39.090 1.00 93.25 513 VAL A C 1
ATOM 4039 O O . VAL A 1 513 ? 8.937 8.181 39.943 1.00 93.25 513 VAL A O 1
ATOM 4042 N N . ILE A 1 514 ? 7.382 7.093 38.747 1.00 91.44 514 ILE A N 1
ATOM 4043 C CA . ILE A 1 514 ? 7.641 5.768 39.328 1.00 91.44 514 ILE A CA 1
ATOM 4044 C C . ILE A 1 514 ? 9.048 5.275 38.963 1.00 91.44 514 ILE A C 1
ATOM 4046 O O . ILE A 1 514 ? 9.750 4.796 39.844 1.00 91.44 514 ILE A O 1
ATOM 4050 N N . GLU A 1 515 ? 9.484 5.448 37.710 1.00 92.81 515 GLU A N 1
ATOM 4051 C CA . GLU A 1 515 ? 10.862 5.167 37.276 1.00 92.81 515 GLU A CA 1
ATOM 4052 C C . GLU A 1 515 ? 11.884 5.929 38.140 1.00 92.81 515 GLU A C 1
ATOM 4054 O O . GLU A 1 515 ? 12.741 5.315 38.769 1.00 92.81 515 GLU A O 1
ATOM 4059 N N . TRP A 1 516 ? 11.726 7.251 38.287 1.00 93.81 516 TRP A N 1
ATOM 4060 C CA . TRP A 1 516 ? 12.604 8.064 39.137 1.00 93.81 516 TRP A CA 1
ATOM 4061 C C . TRP A 1 516 ? 12.605 7.626 40.608 1.00 93.81 516 TRP A C 1
ATOM 4063 O O . TRP A 1 516 ? 13.656 7.632 41.237 1.00 93.81 516 TRP A O 1
ATOM 4073 N N . LEU A 1 517 ? 11.453 7.240 41.165 1.00 91.62 517 LEU A N 1
ATOM 4074 C CA . LEU A 1 517 ? 11.344 6.770 42.552 1.00 91.62 517 LEU A CA 1
ATOM 4075 C C . LEU A 1 517 ? 11.981 5.387 42.780 1.00 91.62 517 LEU A C 1
ATOM 4077 O O . LEU A 1 517 ? 12.301 5.066 43.923 1.00 91.62 517 LEU A O 1
ATOM 4081 N N . LEU A 1 518 ? 12.158 4.581 41.729 1.00 90.69 518 LEU A N 1
ATOM 4082 C CA . LEU A 1 518 ? 12.866 3.297 41.781 1.00 90.69 518 LEU A CA 1
ATOM 4083 C C . LEU A 1 518 ? 14.387 3.471 41.634 1.00 90.69 518 LEU A C 1
ATOM 4085 O O . LEU A 1 518 ? 15.137 2.762 42.299 1.00 90.69 518 LEU A O 1
ATOM 4089 N N . ASP A 1 519 ? 14.828 4.442 40.830 1.00 90.19 519 ASP A N 1
ATOM 4090 C CA . ASP A 1 519 ? 16.248 4.754 40.597 1.00 90.19 519 ASP A CA 1
ATOM 4091 C C . ASP A 1 519 ? 16.884 5.653 41.689 1.00 90.19 519 ASP A C 1
ATOM 4093 O O . ASP A 1 519 ? 18.074 5.971 41.629 1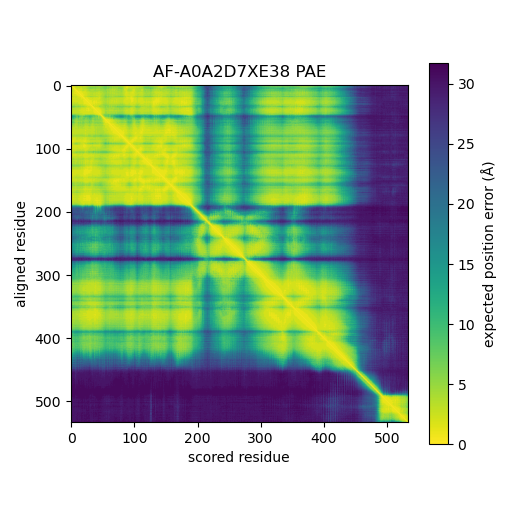.00 90.19 519 ASP A O 1
ATOM 4097 N N . MET A 1 520 ? 16.121 6.091 42.699 1.00 90.12 520 MET A N 1
ATOM 4098 C CA . MET A 1 520 ? 16.618 6.951 43.784 1.00 90.12 520 MET A CA 1
ATOM 4099 C C . MET A 1 520 ? 17.500 6.199 44.798 1.00 90.12 520 MET A C 1
ATOM 4101 O O . MET A 1 520 ? 17.010 5.388 45.584 1.00 90.12 520 MET A O 1
ATOM 4105 N N . ASP A 1 521 ? 18.780 6.579 44.898 1.00 88.31 521 ASP A N 1
ATOM 4106 C CA . ASP A 1 521 ? 19.640 6.212 46.035 1.00 88.31 521 ASP A CA 1
ATOM 4107 C C . ASP A 1 521 ? 19.218 6.986 47.301 1.00 88.31 521 ASP A C 1
ATOM 4109 O O . ASP A 1 521 ? 19.655 8.110 47.579 1.00 88.31 521 ASP A O 1
ATOM 4113 N N . LEU A 1 522 ? 18.339 6.357 48.083 1.00 87.06 522 LEU A N 1
ATOM 4114 C CA . LEU A 1 522 ? 17.831 6.893 49.345 1.00 87.06 522 LEU A CA 1
ATOM 4115 C C . LEU A 1 522 ? 18.909 6.983 50.441 1.00 87.06 522 LEU A C 1
ATOM 4117 O O . LEU A 1 522 ? 18.787 7.826 51.331 1.00 87.06 522 LEU A O 1
ATOM 4121 N N . GLU A 1 523 ? 19.976 6.176 50.388 1.00 83.75 523 GLU A N 1
ATOM 4122 C CA . GLU A 1 523 ? 21.082 6.283 51.349 1.00 83.75 523 GLU A CA 1
ATOM 4123 C C . GLU A 1 523 ? 21.984 7.479 51.027 1.00 83.75 523 GLU A C 1
ATOM 4125 O O . GLU A 1 523 ? 22.456 8.162 51.936 1.00 83.75 523 GLU A O 1
ATOM 4130 N N . ALA A 1 524 ? 22.247 7.762 49.747 1.00 85.94 524 ALA A N 1
ATOM 4131 C CA . ALA A 1 524 ? 22.933 8.987 49.334 1.00 85.94 524 ALA A CA 1
ATOM 4132 C C . ALA A 1 524 ? 22.125 10.229 49.739 1.00 85.94 524 ALA A C 1
ATOM 4134 O O . ALA A 1 524 ? 22.673 11.105 50.405 1.00 85.94 524 ALA A O 1
ATOM 4135 N N . ALA A 1 525 ? 20.821 10.258 49.446 1.00 80.88 525 ALA A N 1
ATOM 4136 C CA . ALA A 1 525 ? 19.948 11.375 49.812 1.00 80.88 525 ALA A CA 1
ATOM 4137 C C . ALA A 1 525 ? 19.856 11.603 51.338 1.00 80.88 525 ALA A C 1
ATOM 4139 O O . ALA A 1 525 ? 19.839 12.749 51.790 1.00 80.88 525 ALA A O 1
ATOM 4140 N N . SER A 1 526 ? 19.844 10.535 52.151 1.00 82.94 526 SER A N 1
ATOM 4141 C CA . SER A 1 526 ? 19.884 10.663 53.619 1.00 82.94 526 SER A CA 1
ATOM 4142 C C . SER A 1 526 ? 21.211 11.256 54.099 1.00 82.94 526 SER A C 1
ATOM 4144 O O . SER A 1 526 ? 21.210 12.195 54.892 1.00 82.94 526 SER A O 1
ATOM 4146 N N . ARG A 1 527 ? 22.345 10.768 53.573 1.00 88.12 527 ARG A N 1
ATOM 4147 C CA . ARG A 1 527 ? 23.689 11.274 53.913 1.00 88.12 527 ARG A CA 1
ATOM 4148 C C . ARG A 1 527 ? 23.900 12.726 53.474 1.00 88.12 527 ARG A C 1
ATOM 4150 O O . ARG A 1 527 ? 24.563 13.481 54.180 1.00 88.12 527 ARG A O 1
ATOM 4157 N N . GLU A 1 528 ? 23.322 13.134 52.345 1.00 81.31 528 GLU A N 1
ATOM 4158 C CA . GLU A 1 528 ? 23.357 14.527 51.889 1.00 81.31 528 GLU A CA 1
ATOM 4159 C C . GLU A 1 528 ? 22.583 15.443 52.851 1.00 81.31 528 GLU A C 1
ATOM 4161 O O . GLU A 1 528 ? 23.133 16.454 53.290 1.00 81.31 528 GLU A O 1
ATOM 4166 N N . MET A 1 529 ? 21.374 15.056 53.287 1.00 81.56 529 MET A N 1
ATOM 4167 C CA . MET A 1 529 ? 20.648 15.808 54.322 1.00 81.56 529 MET A CA 1
ATOM 4168 C C . MET A 1 529 ? 21.378 15.829 55.671 1.00 81.56 529 MET A C 1
ATOM 4170 O O . MET A 1 529 ? 21.436 16.880 56.301 1.00 81.56 529 MET A O 1
ATOM 4174 N N . GLU A 1 530 ? 21.976 14.718 56.110 1.00 76.81 530 GLU A N 1
ATOM 4175 C CA . GLU A 1 530 ? 22.788 14.671 57.339 1.00 76.81 530 GLU A CA 1
ATOM 4176 C C . GLU A 1 530 ? 24.027 15.582 57.276 1.00 76.81 530 GLU A C 1
ATOM 4178 O O . GLU A 1 530 ? 24.508 16.028 58.313 1.00 76.81 530 GLU A O 1
ATOM 4183 N N . SER A 1 531 ? 24.519 15.910 56.076 1.00 74.12 531 SER A N 1
ATOM 4184 C CA . SER A 1 531 ? 25.608 16.880 55.875 1.00 74.12 531 SER A CA 1
ATOM 4185 C C . SER A 1 531 ? 25.156 18.350 55.822 1.00 74.12 531 SER A C 1
ATOM 4187 O O . SER A 1 531 ? 25.999 19.246 55.764 1.00 74.12 531 SER A O 1
ATOM 4189 N N . ALA A 1 532 ? 23.842 18.604 55.839 1.00 65.81 532 ALA A N 1
ATOM 4190 C CA . ALA A 1 532 ? 23.231 19.922 55.651 1.00 65.81 532 ALA A CA 1
ATOM 4191 C C . ALA A 1 532 ? 22.607 20.531 56.930 1.00 65.81 532 ALA A C 1
ATOM 4193 O O . ALA A 1 532 ? 21.934 21.562 56.836 1.00 65.81 532 ALA A O 1
ATOM 4194 N N . PHE A 1 533 ? 22.826 19.918 58.103 1.00 51.03 533 PHE A N 1
ATOM 4195 C CA . PHE A 1 533 ? 22.285 20.326 59.412 1.00 51.03 533 PHE A CA 1
ATOM 4196 C C . PHE A 1 533 ? 23.368 20.542 60.482 1.00 51.03 533 PHE A C 1
ATOM 4198 O O . PHE A 1 533 ? 24.357 19.779 60.496 1.00 51.03 533 PHE A O 1
#